Protein AF-A0A2P4Q6G1-F1 (afdb_monomer_lite)

Structure (mmCIF, N/CA/C/O backbone):
data_AF-A0A2P4Q6G1-F1
#
_entry.id   AF-A0A2P4Q6G1-F1
#
loop_
_atom_site.group_PDB
_atom_site.id
_atom_site.type_symbol
_atom_site.label_atom_id
_atom_site.label_alt_id
_atom_site.label_comp_id
_atom_site.label_asym_id
_atom_site.label_entity_id
_atom_site.label_seq_id
_atom_site.pdbx_PDB_ins_code
_atom_site.Cartn_x
_atom_site.Cartn_y
_atom_site.Cartn_z
_atom_site.occupancy
_atom_site.B_iso_or_equiv
_atom_site.auth_seq_id
_atom_site.auth_comp_id
_atom_site.auth_asym_id
_atom_site.auth_atom_id
_atom_site.pdbx_PDB_model_num
ATOM 1 N N . MET A 1 1 ? 33.683 4.827 -50.838 1.00 28.36 1 MET A N 1
ATOM 2 C CA . MET A 1 1 ? 33.338 3.528 -51.464 1.00 28.36 1 MET A CA 1
ATOM 3 C C . MET A 1 1 ? 31.866 3.549 -51.848 1.00 28.36 1 MET A C 1
ATOM 5 O O . MET A 1 1 ? 31.093 4.210 -51.172 1.00 28.36 1 MET A O 1
ATOM 9 N N . LYS A 1 2 ? 31.535 2.942 -52.991 1.00 22.59 2 LYS A N 1
ATOM 10 C CA . LYS A 1 2 ? 30.281 3.085 -53.747 1.00 22.59 2 LYS A CA 1
ATOM 11 C C . LYS A 1 2 ? 29.022 2.729 -52.941 1.00 22.59 2 LYS A C 1
ATOM 13 O O . LYS A 1 2 ? 28.954 1.655 -52.357 1.00 22.59 2 LYS A O 1
ATOM 18 N N . TYR A 1 3 ? 28.023 3.609 -53.020 1.00 22.86 3 TYR A N 1
ATOM 19 C CA . TYR A 1 3 ? 26.613 3.309 -52.772 1.00 22.86 3 TYR A CA 1
ATOM 20 C C . TYR A 1 3 ? 26.142 2.265 -53.793 1.00 22.86 3 TYR A C 1
ATOM 22 O O . TYR A 1 3 ? 26.091 2.563 -54.984 1.00 22.86 3 TYR A O 1
ATOM 30 N N . ASN A 1 4 ? 25.787 1.068 -53.328 1.00 24.06 4 ASN A N 1
ATOM 31 C CA . ASN A 1 4 ? 24.913 0.161 -54.063 1.00 24.06 4 ASN A CA 1
ATOM 32 C C . ASN A 1 4 ? 23.580 0.106 -53.319 1.00 24.06 4 ASN A C 1
ATOM 34 O O . ASN A 1 4 ? 23.467 -0.488 -52.251 1.00 24.06 4 ASN A O 1
ATOM 38 N N . GLN A 1 5 ? 22.588 0.772 -53.902 1.00 31.39 5 GLN A N 1
ATOM 39 C CA . GLN A 1 5 ? 21.180 0.558 -53.617 1.00 31.39 5 GLN A CA 1
ATOM 40 C C . GLN A 1 5 ? 20.781 -0.815 -54.163 1.00 31.39 5 GLN A C 1
ATOM 42 O O . GLN A 1 5 ? 20.812 -1.028 -55.374 1.00 31.39 5 GLN A O 1
ATOM 47 N N . SER A 1 6 ? 20.363 -1.724 -53.290 1.00 24.56 6 SER A N 1
ATOM 48 C CA . SER A 1 6 ? 19.479 -2.822 -53.673 1.00 24.56 6 SER A CA 1
ATOM 49 C C . SER A 1 6 ? 18.726 -3.327 -52.445 1.00 24.56 6 SER A C 1
ATOM 51 O O . SER A 1 6 ? 19.345 -3.805 -51.499 1.00 24.56 6 SER A O 1
ATOM 53 N N . ASN A 1 7 ? 17.398 -3.240 -52.541 1.00 23.97 7 ASN A N 1
ATOM 54 C CA . ASN A 1 7 ? 16.348 -3.745 -51.649 1.00 23.97 7 ASN A CA 1
ATOM 55 C C . ASN A 1 7 ? 15.988 -2.842 -50.466 1.00 23.97 7 ASN A C 1
ATOM 57 O O . ASN A 1 7 ? 16.431 -3.013 -49.336 1.00 23.97 7 ASN A O 1
ATOM 61 N N . GLY A 1 8 ? 15.106 -1.887 -50.771 1.00 28.42 8 GLY A N 1
ATOM 62 C CA . GLY A 1 8 ? 14.384 -1.102 -49.788 1.00 28.42 8 GLY A CA 1
ATOM 63 C C . GLY A 1 8 ? 13.507 -1.976 -48.896 1.00 28.42 8 GLY A C 1
ATOM 64 O O . GLY A 1 8 ? 12.493 -2.513 -49.330 1.00 28.42 8 GLY A O 1
ATOM 65 N N . VAL A 1 9 ? 13.874 -2.020 -47.624 1.00 26.27 9 VAL A N 1
ATOM 66 C CA . VAL A 1 9 ? 12.919 -1.878 -46.534 1.00 26.27 9 VAL A CA 1
ATOM 67 C C . VAL A 1 9 ? 13.238 -0.508 -45.960 1.00 26.27 9 VAL A C 1
ATOM 69 O O . VAL A 1 9 ? 14.344 -0.260 -45.489 1.00 26.27 9 VAL A O 1
ATOM 72 N N . ILE A 1 10 ? 12.312 0.431 -46.128 1.00 28.53 10 ILE A N 1
ATOM 73 C CA . ILE A 1 10 ? 12.328 1.697 -45.396 1.00 28.53 10 ILE A CA 1
ATOM 74 C C . ILE A 1 10 ? 12.531 1.321 -43.930 1.00 28.53 10 ILE A C 1
ATOM 76 O O . ILE A 1 10 ? 11.772 0.483 -43.450 1.00 28.53 10 ILE A O 1
ATOM 80 N N . ASN A 1 11 ? 13.546 1.893 -43.269 1.00 33.84 11 ASN A N 1
ATOM 81 C CA . ASN A 1 11 ? 13.733 1.839 -41.820 1.00 33.84 11 ASN A CA 1
ATOM 82 C C . ASN A 1 11 ? 12.375 2.100 -41.168 1.00 33.84 11 ASN A C 1
ATOM 84 O O . ASN A 1 11 ? 11.949 3.252 -41.059 1.00 33.84 11 ASN A O 1
ATOM 88 N N . SER A 1 12 ? 11.655 1.032 -40.830 1.00 35.81 12 SER A N 1
ATOM 89 C CA . SER A 1 12 ? 10.400 1.171 -40.124 1.00 35.81 12 SER A CA 1
ATOM 90 C C . SER A 1 12 ? 10.810 1.719 -38.768 1.00 35.81 12 SER A C 1
ATOM 92 O O . SER A 1 12 ? 11.676 1.109 -38.133 1.00 35.81 12 SER A O 1
ATOM 94 N N . PRO A 1 13 ? 10.277 2.867 -38.315 1.00 43.56 13 PRO A N 1
ATOM 95 C CA . PRO A 1 13 ? 10.431 3.217 -36.914 1.00 43.56 13 PRO A CA 1
ATOM 96 C C . PRO A 1 13 ? 9.969 1.988 -36.133 1.00 43.56 13 PRO A C 1
ATOM 98 O O . PRO A 1 13 ? 8.915 1.430 -36.455 1.00 43.56 13 PRO A O 1
ATOM 101 N N . ALA A 1 14 ? 10.807 1.500 -35.217 1.00 49.44 14 ALA A N 1
ATOM 102 C CA . ALA A 1 14 ? 10.479 0.375 -34.355 1.00 49.44 14 ALA A CA 1
ATOM 103 C C . ALA A 1 14 ? 9.308 0.813 -33.466 1.00 49.44 14 ALA A C 1
ATOM 105 O O . ALA A 1 14 ? 9.489 1.354 -32.377 1.00 49.44 14 ALA A O 1
ATOM 106 N N . ILE A 1 15 ? 8.095 0.711 -34.008 1.00 57.38 15 ILE A N 1
ATOM 107 C CA . ILE A 1 15 ? 6.859 0.884 -33.266 1.00 57.38 15 ILE A CA 1
ATOM 108 C C . ILE A 1 15 ? 6.836 -0.299 -32.311 1.00 57.38 15 ILE A C 1
ATOM 110 O O . ILE A 1 15 ? 6.917 -1.432 -32.792 1.00 57.38 15 ILE A O 1
ATOM 114 N N . PRO A 1 16 ? 6.742 -0.067 -30.995 1.00 59.75 16 PRO A N 1
ATOM 115 C CA . PRO A 1 16 ? 6.811 -1.169 -30.067 1.00 59.75 16 PRO A CA 1
ATOM 116 C C . PRO A 1 16 ? 5.698 -2.169 -30.346 1.00 59.75 16 PRO A C 1
ATOM 118 O O . PRO A 1 16 ? 4.531 -1.800 -30.520 1.00 59.75 16 PRO A O 1
ATOM 121 N N . SER A 1 17 ? 6.061 -3.444 -30.408 1.00 67.56 17 SER A N 1
ATOM 122 C CA . SER A 1 17 ? 5.087 -4.509 -30.569 1.00 67.56 17 SER A CA 1
ATOM 123 C C . SER A 1 17 ? 4.076 -4.496 -29.416 1.00 67.56 17 SER A C 1
ATOM 125 O O . SER A 1 17 ? 4.405 -4.217 -28.260 1.00 67.56 17 SER A O 1
ATOM 127 N N . ILE A 1 18 ? 2.822 -4.854 -29.720 1.00 64.44 18 ILE A N 1
ATOM 128 C CA . ILE A 1 18 ? 1.728 -4.902 -28.732 1.00 64.44 18 ILE A CA 1
ATOM 129 C C . ILE A 1 18 ? 2.121 -5.762 -27.523 1.00 64.44 18 ILE A C 1
ATOM 131 O O . ILE A 1 18 ? 1.773 -5.433 -26.396 1.00 64.44 18 ILE A O 1
ATOM 135 N N . SER A 1 19 ? 2.878 -6.841 -27.739 1.00 66.44 19 SER A N 1
ATOM 136 C CA . SER A 1 19 ? 3.346 -7.732 -26.675 1.00 66.44 19 SER A CA 1
ATOM 137 C C . SER A 1 19 ? 4.337 -7.067 -25.714 1.00 66.44 19 SER A C 1
ATOM 139 O O . SER A 1 19 ? 4.258 -7.321 -24.513 1.00 66.44 19 SER A O 1
ATOM 141 N N . ILE A 1 20 ? 5.244 -6.217 -26.212 1.00 73.44 20 ILE A N 1
ATOM 142 C CA . ILE A 1 20 ? 6.224 -5.501 -25.380 1.00 73.44 20 ILE A CA 1
ATOM 143 C C . ILE A 1 20 ? 5.563 -4.315 -24.668 1.00 73.44 20 ILE A C 1
ATOM 145 O O . ILE A 1 20 ? 5.799 -4.126 -23.474 1.00 73.44 20 ILE A O 1
ATOM 149 N N . MET A 1 21 ? 4.657 -3.590 -25.339 1.00 68.88 21 MET A N 1
ATOM 150 C CA . MET A 1 21 ? 3.824 -2.587 -24.664 1.00 68.88 21 MET A CA 1
ATOM 151 C C . MET A 1 21 ? 3.004 -3.228 -23.548 1.00 68.88 21 MET A C 1
ATOM 153 O O . MET A 1 21 ? 3.044 -2.775 -22.410 1.00 68.88 21 MET A O 1
ATOM 157 N N . PHE A 1 22 ? 2.311 -4.330 -23.842 1.00 67.81 22 PHE A N 1
ATOM 158 C CA . PHE A 1 22 ? 1.530 -5.059 -22.850 1.00 67.81 22 PHE A CA 1
ATOM 159 C C . PHE A 1 22 ? 2.402 -5.493 -21.670 1.00 67.81 22 PHE A C 1
ATOM 161 O O . PHE A 1 22 ? 2.003 -5.315 -20.525 1.00 67.81 22 PHE A O 1
ATOM 168 N N . PHE A 1 23 ? 3.610 -6.003 -21.914 1.00 77.88 23 PHE A N 1
ATOM 169 C CA . PHE A 1 23 ? 4.544 -6.348 -20.843 1.00 77.88 23 PHE A CA 1
ATOM 170 C C . PHE A 1 23 ? 4.887 -5.148 -19.945 1.00 77.88 23 PHE A C 1
ATOM 172 O O . PHE A 1 23 ? 4.726 -5.238 -18.727 1.00 77.88 23 PHE A O 1
ATOM 179 N N . ALA A 1 24 ? 5.315 -4.026 -20.534 1.00 75.88 24 ALA A N 1
ATOM 180 C CA . ALA A 1 24 ? 5.705 -2.831 -19.784 1.00 75.88 24 ALA A CA 1
ATOM 181 C C . ALA A 1 24 ? 4.529 -2.252 -18.978 1.00 75.88 24 ALA A C 1
ATOM 183 O O . ALA A 1 24 ? 4.662 -1.998 -17.782 1.00 75.88 24 ALA A O 1
ATOM 184 N N . TYR A 1 25 ? 3.355 -2.118 -19.602 1.00 77.00 25 TYR A N 1
ATOM 185 C CA . TYR A 1 25 ? 2.161 -1.590 -18.941 1.00 77.00 25 TYR A CA 1
ATOM 186 C C . TYR A 1 25 ? 1.666 -2.514 -17.830 1.00 77.00 25 TYR A C 1
ATOM 188 O O . TYR A 1 25 ? 1.327 -2.024 -16.758 1.00 77.00 25 TYR A O 1
ATOM 196 N N . ASN A 1 26 ? 1.675 -3.839 -18.016 1.00 73.06 26 ASN A N 1
ATOM 197 C CA . ASN A 1 26 ? 1.274 -4.744 -16.938 1.00 73.06 26 ASN A CA 1
ATOM 198 C C . ASN A 1 26 ? 2.242 -4.690 -15.759 1.00 73.06 26 ASN A C 1
ATOM 200 O O . ASN A 1 26 ? 1.783 -4.645 -14.619 1.00 73.06 26 ASN A O 1
ATOM 204 N N . LEU A 1 27 ? 3.554 -4.641 -16.005 1.00 75.00 27 LEU A N 1
ATOM 205 C CA . LEU A 1 27 ? 4.535 -4.524 -14.926 1.00 75.00 27 LEU A CA 1
ATOM 206 C C . LEU A 1 27 ? 4.336 -3.266 -14.081 1.00 75.00 27 LEU A C 1
ATOM 208 O O . LEU A 1 27 ? 4.486 -3.336 -12.867 1.00 75.00 27 LEU A O 1
ATOM 212 N N . VAL A 1 28 ? 3.971 -2.142 -14.699 1.00 78.69 28 VAL A N 1
ATOM 213 C CA . VAL A 1 28 ? 3.791 -0.876 -13.979 1.00 78.69 28 VAL A CA 1
ATOM 214 C C . VAL A 1 28 ? 2.391 -0.736 -13.392 1.00 78.69 28 VAL A C 1
ATOM 216 O O . VAL A 1 28 ? 2.253 -0.391 -12.222 1.00 78.69 28 VAL A O 1
ATOM 219 N N . GLN A 1 29 ? 1.344 -1.002 -14.172 1.00 72.38 29 GLN A N 1
ATOM 220 C CA . GLN A 1 29 ? -0.044 -0.733 -13.785 1.00 72.38 29 GLN A CA 1
ATOM 221 C C . GLN A 1 29 ? -0.656 -1.870 -12.971 1.00 72.38 29 GLN A C 1
ATOM 223 O O . GLN A 1 29 ? -1.285 -1.615 -11.948 1.00 72.38 29 GLN A O 1
ATOM 228 N N . THR A 1 30 ? -0.467 -3.116 -13.414 1.00 64.69 30 THR A N 1
ATOM 229 C CA . THR A 1 30 ? -1.086 -4.289 -12.775 1.00 64.69 30 THR A CA 1
ATOM 230 C C . THR A 1 30 ? -0.193 -4.942 -11.731 1.00 64.69 30 THR A C 1
ATOM 232 O O . THR A 1 30 ? -0.723 -5.604 -10.848 1.00 64.69 30 THR A O 1
ATOM 235 N N . ARG A 1 31 ? 1.134 -4.742 -11.825 1.00 74.25 31 ARG A N 1
ATOM 236 C CA . ARG A 1 31 ? 2.158 -5.301 -10.925 1.00 74.25 31 ARG A CA 1
ATOM 237 C C . ARG A 1 31 ? 1.871 -6.780 -10.611 1.00 74.25 31 ARG A C 1
ATOM 239 O O . ARG A 1 31 ? 1.564 -7.116 -9.471 1.00 74.25 31 ARG A O 1
ATOM 246 N N . PRO A 1 32 ? 1.889 -7.666 -11.629 1.00 64.50 32 PRO A N 1
ATOM 247 C CA . PRO A 1 32 ? 1.585 -9.072 -11.413 1.00 64.50 32 PRO A CA 1
ATOM 248 C C . PRO A 1 32 ? 2.614 -9.693 -10.470 1.00 64.50 32 PRO A C 1
ATOM 250 O O . PRO A 1 32 ? 3.761 -9.243 -10.415 1.00 64.50 32 PRO A O 1
ATOM 253 N N . VAL A 1 33 ? 2.226 -10.775 -9.792 1.00 66.81 33 VAL A N 1
ATOM 254 C CA . VAL A 1 33 ? 3.134 -11.583 -8.965 1.00 66.81 33 VAL A CA 1
ATOM 255 C C . VAL A 1 33 ? 4.166 -12.260 -9.870 1.00 66.81 33 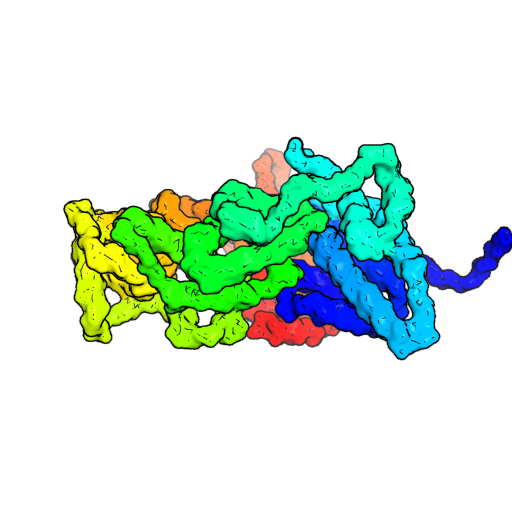VAL A C 1
ATOM 257 O O . VAL A 1 33 ? 3.984 -13.384 -10.330 1.00 66.81 33 VAL A O 1
ATOM 260 N N . MET A 1 34 ? 5.230 -11.533 -10.201 1.00 71.69 34 MET A N 1
ATOM 261 C CA . MET A 1 34 ? 6.251 -11.953 -11.149 1.00 71.69 34 MET A CA 1
ATOM 262 C C . MET A 1 34 ? 7.620 -11.538 -10.625 1.00 71.69 34 MET A C 1
ATOM 264 O O . MET A 1 34 ? 7.922 -10.351 -10.505 1.00 71.69 34 MET A O 1
ATOM 268 N N . THR A 1 35 ? 8.464 -12.527 -10.332 1.00 81.19 35 THR A N 1
ATOM 269 C CA . THR A 1 35 ? 9.857 -12.267 -9.963 1.00 81.19 35 THR A CA 1
ATOM 270 C C . THR A 1 35 ? 10.649 -11.782 -11.174 1.00 81.19 35 THR A C 1
ATOM 272 O O . THR A 1 35 ? 10.275 -12.019 -12.326 1.00 81.19 35 THR A O 1
ATOM 275 N N . ASP A 1 36 ? 11.792 -11.146 -10.933 1.00 87.44 36 ASP A N 1
ATOM 276 C CA . ASP A 1 36 ? 12.663 -10.677 -12.016 1.00 87.44 36 ASP A CA 1
ATOM 277 C C . ASP A 1 36 ? 13.124 -11.814 -12.923 1.00 87.44 36 ASP A C 1
ATOM 279 O O . ASP A 1 36 ? 13.227 -11.626 -14.131 1.00 87.44 36 ASP A O 1
ATOM 283 N N . ASP A 1 37 ? 13.347 -13.003 -12.365 1.00 87.00 37 ASP A N 1
ATOM 284 C CA . ASP A 1 37 ? 13.744 -14.175 -13.142 1.00 87.00 37 ASP A CA 1
ATOM 285 C C . ASP A 1 37 ? 12.627 -14.625 -14.090 1.00 87.00 37 ASP A C 1
ATOM 287 O O . ASP A 1 37 ? 12.892 -14.922 -15.259 1.00 87.00 37 ASP A O 1
ATOM 291 N N . MET A 1 38 ? 11.372 -14.604 -13.623 1.00 85.31 38 MET A N 1
ATOM 292 C CA . MET A 1 38 ? 10.197 -14.879 -14.457 1.00 85.31 38 MET A CA 1
ATOM 293 C C . MET A 1 38 ? 10.019 -13.807 -15.539 1.00 85.31 38 MET A C 1
ATOM 295 O O . MET A 1 38 ? 9.773 -14.138 -16.700 1.00 85.31 38 MET A O 1
ATOM 299 N N . ALA A 1 39 ? 10.202 -12.530 -15.187 1.00 86.81 39 ALA A N 1
ATOM 300 C CA . ALA A 1 39 ? 10.128 -11.413 -16.126 1.00 86.81 39 ALA A CA 1
ATOM 301 C C . ALA A 1 39 ? 11.195 -11.529 -17.228 1.00 86.81 39 ALA A C 1
ATOM 303 O O . ALA A 1 39 ? 10.896 -11.375 -18.412 1.00 86.81 39 ALA A O 1
ATOM 304 N N . VAL A 1 40 ? 12.432 -11.862 -16.851 1.00 91.44 40 VAL A N 1
ATOM 305 C CA . VAL A 1 40 ? 13.553 -12.081 -17.775 1.00 91.44 40 VAL A CA 1
ATOM 306 C C . VAL A 1 40 ? 13.312 -13.305 -18.659 1.00 91.44 40 VAL A C 1
ATOM 308 O O . VAL A 1 40 ? 13.602 -13.265 -19.853 1.00 91.44 40 VAL A O 1
ATOM 311 N N . GLU A 1 41 ? 12.765 -14.398 -18.119 1.00 87.62 41 GLU A N 1
ATOM 312 C CA . GLU A 1 41 ? 12.388 -15.568 -18.920 1.00 87.62 41 GLU A CA 1
ATOM 313 C C . GLU A 1 41 ? 11.282 -15.248 -19.933 1.00 87.62 41 GLU A C 1
ATOM 315 O O . GLU A 1 41 ? 11.339 -15.704 -21.077 1.00 87.62 41 GLU A O 1
ATOM 320 N N . TYR A 1 42 ? 10.299 -14.441 -19.541 1.00 84.62 42 TYR A N 1
ATOM 321 C CA . TYR A 1 42 ? 9.243 -13.991 -20.438 1.00 84.62 42 TYR A CA 1
ATOM 322 C C . TYR A 1 42 ? 9.788 -13.092 -21.558 1.00 84.62 42 TYR A C 1
ATOM 324 O O . TYR A 1 42 ? 9.482 -13.331 -22.727 1.00 84.62 42 TYR A O 1
ATOM 332 N N . LEU A 1 43 ? 10.653 -12.124 -21.231 1.00 88.31 43 LEU A N 1
ATOM 333 C CA . LEU A 1 43 ? 11.326 -11.271 -22.219 1.00 88.31 43 LEU A CA 1
ATOM 334 C C . LEU A 1 43 ? 12.161 -12.089 -23.210 1.00 88.31 43 LEU A C 1
ATOM 336 O O . LEU A 1 43 ? 12.099 -11.854 -24.413 1.00 88.31 43 LEU A O 1
ATOM 340 N N . GLU A 1 44 ? 12.891 -13.093 -22.725 1.00 87.75 44 GLU A N 1
ATOM 341 C CA . GLU A 1 44 ? 13.670 -13.998 -23.572 1.00 87.75 44 GLU A CA 1
ATOM 342 C C . GLU A 1 44 ? 12.782 -14.792 -24.548 1.00 87.75 44 GLU A C 1
ATOM 344 O O . GLU A 1 44 ? 13.105 -14.916 -25.732 1.00 87.75 44 GLU A O 1
ATOM 349 N N . LYS A 1 45 ? 11.636 -15.302 -24.078 1.00 83.00 45 LYS A N 1
ATOM 350 C CA . LYS A 1 45 ? 10.657 -15.989 -24.937 1.00 83.00 45 LYS A CA 1
ATOM 351 C C . LYS A 1 45 ? 10.060 -15.041 -25.974 1.00 83.00 45 LYS A C 1
ATOM 353 O O . LYS A 1 45 ? 9.952 -15.427 -27.136 1.00 83.00 45 LYS A O 1
ATOM 358 N N . LEU A 1 46 ? 9.698 -13.819 -25.577 1.00 78.62 46 LEU A N 1
ATOM 359 C CA . LEU A 1 46 ? 9.173 -12.807 -26.496 1.00 78.62 46 LEU A CA 1
ATOM 360 C C . LEU A 1 46 ? 10.172 -12.486 -27.603 1.00 78.62 46 LEU A C 1
ATOM 362 O O . LEU A 1 46 ? 9.799 -12.520 -28.774 1.00 78.62 46 LEU A O 1
ATOM 366 N N . GLN A 1 47 ? 11.436 -12.263 -27.241 1.00 83.50 47 GLN A N 1
ATOM 367 C CA . GLN A 1 47 ? 12.493 -11.990 -28.207 1.00 83.50 47 GLN A CA 1
ATOM 368 C C . GLN A 1 47 ? 12.640 -13.133 -29.226 1.00 83.50 47 GLN A C 1
ATOM 370 O O . GLN A 1 47 ? 12.734 -12.898 -30.430 1.00 83.50 47 GLN A O 1
ATOM 375 N N . HIS A 1 48 ? 12.608 -14.386 -28.758 1.00 78.56 48 HIS A N 1
ATOM 376 C CA . HIS A 1 48 ? 12.694 -15.555 -29.634 1.00 78.56 48 HIS A CA 1
ATOM 377 C C . HIS A 1 48 ? 11.471 -15.694 -30.557 1.00 78.56 48 HIS A C 1
ATOM 379 O O . HIS A 1 48 ? 11.618 -16.044 -31.725 1.00 78.56 48 HIS A O 1
ATOM 385 N N . ILE A 1 49 ? 10.259 -15.437 -30.052 1.00 73.25 49 ILE A N 1
ATOM 386 C CA . ILE A 1 49 ? 9.015 -15.521 -30.838 1.00 73.25 49 ILE A CA 1
ATOM 387 C C . ILE A 1 49 ? 8.978 -14.445 -31.928 1.00 73.25 49 ILE A C 1
ATOM 389 O O . ILE A 1 49 ? 8.524 -14.714 -33.038 1.00 73.25 49 ILE A O 1
ATOM 393 N N . GLN A 1 50 ? 9.455 -13.241 -31.617 1.00 73.00 50 GLN A N 1
ATOM 394 C CA . GLN A 1 50 ? 9.489 -12.121 -32.556 1.00 73.00 50 GLN A CA 1
ATOM 395 C C . GLN A 1 50 ? 10.611 -12.243 -33.592 1.00 73.00 50 GLN A C 1
ATOM 397 O O . GLN A 1 50 ? 10.575 -11.544 -34.601 1.00 73.00 50 GLN A O 1
ATOM 402 N N . VAL A 1 51 ? 11.583 -13.139 -33.373 1.00 73.75 51 VAL A N 1
ATOM 403 C CA . VAL A 1 51 ? 12.788 -13.282 -34.211 1.00 73.75 51 VAL A CA 1
ATOM 404 C C . VAL A 1 51 ? 13.511 -11.929 -34.360 1.00 73.75 51 VAL A C 1
ATOM 406 O O . VAL A 1 51 ? 14.080 -11.610 -35.400 1.00 73.75 51 VAL A O 1
ATOM 409 N N . SER A 1 52 ? 13.465 -11.110 -33.306 1.00 74.38 52 SER A N 1
ATOM 410 C CA . SER A 1 52 ? 14.037 -9.763 -33.267 1.00 74.38 52 SER A CA 1
ATOM 411 C C . SER A 1 52 ? 15.508 -9.815 -32.866 1.00 74.38 52 SER A C 1
ATOM 413 O O . SER A 1 52 ? 15.867 -10.503 -31.901 1.00 74.38 52 SER A O 1
ATOM 415 N N . CYS A 1 53 ? 16.359 -9.045 -33.548 1.00 82.81 53 CYS A N 1
ATOM 416 C CA . CYS A 1 53 ? 17.736 -8.866 -33.093 1.00 82.81 53 CYS A CA 1
ATOM 417 C C . CYS A 1 53 ? 17.778 -8.124 -31.742 1.00 82.81 53 CYS A C 1
ATOM 419 O O . CYS A 1 53 ? 16.828 -7.429 -31.379 1.00 82.81 53 CYS A O 1
ATOM 421 N N . ASP A 1 54 ? 18.873 -8.278 -30.988 1.00 84.44 54 ASP A N 1
ATOM 422 C CA . ASP A 1 54 ? 19.028 -7.665 -29.656 1.00 84.44 54 ASP A CA 1
ATOM 423 C C . ASP A 1 54 ? 18.758 -6.157 -29.683 1.00 84.44 54 ASP A C 1
ATOM 425 O O . ASP A 1 54 ? 17.976 -5.645 -28.886 1.00 84.44 54 ASP A O 1
ATOM 429 N N . HIS A 1 55 ? 19.337 -5.463 -30.661 1.00 86.00 55 HIS A N 1
ATOM 430 C CA . HIS A 1 55 ? 19.177 -4.025 -30.830 1.00 86.00 55 HIS A CA 1
ATOM 431 C C . HIS A 1 55 ? 17.707 -3.600 -31.007 1.00 86.00 55 HIS A C 1
ATOM 433 O O . HIS A 1 55 ? 17.222 -2.756 -30.257 1.00 86.00 55 HIS A O 1
ATOM 439 N N . GLU A 1 56 ? 16.977 -4.192 -31.960 1.00 84.25 56 GLU A N 1
ATOM 440 C CA . GLU A 1 56 ? 15.563 -3.858 -32.210 1.00 84.25 56 GLU A CA 1
ATOM 441 C C . GLU A 1 56 ? 14.694 -4.144 -30.984 1.00 84.25 56 GLU A C 1
ATOM 443 O O . GLU A 1 56 ? 13.883 -3.307 -30.590 1.00 84.25 56 GLU A O 1
ATOM 448 N N . PHE A 1 57 ? 14.921 -5.287 -30.334 1.00 87.88 57 PHE A N 1
ATOM 449 C CA . PHE A 1 57 ? 14.182 -5.686 -29.141 1.00 87.88 57 PHE A CA 1
ATOM 450 C C . PHE A 1 57 ? 14.370 -4.695 -27.983 1.00 87.88 57 PHE A C 1
ATOM 452 O O . PHE A 1 57 ? 13.398 -4.280 -27.348 1.00 87.88 57 PHE A O 1
ATOM 459 N N . TYR A 1 58 ? 15.611 -4.274 -27.717 1.00 91.69 58 TYR A N 1
ATOM 460 C CA . TYR A 1 58 ? 15.894 -3.297 -26.666 1.00 91.69 58 TYR A CA 1
ATOM 461 C C . TYR A 1 58 ? 15.340 -1.907 -26.999 1.00 91.69 58 TYR A C 1
ATOM 463 O O . TYR A 1 58 ? 14.819 -1.248 -26.097 1.00 91.69 58 TYR A O 1
ATOM 471 N N . VAL A 1 59 ? 15.380 -1.472 -28.267 1.00 88.38 59 VAL A N 1
ATOM 472 C CA . VAL A 1 59 ? 14.720 -0.224 -28.692 1.00 88.38 59 VAL A CA 1
ATOM 473 C C . VAL A 1 59 ? 13.214 -0.297 -28.433 1.00 88.38 59 VAL A C 1
ATOM 475 O O . VAL A 1 59 ? 12.673 0.624 -27.824 1.00 88.38 59 VAL A O 1
ATOM 478 N N . GLU A 1 60 ? 12.530 -1.377 -28.827 1.00 84.44 60 GLU A N 1
ATOM 479 C CA . GLU A 1 60 ? 11.086 -1.530 -28.582 1.00 84.44 60 GLU A CA 1
ATOM 480 C C . GLU A 1 60 ? 10.737 -1.512 -27.087 1.00 84.44 60 GLU A C 1
ATOM 482 O O . GLU A 1 60 ? 9.730 -0.916 -26.685 1.00 84.44 60 GLU A O 1
ATOM 487 N N . LEU A 1 61 ? 11.570 -2.137 -26.253 1.00 89.69 61 LEU A N 1
ATOM 488 C CA . LEU A 1 61 ? 11.366 -2.197 -24.809 1.00 89.69 61 LEU A CA 1
ATOM 489 C C . LEU A 1 61 ? 11.498 -0.815 -24.153 1.00 89.69 61 LEU A C 1
ATOM 491 O O . LEU A 1 61 ? 10.613 -0.405 -23.398 1.00 89.69 61 LEU A O 1
ATOM 495 N N . TRP A 1 62 ? 12.552 -0.067 -24.489 1.00 92.19 62 TRP A N 1
ATOM 496 C CA . TRP A 1 62 ? 12.730 1.310 -24.023 1.00 92.19 62 TRP A CA 1
ATOM 497 C C . TRP A 1 62 ? 11.639 2.245 -24.545 1.00 92.19 62 TRP A C 1
ATOM 499 O O . TRP A 1 62 ? 11.084 3.024 -23.773 1.00 92.19 62 TRP A O 1
ATOM 509 N N . MET A 1 63 ? 11.282 2.141 -25.827 1.00 84.44 63 MET A N 1
ATOM 510 C CA . MET A 1 63 ? 10.218 2.949 -26.426 1.00 84.44 63 MET A CA 1
ATOM 511 C C . MET A 1 63 ? 8.863 2.679 -25.766 1.00 84.44 63 MET A C 1
ATOM 513 O O . MET A 1 63 ? 8.126 3.626 -25.507 1.00 84.44 63 MET A O 1
ATOM 517 N N . SER A 1 64 ? 8.543 1.424 -25.429 1.00 82.75 64 SER A N 1
ATOM 518 C CA . SER A 1 64 ? 7.318 1.083 -24.685 1.00 82.75 64 SER A CA 1
ATOM 519 C C . SER A 1 64 ? 7.279 1.752 -23.313 1.00 82.75 64 SER A C 1
ATOM 521 O O . SER A 1 64 ? 6.264 2.330 -22.932 1.00 82.75 64 SER A O 1
ATOM 523 N N . ALA A 1 65 ? 8.394 1.696 -22.581 1.00 88.56 65 ALA A N 1
ATOM 524 C CA . ALA A 1 65 ? 8.489 2.255 -21.238 1.00 88.56 65 ALA A CA 1
ATOM 525 C C . ALA A 1 65 ? 8.439 3.793 -21.236 1.00 88.56 65 ALA A C 1
ATOM 527 O O . ALA A 1 65 ? 7.731 4.388 -20.426 1.00 88.56 65 ALA A O 1
ATOM 528 N N . LEU A 1 66 ? 9.145 4.433 -22.173 1.00 87.50 66 LEU A N 1
ATOM 529 C CA . LEU A 1 66 ? 9.135 5.886 -22.352 1.00 87.50 66 LEU A CA 1
ATOM 530 C C . LEU A 1 66 ? 7.786 6.398 -22.861 1.00 87.50 66 LEU A C 1
ATOM 532 O O . LEU A 1 66 ? 7.370 7.480 -22.467 1.00 87.50 66 LEU A O 1
ATOM 536 N N . THR A 1 67 ? 7.079 5.624 -23.689 1.00 83.00 67 THR A N 1
ATOM 537 C CA . THR A 1 67 ? 5.707 5.964 -24.106 1.00 83.00 67 THR A CA 1
ATOM 538 C C . THR A 1 67 ? 4.779 6.008 -22.895 1.00 83.00 67 THR A C 1
ATOM 540 O O . THR A 1 67 ? 4.103 7.012 -22.700 1.00 83.00 67 THR A O 1
ATOM 543 N N . GLY A 1 68 ? 4.820 4.990 -22.028 1.00 80.00 68 GLY A N 1
ATOM 544 C CA . GLY A 1 68 ? 4.033 4.990 -20.791 1.00 80.00 68 GLY A CA 1
ATOM 545 C C . GLY A 1 68 ? 4.382 6.146 -19.849 1.00 80.00 68 GLY A C 1
ATOM 546 O O . GLY A 1 68 ? 3.488 6.777 -19.290 1.00 80.00 68 GLY A O 1
ATOM 547 N N . LEU A 1 69 ? 5.669 6.489 -19.725 1.00 85.19 69 LEU A N 1
ATOM 548 C CA . LEU A 1 69 ? 6.093 7.656 -18.948 1.00 85.19 69 LEU A CA 1
ATOM 549 C C . LEU A 1 69 ? 5.577 8.972 -19.548 1.00 85.19 69 LEU A C 1
ATOM 551 O O . LEU A 1 69 ? 5.035 9.794 -18.815 1.00 85.19 69 LEU A O 1
ATOM 555 N N . ALA A 1 70 ? 5.725 9.170 -20.859 1.00 81.62 70 ALA A N 1
ATOM 556 C CA . ALA A 1 70 ? 5.258 10.368 -21.551 1.00 81.62 70 ALA A CA 1
ATOM 557 C C . ALA A 1 70 ? 3.738 10.552 -21.423 1.00 81.62 70 ALA A C 1
ATOM 559 O O . ALA A 1 70 ? 3.279 11.666 -21.182 1.00 81.62 70 ALA A O 1
ATOM 560 N N . GLU A 1 71 ? 2.966 9.467 -21.536 1.00 77.06 71 GLU A N 1
ATOM 561 C CA . GLU A 1 71 ? 1.513 9.489 -21.342 1.00 77.06 71 GLU A CA 1
ATOM 562 C C . GLU A 1 71 ? 1.125 9.950 -19.933 1.00 77.06 71 GLU A C 1
ATOM 564 O O . GLU A 1 71 ? 0.192 10.735 -19.773 1.00 77.06 71 GLU A O 1
ATOM 569 N N . GLU A 1 72 ? 1.834 9.493 -18.898 1.00 77.62 72 GLU A N 1
ATOM 570 C CA . GLU A 1 72 ? 1.561 9.940 -17.531 1.00 77.62 72 GLU A CA 1
ATOM 571 C C . GLU A 1 72 ? 2.051 11.366 -17.268 1.00 77.62 72 GLU A C 1
ATOM 573 O O . GLU A 1 72 ? 1.367 12.115 -16.572 1.00 77.62 72 GLU A O 1
ATOM 578 N N . CYS A 1 73 ? 3.185 11.782 -17.842 1.00 75.31 73 CYS A N 1
ATOM 579 C CA . CYS A 1 73 ? 3.629 13.178 -17.787 1.00 75.31 73 CYS A CA 1
ATOM 580 C C . CYS A 1 73 ? 2.571 14.120 -18.385 1.00 75.31 73 CYS A C 1
ATOM 582 O O . CYS A 1 73 ? 2.210 15.103 -17.740 1.00 75.31 73 CYS A O 1
ATOM 584 N N . ASP A 1 74 ? 1.977 13.775 -19.531 1.00 67.50 74 ASP A N 1
ATOM 585 C CA . ASP A 1 74 ? 0.899 14.564 -20.146 1.00 67.50 74 ASP A CA 1
ATOM 586 C C . ASP A 1 74 ? -0.342 14.653 -19.234 1.00 67.50 74 ASP A C 1
ATOM 588 O O . ASP A 1 74 ? -0.913 15.728 -19.032 1.00 67.50 74 ASP A O 1
ATOM 592 N N . LYS A 1 75 ? -0.711 13.551 -18.564 1.00 63.97 75 LYS A N 1
ATOM 593 C CA . LYS A 1 75 ? -1.828 13.518 -17.599 1.00 63.97 75 LYS A CA 1
ATOM 594 C C . LYS A 1 75 ? -1.569 14.341 -16.336 1.00 63.97 75 LYS A C 1
ATOM 596 O O . LYS A 1 75 ? -2.533 14.828 -15.738 1.00 63.97 75 LYS A O 1
ATOM 601 N N . THR A 1 76 ? -0.320 14.535 -15.905 1.00 54.09 76 THR A N 1
ATOM 602 C CA . THR A 1 76 ? -0.022 15.303 -14.676 1.00 54.09 76 THR A CA 1
ATOM 603 C C . THR A 1 76 ? -0.420 16.771 -14.752 1.00 54.09 76 THR A C 1
ATOM 605 O O . THR A 1 76 ? -0.762 17.349 -13.720 1.00 54.09 76 THR A O 1
ATOM 608 N N . SER A 1 77 ? -0.518 17.333 -15.961 1.00 48.72 77 SER A N 1
ATOM 609 C CA . SER A 1 77 ? -1.101 18.660 -16.207 1.00 48.72 77 SER A CA 1
ATOM 610 C C . SER A 1 77 ? -2.552 18.789 -15.699 1.00 48.72 77 SER A C 1
ATOM 612 O O . SER A 1 77 ? -3.052 19.895 -15.506 1.00 48.72 77 SER A O 1
ATOM 614 N N . THR A 1 78 ? -3.215 17.657 -15.415 1.00 42.94 78 THR A N 1
ATOM 615 C CA . THR A 1 78 ? -4.585 17.563 -14.880 1.00 42.94 78 THR A CA 1
ATOM 616 C C . THR A 1 78 ? -4.671 17.160 -13.394 1.00 42.94 78 THR A C 1
ATOM 618 O O . THR A 1 78 ? -5.775 16.984 -12.878 1.00 42.94 78 THR A O 1
ATOM 621 N N . GLY A 1 79 ? -3.538 17.038 -12.681 1.00 43.09 79 GLY A N 1
ATOM 622 C CA . GLY A 1 79 ? -3.490 16.875 -11.216 1.00 43.09 79 GLY A CA 1
ATOM 623 C C . GLY A 1 79 ? -3.237 15.461 -10.662 1.00 43.09 79 GLY A C 1
ATOM 624 O O . GLY A 1 79 ? -3.310 15.274 -9.449 1.00 43.09 79 GLY A O 1
ATOM 625 N N . ARG A 1 80 ? -2.921 14.454 -11.494 1.00 48.38 80 ARG A N 1
ATOM 626 C CA . ARG A 1 80 ? -2.560 13.088 -11.042 1.00 48.38 80 ARG A CA 1
ATOM 627 C C . ARG A 1 80 ? -1.041 12.860 -11.070 1.00 48.38 80 ARG A C 1
ATOM 629 O O . ARG A 1 80 ? -0.515 12.340 -12.040 1.00 48.38 80 ARG A O 1
ATOM 636 N N . VAL A 1 81 ? -0.330 13.226 -10.001 1.00 55.34 81 VAL A N 1
ATOM 637 C CA . VAL A 1 81 ? 1.154 13.144 -9.932 1.00 55.34 81 VAL A CA 1
ATOM 638 C C . VAL A 1 81 ? 1.677 11.733 -9.579 1.00 55.34 81 VAL A C 1
ATOM 640 O O . VAL A 1 81 ? 2.832 11.402 -9.844 1.00 55.34 81 VAL A O 1
ATOM 643 N N . GLN A 1 82 ? 0.839 10.865 -8.999 1.00 60.97 82 GLN A N 1
ATOM 644 C CA . GLN A 1 82 ? 1.290 9.610 -8.371 1.00 60.97 82 GLN A CA 1
ATOM 645 C C . GLN A 1 82 ? 1.829 8.561 -9.363 1.00 60.97 82 GLN A C 1
ATOM 647 O O . GLN A 1 82 ? 2.782 7.854 -9.040 1.00 60.97 82 GLN A O 1
ATOM 652 N N . HIS A 1 83 ? 1.268 8.467 -10.571 1.00 70.94 83 HIS A N 1
ATOM 653 C CA . HIS A 1 83 ? 1.659 7.438 -11.543 1.00 70.94 83 HIS A CA 1
ATOM 654 C C . HIS A 1 83 ? 2.959 7.779 -12.273 1.00 70.94 83 HIS A C 1
ATOM 656 O O . HIS A 1 83 ? 3.724 6.881 -12.621 1.00 70.94 83 HIS A O 1
ATOM 662 N N . THR A 1 84 ? 3.277 9.061 -12.441 1.00 80.19 84 THR A N 1
ATOM 663 C CA . THR A 1 84 ? 4.504 9.482 -13.124 1.00 80.19 84 THR A CA 1
ATOM 664 C C . THR A 1 84 ? 5.754 9.071 -12.369 1.00 80.19 84 THR A C 1
ATOM 666 O O . THR A 1 84 ? 6.703 8.579 -12.974 1.00 80.19 84 THR A O 1
ATOM 669 N N . LEU A 1 85 ? 5.756 9.204 -11.039 1.00 83.38 85 LEU A N 1
ATOM 670 C CA . LEU A 1 85 ? 6.876 8.740 -10.222 1.00 83.38 85 LEU A CA 1
ATOM 671 C C . LEU A 1 85 ? 7.068 7.216 -10.329 1.00 83.38 85 LEU A C 1
ATOM 673 O O . LEU A 1 85 ? 8.202 6.730 -10.358 1.00 83.38 85 LEU A O 1
ATOM 677 N N . LEU A 1 86 ? 5.971 6.460 -10.423 1.00 84.62 86 LEU A N 1
ATOM 678 C CA . LEU A 1 86 ? 6.019 5.013 -10.611 1.00 84.62 86 LEU A CA 1
ATOM 679 C C . LEU A 1 86 ? 6.633 4.645 -11.972 1.00 84.62 86 LEU A C 1
ATOM 681 O O . LEU A 1 86 ? 7.519 3.793 -12.037 1.00 84.62 86 LEU A O 1
ATOM 685 N N . TRP A 1 87 ? 6.236 5.333 -13.047 1.00 86.94 87 TRP A N 1
ATOM 686 C CA . TRP A 1 87 ? 6.841 5.150 -14.370 1.00 86.94 87 TRP A CA 1
ATOM 687 C C . TRP A 1 87 ? 8.304 5.590 -14.421 1.00 86.94 87 TRP A C 1
ATOM 689 O O . TRP A 1 87 ? 9.111 4.890 -15.027 1.00 86.94 87 TRP A O 1
ATOM 699 N N . LYS A 1 88 ? 8.686 6.684 -13.746 1.00 89.44 88 LYS A N 1
ATOM 700 C CA . LYS A 1 88 ? 10.100 7.081 -13.623 1.00 89.44 88 LYS A CA 1
ATOM 701 C C . LYS A 1 88 ? 10.916 5.996 -12.922 1.00 89.44 88 LYS A C 1
ATOM 703 O O . LYS A 1 88 ? 11.953 5.598 -13.437 1.00 89.44 88 LYS A O 1
ATOM 708 N N . SER A 1 89 ? 10.411 5.457 -11.813 1.00 90.44 89 SER A N 1
ATOM 709 C CA . SER A 1 89 ? 11.018 4.318 -11.106 1.00 90.44 89 SER A CA 1
ATOM 710 C C . SER A 1 89 ? 11.164 3.090 -12.016 1.00 90.44 89 SER A C 1
ATOM 712 O O . SER A 1 89 ? 12.205 2.432 -12.035 1.00 90.44 89 SER A O 1
ATOM 714 N N . PHE A 1 90 ? 10.156 2.800 -12.844 1.00 91.38 90 PHE A N 1
ATOM 715 C CA . PHE A 1 90 ? 10.242 1.711 -13.813 1.00 91.38 90 PHE A CA 1
ATOM 716 C C . PHE A 1 90 ? 11.317 1.959 -14.883 1.00 91.38 90 PHE A C 1
ATOM 718 O O . PHE A 1 90 ? 12.202 1.124 -15.055 1.00 91.38 90 PHE A O 1
ATOM 725 N N . VAL A 1 91 ? 11.274 3.107 -15.564 1.00 92.88 91 VAL A N 1
ATOM 726 C CA . VAL A 1 91 ? 12.179 3.472 -16.670 1.00 92.88 91 VAL A CA 1
ATOM 727 C C . VAL A 1 91 ? 13.628 3.604 -16.202 1.00 92.88 91 VAL A C 1
ATOM 729 O O . VAL A 1 91 ? 14.535 3.117 -16.871 1.00 92.88 91 VAL A O 1
ATOM 732 N N . LEU A 1 92 ? 13.856 4.248 -15.057 1.00 91.19 92 LEU A N 1
ATOM 733 C CA . LEU A 1 92 ? 15.193 4.584 -14.571 1.00 91.19 92 LEU A CA 1
ATOM 734 C C . LEU A 1 92 ? 15.797 3.524 -13.659 1.00 91.19 92 LEU A C 1
ATOM 736 O O . LEU A 1 92 ? 16.957 3.645 -13.295 1.00 91.19 92 LEU A O 1
ATOM 740 N N . VAL A 1 93 ? 15.060 2.496 -13.246 1.00 91.19 93 VAL A N 1
ATOM 741 C CA . VAL A 1 93 ? 15.604 1.535 -12.278 1.00 91.19 93 VAL A CA 1
ATOM 742 C C . VAL A 1 93 ? 15.227 0.110 -12.639 1.00 91.19 93 VAL A C 1
ATOM 744 O O . VAL A 1 93 ? 16.119 -0.699 -12.915 1.00 91.19 93 VAL A O 1
ATOM 747 N N . LYS A 1 94 ? 13.925 -0.202 -12.683 1.00 92.19 94 LYS A N 1
ATOM 748 C CA . LYS A 1 94 ? 13.446 -1.573 -12.900 1.00 92.19 94 LYS A CA 1
ATOM 749 C C . LYS A 1 94 ? 13.806 -2.103 -14.285 1.00 92.19 94 LYS A C 1
ATOM 751 O O . LYS A 1 94 ? 14.350 -3.198 -14.396 1.00 92.19 94 LYS A O 1
ATOM 756 N N . LEU A 1 95 ? 13.524 -1.339 -15.336 1.00 94.31 95 LEU A N 1
ATOM 757 C CA . LEU A 1 95 ? 13.786 -1.735 -16.715 1.00 94.31 95 LEU A CA 1
ATOM 758 C C . LEU A 1 95 ? 15.292 -1.970 -16.961 1.00 94.31 95 LEU A C 1
ATOM 760 O O . LEU A 1 95 ? 15.644 -3.062 -17.412 1.00 94.31 95 LEU A O 1
ATOM 764 N N . PRO A 1 96 ? 16.199 -1.040 -16.604 1.00 94.06 96 PRO A N 1
ATOM 765 C CA . PRO A 1 96 ? 17.638 -1.275 -16.685 1.00 94.06 96 PRO A CA 1
ATOM 766 C C . PRO A 1 96 ? 18.105 -2.513 -15.903 1.00 94.06 96 PRO A C 1
ATOM 768 O O . PRO A 1 96 ? 18.969 -3.235 -16.395 1.00 94.06 96 PRO A O 1
ATOM 771 N N . SER A 1 97 ? 17.511 -2.802 -14.735 1.00 92.88 97 SER A N 1
ATOM 772 C CA . SER A 1 97 ? 17.789 -4.027 -13.958 1.00 92.88 97 SER A CA 1
ATOM 773 C C . SER A 1 97 ? 17.400 -5.296 -14.725 1.00 92.88 97 SER A C 1
ATOM 775 O O . SER A 1 97 ? 18.175 -6.250 -14.811 1.00 92.88 97 SER A O 1
ATOM 777 N N . LEU A 1 98 ? 16.221 -5.305 -15.356 1.00 93.50 98 LEU A N 1
ATOM 778 C CA . LEU A 1 98 ? 15.763 -6.433 -16.172 1.00 93.50 98 LEU A CA 1
ATOM 779 C C . LEU A 1 98 ? 16.645 -6.642 -17.411 1.00 93.50 98 LEU A C 1
ATOM 781 O O . LEU A 1 98 ? 16.956 -7.784 -17.750 1.00 93.50 98 LEU A O 1
ATOM 785 N N . ILE A 1 99 ? 17.085 -5.560 -18.064 1.00 94.50 99 ILE A N 1
ATOM 786 C CA . ILE A 1 99 ? 18.012 -5.624 -19.205 1.00 94.50 99 ILE A CA 1
ATOM 787 C C . ILE A 1 99 ? 19.359 -6.211 -18.768 1.00 94.50 99 ILE A C 1
ATOM 789 O O . ILE A 1 99 ? 19.867 -7.125 -19.416 1.00 94.50 99 ILE A O 1
ATOM 793 N N . GLU A 1 100 ? 19.911 -5.739 -17.648 1.00 93.25 100 GLU A N 1
ATOM 794 C CA . GLU A 1 100 ? 21.153 -6.260 -17.069 1.00 93.25 100 GLU A CA 1
ATOM 795 C C . GLU A 1 100 ? 21.055 -7.768 -16.789 1.00 93.25 100 GLU A C 1
ATOM 797 O O . GLU A 1 100 ? 21.921 -8.539 -17.213 1.00 93.25 100 GLU A O 1
ATOM 802 N N . LYS A 1 101 ? 19.969 -8.218 -16.148 1.00 92.31 101 LYS A N 1
ATOM 803 C CA . LYS A 1 101 ? 19.729 -9.643 -15.869 1.00 92.31 101 LYS A CA 1
ATOM 804 C C . LYS A 1 101 ? 19.551 -10.473 -17.142 1.00 92.31 101 LYS A C 1
ATOM 806 O O . LYS A 1 101 ? 20.071 -11.589 -17.217 1.00 92.31 101 LYS A O 1
ATOM 811 N N . LEU A 1 102 ? 18.867 -9.941 -18.156 1.00 91.38 102 LEU A N 1
ATOM 812 C CA . LEU A 1 102 ? 18.708 -10.606 -19.451 1.00 91.38 102 LEU A CA 1
ATOM 813 C C . LEU A 1 102 ? 20.063 -10.798 -20.155 1.00 91.38 102 LEU A C 1
ATOM 815 O O . LEU A 1 102 ? 20.341 -11.890 -20.650 1.00 91.38 102 LEU A O 1
ATOM 819 N N . GLU A 1 103 ? 20.938 -9.789 -20.133 1.00 89.25 103 GLU A N 1
ATOM 820 C CA . GLU A 1 103 ? 22.303 -9.869 -20.680 1.00 89.25 103 GLU A CA 1
ATOM 821 C C . GLU A 1 103 ? 23.185 -10.878 -19.935 1.00 89.25 103 GLU A C 1
ATOM 823 O O . GLU A 1 103 ? 23.913 -11.664 -20.552 1.00 89.25 103 GLU A O 1
ATOM 828 N N . LEU A 1 104 ? 23.101 -10.906 -18.601 1.00 87.88 104 LEU A N 1
ATOM 829 C CA . LEU A 1 104 ? 23.806 -11.895 -17.782 1.00 87.88 104 LEU A CA 1
ATOM 830 C C . LEU A 1 104 ? 23.348 -13.321 -18.120 1.00 87.88 104 LEU A C 1
ATOM 832 O O . LEU A 1 104 ? 24.177 -14.222 -18.282 1.00 87.88 104 LEU A O 1
ATOM 836 N N . LYS A 1 105 ? 22.038 -13.529 -18.292 1.00 86.62 105 LYS A N 1
ATOM 837 C CA . LYS A 1 105 ? 21.467 -14.830 -18.663 1.00 86.62 105 LYS A CA 1
ATOM 838 C C . LYS A 1 105 ? 21.917 -15.277 -20.056 1.00 86.62 105 LYS A C 1
ATOM 840 O O . LYS A 1 105 ? 22.323 -16.431 -20.213 1.00 86.62 105 LYS A O 1
ATOM 845 N N . LYS A 1 106 ? 21.911 -14.373 -21.043 1.00 83.75 106 LYS A N 1
ATOM 846 C CA . LYS A 1 106 ? 22.433 -14.632 -22.397 1.00 83.75 106 LYS A CA 1
ATOM 847 C C . LYS A 1 106 ? 23.909 -15.024 -22.345 1.00 83.75 106 LYS A C 1
ATOM 849 O O . LYS A 1 106 ? 24.278 -16.090 -22.834 1.00 83.75 106 LYS A O 1
ATOM 854 N N . SER A 1 107 ? 24.728 -14.236 -21.650 1.00 79.06 107 SER A N 1
ATOM 855 C CA . SER A 1 107 ? 26.164 -14.491 -21.479 1.00 79.06 107 SER A CA 1
ATOM 856 C C . SER A 1 107 ? 26.448 -15.872 -20.870 1.00 79.06 107 SER A C 1
ATOM 858 O O . SER A 1 107 ? 27.344 -16.585 -21.326 1.00 79.06 107 SER A O 1
ATOM 860 N N . ASN A 1 108 ? 25.660 -16.296 -19.875 1.00 79.00 108 ASN A N 1
ATOM 861 C CA . ASN A 1 108 ? 25.801 -17.614 -19.248 1.00 79.00 108 ASN A CA 1
ATOM 862 C C . ASN A 1 108 ? 25.432 -18.775 -20.191 1.00 79.00 108 ASN A C 1
ATOM 864 O O . ASN A 1 108 ? 26.079 -19.822 -20.138 1.00 79.00 108 ASN A O 1
ATOM 868 N N . LYS A 1 109 ? 24.450 -18.605 -21.089 1.00 73.62 109 LYS A N 1
ATOM 869 C CA . LYS A 1 109 ? 24.119 -19.617 -22.111 1.00 73.62 109 LYS A CA 1
ATOM 870 C C . LYS A 1 109 ? 25.240 -19.789 -23.140 1.00 73.62 109 LYS A C 1
ATOM 872 O O . LYS A 1 109 ? 25.574 -20.923 -23.476 1.00 73.62 109 LYS A O 1
ATOM 877 N N . PHE A 1 110 ? 25.858 -18.696 -23.593 1.00 67.06 110 PHE A N 1
ATOM 878 C CA . PHE A 1 110 ? 26.950 -18.745 -24.577 1.00 67.06 110 PHE A CA 1
ATOM 879 C C . PHE A 1 110 ? 28.252 -19.329 -24.012 1.00 67.06 110 PHE A C 1
ATOM 881 O O . PHE A 1 110 ? 28.932 -20.081 -24.710 1.00 67.06 110 PHE A O 1
ATOM 888 N N . LYS A 1 111 ? 28.558 -19.091 -22.727 1.00 60.69 111 LYS A N 1
ATOM 889 C CA . LYS A 1 111 ? 29.701 -19.725 -22.040 1.00 60.69 111 LYS A CA 1
ATOM 890 C C . LYS A 1 111 ? 29.619 -21.256 -22.018 1.00 60.69 111 LYS A C 1
ATOM 892 O O . LYS A 1 111 ? 30.651 -21.915 -22.079 1.00 60.69 111 LYS A O 1
ATOM 897 N N . ASN A 1 112 ? 28.410 -21.818 -21.989 1.00 59.34 112 ASN A N 1
ATOM 898 C CA . ASN A 1 112 ? 28.192 -23.268 -22.047 1.00 59.34 112 ASN A CA 1
ATOM 899 C C . ASN A 1 112 ? 28.243 -23.840 -23.476 1.00 59.34 112 ASN A C 1
ATOM 901 O O . ASN A 1 112 ? 28.265 -25.057 -23.644 1.00 59.34 112 ASN A O 1
ATOM 905 N N . GLY A 1 113 ? 28.266 -22.986 -24.503 1.00 54.66 113 GLY A N 1
ATOM 906 C CA . GLY A 1 113 ? 28.181 -23.371 -25.908 1.00 54.66 113 GLY A CA 1
ATOM 907 C C . GLY A 1 113 ? 29.301 -22.795 -26.768 1.00 54.66 113 GLY A C 1
ATOM 908 O O . GLY A 1 113 ? 28.987 -22.199 -27.781 1.00 54.66 113 GLY A O 1
ATOM 909 N N . ASN A 1 114 ? 30.578 -22.936 -26.384 1.00 46.25 114 ASN A N 1
ATOM 910 C CA . ASN A 1 114 ? 31.781 -22.713 -27.220 1.00 46.25 114 ASN A CA 1
ATOM 911 C C . ASN A 1 114 ? 31.764 -21.527 -28.229 1.00 46.25 114 ASN A C 1
ATOM 913 O O . ASN A 1 114 ? 32.425 -21.595 -29.266 1.00 46.25 114 ASN A O 1
ATOM 917 N N . LEU A 1 115 ? 31.069 -20.423 -27.937 1.00 52.81 115 LEU A N 1
ATOM 918 C CA . LEU A 1 115 ? 31.062 -19.203 -28.749 1.00 52.81 115 LEU A CA 1
ATOM 919 C C . LEU A 1 115 ? 31.392 -18.001 -27.855 1.00 52.81 115 LEU A C 1
ATOM 921 O O . LEU A 1 115 ? 30.760 -17.790 -26.820 1.00 52.81 115 LEU A O 1
ATOM 925 N N . LEU A 1 116 ? 32.390 -17.211 -28.257 1.00 53.38 116 LEU A N 1
ATOM 926 C CA . LEU A 1 116 ? 32.785 -15.971 -27.585 1.00 53.38 116 LEU A CA 1
ATOM 927 C C . LEU A 1 116 ? 31.695 -14.904 -27.774 1.00 53.38 116 LEU A C 1
ATOM 929 O O . LEU A 1 116 ? 31.653 -14.231 -28.800 1.00 53.38 116 LEU A O 1
ATOM 933 N N . TYR A 1 117 ? 30.829 -14.727 -26.777 1.00 56.59 117 TYR A N 1
ATOM 934 C CA . TYR A 1 117 ? 30.094 -13.474 -26.606 1.00 56.59 117 TYR A CA 1
ATOM 935 C C . TYR A 1 117 ? 31.100 -12.439 -26.080 1.00 56.59 117 TYR A C 1
ATOM 937 O O . TYR A 1 117 ? 31.535 -12.542 -24.931 1.00 56.59 117 TYR A O 1
ATOM 945 N N . SER A 1 118 ? 31.570 -11.519 -26.928 1.00 63.38 118 SER A N 1
ATOM 946 C CA . SER A 1 118 ? 32.500 -10.473 -26.490 1.00 63.38 118 SER A CA 1
ATOM 947 C C . SER A 1 118 ? 31.743 -9.417 -25.684 1.00 63.38 118 SER A C 1
ATOM 949 O O . SER A 1 118 ? 30.671 -8.967 -26.085 1.00 63.38 118 SER A O 1
ATOM 951 N N . GLU A 1 119 ? 32.303 -8.990 -24.548 1.00 64.62 119 GLU A N 1
ATOM 952 C CA . GLU A 1 119 ? 31.756 -7.859 -23.782 1.00 64.62 119 GLU A CA 1
ATOM 953 C C . GLU A 1 119 ? 31.661 -6.585 -24.642 1.00 64.62 119 GLU A C 1
ATOM 955 O O . GLU A 1 119 ? 30.769 -5.769 -24.434 1.00 64.62 119 GLU A O 1
ATOM 960 N N . GLU A 1 120 ? 32.522 -6.447 -25.655 1.00 67.12 120 GLU A N 1
ATOM 961 C CA . GLU A 1 120 ? 32.482 -5.356 -26.635 1.00 67.12 120 GLU A CA 1
ATOM 962 C C . GLU A 1 120 ? 31.166 -5.322 -27.427 1.00 67.12 120 GLU A C 1
ATOM 964 O O . GLU A 1 120 ? 30.542 -4.265 -27.507 1.00 67.12 120 GLU A O 1
ATOM 969 N N . ASN A 1 121 ? 30.673 -6.474 -27.907 1.00 72.00 121 ASN A N 1
ATOM 970 C CA . ASN A 1 121 ? 29.408 -6.543 -28.649 1.00 72.00 121 ASN A CA 1
ATOM 971 C C . ASN A 1 121 ? 28.204 -6.136 -27.782 1.00 72.00 121 ASN A C 1
ATOM 973 O O . ASN A 1 121 ? 27.253 -5.541 -28.292 1.00 72.00 121 ASN A O 1
ATOM 977 N N . LYS A 1 122 ? 28.247 -6.428 -26.472 1.00 78.06 122 LYS A N 1
ATOM 978 C CA . LYS A 1 122 ? 27.214 -5.996 -25.517 1.00 78.06 122 LYS A CA 1
ATOM 979 C C . LYS A 1 122 ? 27.157 -4.470 -25.451 1.00 78.06 122 LYS A C 1
ATOM 981 O O . LYS A 1 122 ? 26.088 -3.894 -25.639 1.00 78.06 122 LYS A O 1
ATOM 986 N N . TYR A 1 123 ? 28.290 -3.817 -25.184 1.00 83.31 123 TYR A N 1
ATOM 987 C CA . TYR A 1 123 ? 28.333 -2.356 -25.070 1.00 83.31 123 TYR A CA 1
ATOM 988 C C . TYR A 1 123 ? 27.922 -1.677 -26.377 1.00 83.31 123 TYR A C 1
ATOM 990 O O . TYR A 1 123 ? 27.105 -0.761 -26.348 1.00 83.31 123 TYR A O 1
ATOM 998 N N . ASP A 1 124 ? 28.418 -2.158 -27.519 1.00 84.56 124 ASP A N 1
ATOM 999 C CA . ASP A 1 124 ? 28.090 -1.583 -28.825 1.00 84.56 124 ASP A CA 1
ATOM 1000 C C . ASP A 1 124 ? 26.582 -1.648 -29.125 1.00 84.56 124 ASP A C 1
ATOM 1002 O O . ASP A 1 124 ? 26.016 -0.686 -29.652 1.00 84.56 124 ASP A O 1
ATOM 1006 N N . CYS A 1 125 ? 25.905 -2.735 -28.733 1.00 88.06 125 CYS A N 1
ATOM 1007 C CA . CYS A 1 125 ? 24.455 -2.863 -28.873 1.00 88.06 125 CYS A CA 1
ATOM 1008 C C . CYS A 1 125 ? 23.704 -1.799 -28.059 1.00 88.06 125 CYS A C 1
ATOM 1010 O O . CYS A 1 125 ? 22.906 -1.047 -28.619 1.00 88.06 125 CYS A O 1
ATOM 1012 N N . HIS A 1 126 ? 23.966 -1.699 -26.753 1.00 91.62 126 HIS A N 1
ATOM 1013 C CA . HIS A 1 126 ? 23.258 -0.760 -25.867 1.00 91.62 126 HIS A CA 1
ATOM 1014 C C . HIS A 1 126 ? 23.578 0.705 -26.184 1.00 91.62 126 HIS A C 1
ATOM 1016 O O . HIS A 1 126 ? 22.693 1.555 -26.137 1.00 91.62 126 HIS A O 1
ATOM 1022 N N . GLU A 1 127 ? 24.808 1.014 -26.590 1.00 91.25 127 GLU A N 1
ATOM 1023 C CA . GLU A 1 127 ? 25.178 2.352 -27.065 1.00 91.25 127 GLU A CA 1
ATOM 1024 C C . GLU A 1 127 ? 24.443 2.731 -28.361 1.00 91.25 127 GLU A C 1
ATOM 1026 O O . GLU A 1 127 ? 24.022 3.879 -28.528 1.00 91.25 127 GLU A O 1
ATOM 1031 N N . CYS A 1 128 ? 24.243 1.772 -29.272 1.00 89.00 128 CYS A N 1
ATOM 1032 C CA . CYS A 1 128 ? 23.446 1.971 -30.482 1.00 89.00 128 CYS A CA 1
ATOM 1033 C C . CYS A 1 128 ? 21.962 2.208 -30.151 1.00 89.00 128 CYS A C 1
ATOM 1035 O O . CYS A 1 128 ? 21.377 3.175 -30.643 1.00 89.00 128 CYS A O 1
ATOM 1037 N N . VAL A 1 129 ? 21.401 1.406 -29.236 1.00 90.94 129 VAL A N 1
ATOM 1038 C CA . VAL A 1 129 ? 20.032 1.567 -28.718 1.00 90.94 129 VAL A CA 1
ATOM 1039 C C . VAL A 1 129 ? 19.840 2.973 -28.146 1.00 90.94 129 VAL A C 1
ATOM 1041 O O . VAL A 1 129 ? 18.910 3.668 -28.546 1.00 90.94 129 VAL A O 1
ATOM 1044 N N . ILE A 1 130 ? 20.735 3.438 -27.266 1.00 90.25 130 ILE A N 1
ATOM 1045 C CA . ILE A 1 130 ? 20.631 4.772 -26.652 1.00 90.25 130 ILE A CA 1
ATOM 1046 C C . ILE A 1 130 ? 20.737 5.890 -27.698 1.00 90.25 130 ILE A C 1
ATOM 1048 O O . ILE A 1 130 ? 19.927 6.818 -27.680 1.00 90.25 130 ILE A O 1
ATOM 1052 N N . ASN A 1 131 ? 21.672 5.790 -28.649 1.00 88.06 131 ASN A N 1
ATOM 1053 C CA . ASN A 1 131 ? 21.776 6.752 -29.752 1.00 88.06 131 ASN A CA 1
ATOM 1054 C C . ASN A 1 131 ? 20.468 6.853 -30.550 1.00 88.06 131 ASN A C 1
ATOM 1056 O O . ASN A 1 131 ? 20.028 7.953 -30.889 1.00 88.06 131 ASN A O 1
ATOM 1060 N N . GLN A 1 132 ? 19.843 5.711 -30.850 1.00 88.00 132 GLN A N 1
ATOM 1061 C CA . GLN A 1 132 ? 18.571 5.681 -31.562 1.00 88.00 132 GLN A CA 1
ATOM 1062 C C . GLN A 1 132 ? 17.431 6.259 -30.713 1.00 88.00 132 GLN A C 1
ATOM 1064 O O . GLN A 1 132 ? 16.640 7.049 -31.230 1.00 88.00 132 GLN A O 1
ATOM 1069 N N . LEU A 1 133 ? 17.362 5.918 -29.423 1.00 86.75 133 LEU A N 1
ATOM 1070 C CA . LEU A 1 133 ? 16.351 6.432 -28.494 1.00 86.75 133 LEU A CA 1
ATOM 1071 C C . LEU A 1 133 ? 16.390 7.959 -28.402 1.00 86.75 133 LEU A C 1
ATOM 1073 O O . LEU A 1 133 ? 15.357 8.612 -28.541 1.00 86.75 133 LEU A O 1
ATOM 1077 N N . PHE A 1 134 ? 17.580 8.546 -28.260 1.00 84.94 134 PHE A N 1
ATOM 1078 C CA . PHE A 1 134 ? 17.748 10.002 -28.198 1.00 84.94 134 PHE A CA 1
ATOM 1079 C C . PHE A 1 134 ? 17.472 10.706 -29.537 1.00 84.94 134 PHE A C 1
ATOM 1081 O O . PHE A 1 134 ? 17.252 11.918 -29.579 1.00 84.94 134 PHE A O 1
ATOM 1088 N N . GLY A 1 135 ? 17.393 9.952 -30.638 1.00 79.94 135 GLY A N 1
ATOM 1089 C CA . GLY A 1 135 ? 16.857 10.432 -31.910 1.00 79.94 135 GLY A CA 1
ATOM 1090 C C . GLY A 1 135 ? 15.365 10.794 -31.846 1.00 79.94 135 GLY A C 1
ATOM 1091 O O . GLY A 1 135 ? 14.925 11.696 -32.564 1.00 79.94 135 GLY A O 1
ATOM 1092 N N . PHE A 1 136 ? 14.583 10.173 -30.954 1.00 81.62 136 PHE A N 1
ATOM 1093 C CA . PHE A 1 136 ? 13.151 10.439 -30.765 1.00 81.62 136 PHE A CA 1
ATOM 1094 C C . PHE A 1 136 ? 12.898 11.638 -29.836 1.00 81.62 136 PHE A C 1
ATOM 1096 O O . PHE A 1 136 ? 12.210 11.533 -28.821 1.00 81.62 136 PHE A O 1
ATOM 1103 N N . LYS A 1 137 ? 13.413 12.815 -30.213 1.00 79.88 137 LYS A N 1
ATOM 1104 C CA . LYS A 1 137 ? 13.338 14.051 -29.406 1.00 79.88 137 LYS A CA 1
ATOM 1105 C C . LYS A 1 137 ? 11.927 14.402 -28.926 1.00 79.88 137 LYS A C 1
ATOM 1107 O O . LYS A 1 137 ? 11.774 14.885 -27.815 1.00 79.88 137 LYS A O 1
ATOM 1112 N N . GLY A 1 138 ? 10.898 14.148 -29.740 1.00 78.12 138 GLY A N 1
ATOM 1113 C CA . GLY A 1 138 ? 9.505 14.405 -29.354 1.00 78.12 138 GLY A CA 1
ATOM 1114 C C . GLY A 1 138 ? 9.063 13.597 -28.128 1.00 78.12 138 GLY A C 1
ATOM 1115 O O . GLY A 1 138 ? 8.433 14.152 -27.235 1.00 78.12 138 GLY A O 1
ATOM 1116 N N . LEU A 1 139 ? 9.451 12.320 -28.056 1.00 80.44 139 LEU A N 1
ATOM 1117 C CA . LEU A 1 139 ? 9.118 11.437 -26.937 1.00 80.44 139 LEU A CA 1
ATOM 1118 C C . LEU A 1 139 ? 9.918 11.792 -25.678 1.00 80.44 139 LEU A C 1
ATOM 1120 O O . LEU A 1 139 ? 9.350 11.878 -24.592 1.00 80.44 139 LEU A O 1
ATOM 1124 N N . ILE A 1 140 ? 11.220 12.047 -25.829 1.00 84.12 140 ILE A N 1
ATOM 1125 C CA . ILE A 1 140 ? 12.093 12.471 -24.723 1.00 84.12 140 ILE A CA 1
ATOM 1126 C C . ILE A 1 140 ? 11.603 13.794 -24.124 1.00 84.12 140 ILE A C 1
ATOM 1128 O O . ILE A 1 140 ? 11.458 13.909 -22.910 1.00 84.12 140 ILE A O 1
ATOM 1132 N N . ASN A 1 141 ? 11.249 14.763 -24.973 1.00 80.88 141 ASN A N 1
ATOM 1133 C CA . ASN A 1 141 ? 10.690 16.033 -24.520 1.00 80.88 141 ASN A CA 1
ATOM 1134 C C . ASN A 1 141 ? 9.367 15.839 -23.771 1.00 80.88 141 ASN A C 1
ATOM 1136 O O . ASN A 1 141 ? 9.166 16.499 -22.759 1.00 80.88 141 ASN A O 1
ATOM 1140 N N . ALA A 1 142 ? 8.494 14.932 -24.223 1.00 79.50 142 ALA A N 1
ATOM 1141 C CA . ALA A 1 142 ? 7.248 14.616 -23.521 1.00 79.50 142 ALA A CA 1
ATOM 1142 C C . ALA A 1 142 ? 7.495 13.977 -22.140 1.00 79.50 142 ALA A C 1
ATOM 1144 O O . ALA A 1 142 ? 6.792 14.288 -21.185 1.00 79.50 142 ALA A O 1
ATOM 1145 N N . CYS A 1 143 ? 8.536 13.151 -21.991 1.00 80.88 143 CYS A N 1
ATOM 1146 C CA . CYS A 1 143 ? 8.926 12.593 -20.688 1.00 80.88 143 CYS A CA 1
ATOM 1147 C C . CYS A 1 143 ? 9.459 13.663 -19.717 1.00 80.88 143 CYS A C 1
ATOM 1149 O O . CYS A 1 143 ? 9.284 13.531 -18.505 1.00 80.88 143 CYS A O 1
ATOM 1151 N N . ASN A 1 144 ? 10.086 14.719 -20.244 1.00 76.19 144 ASN A N 1
ATOM 1152 C CA . ASN A 1 144 ? 10.626 15.841 -19.472 1.00 76.19 144 ASN A CA 1
ATOM 1153 C C . ASN A 1 144 ? 9.564 16.901 -19.111 1.00 76.19 144 ASN A C 1
ATOM 1155 O O . ASN A 1 144 ? 9.878 17.848 -18.391 1.00 76.19 144 ASN A O 1
ATOM 1159 N N . GLN A 1 145 ? 8.313 16.771 -19.577 1.00 63.75 145 GLN A N 1
ATOM 1160 C CA . GLN A 1 145 ? 7.223 17.686 -19.221 1.00 63.75 145 GLN A CA 1
ATOM 1161 C C . GLN A 1 145 ? 6.745 17.437 -17.786 1.00 63.75 145 GLN A C 1
ATOM 1163 O O . GLN A 1 145 ? 5.734 16.785 -17.571 1.00 63.75 145 GLN A O 1
ATOM 1168 N N . LEU A 1 146 ? 7.491 17.956 -16.809 1.00 51.69 146 LEU A N 1
ATOM 1169 C CA . LEU A 1 146 ? 7.044 18.281 -15.454 1.00 51.69 146 LEU A CA 1
ATOM 1170 C C . LEU A 1 146 ? 8.004 19.332 -14.857 1.00 51.69 146 LEU A C 1
ATOM 1172 O O . LEU A 1 146 ? 9.135 19.012 -14.502 1.00 51.69 146 LEU A O 1
ATOM 1176 N N . VAL A 1 147 ? 7.449 20.544 -14.701 1.00 44.41 147 VAL A N 1
ATOM 1177 C CA . VAL A 1 147 ? 7.560 21.431 -13.526 1.00 44.41 147 VAL A CA 1
ATOM 1178 C C . VAL A 1 147 ? 8.735 22.428 -13.454 1.00 44.41 147 VAL A C 1
ATOM 1180 O O . VAL A 1 147 ? 9.844 22.119 -13.031 1.00 44.41 147 VAL A O 1
ATOM 1183 N N . GLU A 1 148 ? 8.403 23.688 -13.770 1.00 35.38 148 GLU A N 1
ATOM 1184 C CA . GLU A 1 148 ? 8.888 24.884 -13.065 1.00 35.38 148 GLU A CA 1
ATOM 1185 C C . GLU A 1 148 ? 8.383 24.840 -11.601 1.00 35.38 148 GLU A C 1
ATOM 1187 O O . GLU A 1 148 ? 7.403 25.488 -11.260 1.00 35.38 148 GLU A O 1
ATOM 1192 N N . ASP A 1 149 ? 8.998 24.034 -10.737 1.00 33.97 149 ASP A N 1
ATOM 1193 C CA . ASP A 1 149 ? 8.962 24.229 -9.281 1.00 33.97 149 ASP A CA 1
ATOM 1194 C C . ASP A 1 149 ? 10.425 24.291 -8.863 1.00 33.97 149 ASP A C 1
ATOM 1196 O O . ASP A 1 149 ? 11.201 23.381 -9.169 1.00 33.97 149 ASP A O 1
ATOM 1200 N N . ASP A 1 150 ? 10.787 25.346 -8.135 1.00 34.62 150 ASP A N 1
ATOM 1201 C CA . ASP A 1 150 ? 12.145 25.724 -7.708 1.00 34.62 150 ASP A CA 1
ATOM 1202 C C . ASP A 1 150 ? 12.921 24.648 -6.900 1.00 34.62 150 ASP A C 1
ATOM 1204 O O . ASP A 1 150 ? 14.020 24.903 -6.408 1.00 34.62 150 ASP A O 1
ATOM 1208 N N . ILE A 1 151 ? 12.371 23.441 -6.733 1.00 42.03 151 ILE A N 1
ATOM 1209 C CA . ILE A 1 151 ? 12.890 22.360 -5.883 1.00 42.03 151 ILE A CA 1
ATOM 1210 C C . ILE A 1 151 ? 13.449 21.185 -6.706 1.00 42.03 151 ILE A C 1
ATOM 1212 O O . ILE A 1 151 ? 14.326 20.466 -6.226 1.00 42.03 151 ILE A O 1
ATOM 1216 N N . PHE A 1 152 ? 13.012 20.998 -7.954 1.00 41.16 152 PHE A N 1
ATOM 1217 C CA . PHE A 1 152 ? 13.532 19.944 -8.825 1.00 41.16 152 PHE A CA 1
ATOM 1218 C C . PHE A 1 152 ? 14.475 20.571 -9.852 1.00 41.16 152 PHE A C 1
ATOM 1220 O O . PHE A 1 152 ? 14.041 21.320 -10.721 1.00 41.16 152 PHE A O 1
ATOM 1227 N N . GLN A 1 153 ? 15.780 20.272 -9.775 1.00 40.47 153 GLN A N 1
ATOM 1228 C CA . GLN A 1 153 ? 16.675 20.503 -10.916 1.00 40.47 153 GLN A CA 1
ATOM 1229 C C . GLN A 1 153 ? 15.987 19.932 -12.157 1.00 40.47 153 GLN A C 1
ATOM 1231 O O . GLN A 1 153 ? 15.501 18.805 -12.078 1.00 40.47 153 GLN A O 1
ATOM 1236 N N . ALA A 1 154 ? 15.914 20.700 -13.250 1.00 42.72 154 ALA A N 1
ATOM 1237 C CA . ALA A 1 154 ? 15.302 20.275 -14.507 1.00 42.72 154 ALA A CA 1
ATOM 1238 C C . ALA A 1 154 ? 15.857 18.897 -14.904 1.00 42.72 154 ALA A C 1
ATOM 1240 O O . ALA A 1 154 ? 16.970 18.785 -15.419 1.00 42.72 154 ALA A O 1
ATOM 1241 N N . ALA A 1 155 ? 15.124 17.841 -14.550 1.00 55.28 155 ALA A N 1
ATOM 1242 C CA . ALA A 1 155 ? 15.624 16.481 -14.616 1.00 55.28 155 ALA A CA 1
ATOM 1243 C C . ALA A 1 155 ? 15.524 16.043 -16.069 1.00 55.28 155 ALA A C 1
ATOM 1245 O O . ALA A 1 155 ? 14.446 15.696 -16.550 1.00 55.28 155 ALA A O 1
ATOM 1246 N N . ASP A 1 156 ? 16.643 16.122 -16.783 1.00 75.38 156 ASP A N 1
ATOM 1247 C CA . ASP A 1 156 ? 16.729 15.588 -18.128 1.00 75.38 156 ASP A CA 1
ATOM 1248 C C . ASP A 1 156 ? 16.784 14.060 -18.045 1.00 75.38 156 ASP A C 1
ATOM 1250 O O . ASP A 1 156 ? 17.808 13.477 -17.675 1.00 75.38 156 ASP A O 1
ATOM 1254 N N . ILE A 1 157 ? 15.683 13.406 -18.428 1.00 83.88 157 ILE A N 1
ATOM 1255 C CA . ILE A 1 157 ? 15.567 11.944 -18.484 1.00 83.88 157 ILE A CA 1
ATOM 1256 C C . ILE A 1 157 ? 16.727 11.310 -19.268 1.00 83.88 157 ILE A C 1
ATOM 1258 O O . ILE A 1 157 ? 17.146 10.195 -18.968 1.00 83.88 157 ILE A O 1
ATOM 1262 N N . THR A 1 158 ? 17.295 12.033 -20.237 1.00 84.75 158 THR A N 1
ATOM 1263 C CA . THR A 1 158 ? 18.468 11.632 -21.024 1.00 84.75 158 THR A CA 1
ATOM 1264 C C . THR A 1 158 ? 19.688 11.415 -20.127 1.00 84.75 158 THR A C 1
ATOM 1266 O O . THR A 1 158 ? 20.361 10.386 -20.219 1.00 84.75 158 THR A O 1
ATOM 1269 N N . VAL A 1 159 ? 19.956 12.366 -19.228 1.00 84.06 159 VAL A N 1
ATOM 1270 C CA . VAL A 1 159 ? 21.076 12.321 -18.280 1.00 84.06 159 VAL A CA 1
ATOM 1271 C C . VAL A 1 159 ? 20.872 11.185 -17.282 1.00 84.06 159 VAL A C 1
ATOM 1273 O O . VAL A 1 159 ? 21.807 10.427 -17.010 1.00 84.06 159 VAL A O 1
ATOM 1276 N N . ASP A 1 160 ? 19.650 11.017 -16.781 1.00 85.69 160 ASP A N 1
ATOM 1277 C CA . ASP A 1 160 ? 19.328 9.964 -15.816 1.00 85.69 160 ASP A CA 1
ATOM 1278 C C . ASP A 1 160 ? 19.448 8.560 -16.427 1.00 85.69 160 ASP A C 1
ATOM 1280 O O . ASP A 1 160 ? 20.049 7.673 -15.813 1.00 85.69 160 ASP A O 1
ATOM 1284 N N . ILE A 1 161 ? 18.976 8.361 -17.665 1.00 89.94 161 ILE A N 1
ATOM 1285 C CA . ILE A 1 161 ? 19.153 7.102 -18.407 1.00 89.94 161 ILE A CA 1
ATOM 1286 C C . ILE A 1 161 ? 20.643 6.781 -18.561 1.00 89.94 161 ILE A C 1
ATOM 1288 O O . ILE A 1 161 ? 21.065 5.664 -18.254 1.00 89.94 161 ILE A O 1
ATOM 1292 N N . LEU A 1 162 ? 21.463 7.753 -18.980 1.00 88.69 162 LEU A N 1
ATOM 1293 C CA . LEU A 1 162 ? 22.907 7.554 -19.141 1.00 88.69 162 LEU A CA 1
ATOM 1294 C C . LEU A 1 162 ? 23.584 7.156 -17.823 1.00 88.69 162 LEU A C 1
ATOM 1296 O O . LEU A 1 162 ? 24.390 6.222 -17.807 1.00 88.69 162 LEU A O 1
ATOM 1300 N N . ARG A 1 163 ? 23.241 7.822 -16.712 1.00 85.44 163 ARG A N 1
ATOM 1301 C CA . ARG A 1 163 ? 23.787 7.523 -15.376 1.00 85.44 163 ARG A CA 1
ATOM 1302 C C . ARG A 1 163 ? 23.438 6.109 -14.920 1.00 85.44 163 ARG A C 1
ATOM 1304 O O . ARG A 1 163 ? 24.316 5.376 -14.465 1.00 85.44 163 ARG A O 1
ATOM 1311 N N . VAL A 1 164 ? 22.181 5.701 -15.071 1.00 87.38 164 VAL A N 1
ATOM 1312 C CA . VAL A 1 164 ? 21.732 4.365 -14.657 1.00 87.38 164 VAL A CA 1
ATOM 1313 C C . VAL A 1 164 ? 22.366 3.283 -15.527 1.00 87.38 164 VAL A C 1
ATOM 1315 O O . VAL A 1 164 ? 22.874 2.289 -15.003 1.00 87.38 164 VAL A O 1
ATOM 1318 N N . CYS A 1 165 ? 22.373 3.469 -16.849 1.00 90.25 165 CYS A N 1
ATOM 1319 C CA . CYS A 1 165 ? 22.993 2.522 -17.770 1.00 90.25 165 CYS A CA 1
ATOM 1320 C C . CYS A 1 165 ? 24.497 2.370 -17.502 1.00 90.25 165 CYS A C 1
ATOM 1322 O O . CYS A 1 165 ? 25.021 1.260 -17.612 1.00 90.25 165 CYS A O 1
ATOM 1324 N N . LEU A 1 166 ? 25.190 3.445 -17.108 1.00 89.31 166 LEU A N 1
ATOM 1325 C CA . LEU A 1 166 ? 26.588 3.378 -16.684 1.00 89.31 166 LEU A CA 1
ATOM 1326 C C . LEU A 1 166 ? 26.751 2.567 -15.394 1.00 89.31 166 LEU A C 1
ATOM 1328 O O . LEU A 1 166 ? 27.582 1.661 -15.343 1.00 89.31 166 LEU A O 1
ATOM 1332 N N . ASN A 1 167 ? 25.936 2.854 -14.374 1.00 86.00 167 ASN A N 1
ATOM 1333 C CA . ASN A 1 167 ? 25.993 2.169 -13.079 1.00 86.00 167 ASN A CA 1
ATOM 1334 C C . ASN A 1 167 ? 25.758 0.652 -13.211 1.00 86.00 167 ASN A C 1
ATOM 1336 O O . ASN A 1 167 ? 26.424 -0.148 -12.558 1.00 86.00 167 ASN A O 1
ATOM 1340 N N . ARG A 1 168 ? 24.870 0.248 -14.128 1.00 88.06 168 ARG A N 1
ATOM 1341 C CA . ARG A 1 168 ? 24.567 -1.162 -14.440 1.00 88.06 168 ARG A CA 1
ATOM 1342 C C . ARG A 1 168 ? 25.485 -1.803 -15.482 1.00 88.06 168 ARG A C 1
ATOM 1344 O O . ARG A 1 168 ? 25.218 -2.911 -15.946 1.00 88.06 168 ARG A O 1
ATOM 1351 N N . LYS A 1 169 ? 26.563 -1.123 -15.892 1.00 89.19 169 LYS A N 1
ATOM 1352 C CA . LYS A 1 169 ? 27.521 -1.627 -16.896 1.00 89.19 169 LYS A CA 1
ATOM 1353 C C . LYS A 1 169 ? 26.833 -2.051 -18.206 1.00 89.19 169 LYS A C 1
ATOM 1355 O O . LYS A 1 169 ? 27.162 -3.090 -18.793 1.00 89.19 169 LYS A O 1
ATOM 1360 N N . LEU A 1 170 ? 25.839 -1.274 -18.635 1.00 89.50 170 LEU A N 1
ATOM 1361 C CA . LEU A 1 170 ? 25.181 -1.413 -19.938 1.00 89.50 170 LEU A CA 1
ATOM 1362 C C . LEU A 1 170 ? 25.883 -0.569 -21.006 1.00 89.50 170 LEU A C 1
ATOM 1364 O O . LEU A 1 170 ? 25.923 -0.975 -22.159 1.00 89.50 170 LEU A O 1
ATOM 1368 N N . VAL A 1 171 ? 26.492 0.557 -20.620 1.00 91.00 171 VAL A N 1
ATOM 1369 C CA . VAL A 1 171 ? 27.280 1.427 -21.510 1.00 91.00 171 VAL A CA 1
ATOM 1370 C C . VAL A 1 171 ? 28.659 1.732 -20.945 1.00 91.00 171 VAL A C 1
ATOM 1372 O O . VAL A 1 171 ? 28.887 1.633 -19.737 1.00 91.00 171 VAL A O 1
ATOM 1375 N N . ARG A 1 172 ? 29.578 2.131 -21.827 1.00 89.19 172 ARG A N 1
ATOM 1376 C CA . ARG A 1 172 ? 30.926 2.552 -21.447 1.00 89.19 172 ARG A CA 1
ATOM 1377 C C . ARG A 1 172 ? 30.944 3.970 -20.878 1.00 89.19 172 ARG A C 1
ATOM 1379 O O . ARG A 1 172 ? 30.162 4.837 -21.274 1.00 89.19 172 ARG A O 1
ATOM 1386 N N . LYS A 1 173 ? 31.908 4.237 -19.994 1.00 86.81 173 LYS A N 1
ATOM 1387 C CA . LYS A 1 173 ? 32.120 5.577 -19.424 1.00 86.81 173 LYS A CA 1
ATOM 1388 C C . LYS A 1 173 ? 32.472 6.590 -20.513 1.00 86.81 173 LYS A C 1
ATOM 1390 O O . LYS A 1 173 ? 31.990 7.717 -20.487 1.00 86.81 173 LYS A O 1
ATOM 1395 N N . GLU A 1 174 ? 33.258 6.178 -21.505 1.00 86.94 174 GLU A N 1
ATOM 1396 C CA . GLU A 1 174 ? 33.649 7.008 -22.645 1.00 86.94 174 GLU A CA 1
ATOM 1397 C C . GLU A 1 174 ? 32.437 7.416 -23.488 1.00 86.94 174 GLU A C 1
ATOM 1399 O O . GLU A 1 174 ? 32.378 8.543 -23.976 1.00 86.94 174 GLU A O 1
ATOM 1404 N N . PHE A 1 175 ? 31.450 6.526 -23.642 1.00 86.88 175 PHE A N 1
ATOM 1405 C CA . PHE A 1 175 ? 30.202 6.840 -24.331 1.00 86.88 175 PHE A CA 1
ATOM 1406 C C . PHE A 1 175 ? 29.421 7.922 -23.586 1.00 86.88 175 PHE A C 1
ATOM 1408 O O . PHE A 1 175 ? 29.078 8.935 -24.186 1.00 86.88 175 PHE A O 1
ATOM 1415 N N . VAL A 1 176 ? 29.218 7.752 -22.280 1.00 85.31 176 VAL A N 1
ATOM 1416 C CA . VAL A 1 176 ? 28.474 8.710 -21.448 1.00 85.31 176 VAL A CA 1
ATOM 1417 C C . VAL A 1 176 ? 29.160 10.077 -21.401 1.00 85.31 176 VAL A C 1
ATOM 1419 O O . VAL A 1 176 ? 28.502 11.101 -21.565 1.00 85.31 176 VAL A O 1
ATOM 1422 N N . ASN A 1 177 ? 30.488 10.106 -21.279 1.00 83.62 177 ASN A N 1
ATOM 1423 C CA . ASN A 1 177 ? 31.260 11.349 -21.267 1.00 83.62 177 ASN A CA 1
ATOM 1424 C C . ASN A 1 177 ? 31.123 12.162 -22.566 1.00 83.62 177 ASN A C 1
ATOM 1426 O O . ASN A 1 177 ? 31.249 13.382 -22.523 1.00 83.62 177 ASN A O 1
ATOM 1430 N N . ARG A 1 178 ? 30.856 11.515 -23.714 1.00 82.75 178 ARG A N 1
ATOM 1431 C CA . ARG A 1 178 ? 30.579 12.223 -24.980 1.00 82.75 178 ARG A CA 1
ATOM 1432 C C . ARG A 1 178 ? 29.240 12.957 -24.968 1.00 82.75 178 ARG A C 1
ATOM 1434 O O . ARG A 1 178 ? 29.103 13.934 -25.691 1.00 82.75 178 ARG A O 1
ATOM 1441 N N . PHE A 1 179 ? 28.273 12.481 -24.187 1.00 76.31 179 PHE A N 1
ATOM 1442 C CA . PHE A 1 179 ? 26.943 13.083 -24.078 1.00 76.31 179 PHE A CA 1
ATOM 1443 C C . PHE A 1 179 ? 26.853 14.156 -22.991 1.00 76.31 179 PHE A C 1
ATOM 1445 O O . PHE A 1 179 ? 26.046 15.068 -23.120 1.00 76.31 179 PHE A O 1
ATOM 1452 N N . LEU A 1 180 ? 27.662 14.054 -21.933 1.00 72.69 180 LEU A N 1
ATOM 1453 C CA . LEU A 1 180 ? 27.568 14.919 -20.751 1.00 72.69 180 LEU A CA 1
ATOM 1454 C C . LEU A 1 180 ? 28.560 16.097 -20.731 1.00 72.69 180 LEU A C 1
ATOM 1456 O O . LEU A 1 180 ? 28.741 16.663 -19.662 1.00 72.69 180 LEU A O 1
ATOM 1460 N N . GLU A 1 181 ? 29.216 16.425 -21.858 1.00 59.00 181 GLU A N 1
ATOM 1461 C CA . GLU A 1 181 ? 30.175 17.543 -22.028 1.00 59.00 181 GLU A CA 1
ATOM 1462 C C . GLU A 1 181 ? 30.878 17.980 -20.719 1.00 59.00 181 GLU A C 1
ATOM 1464 O O . GLU A 1 181 ? 30.568 19.016 -20.151 1.00 59.00 181 GLU A O 1
ATOM 1469 N N . LEU A 1 182 ? 31.800 17.139 -20.224 1.00 52.16 182 LEU A N 1
ATOM 1470 C CA . LEU A 1 182 ? 32.867 17.445 -19.249 1.00 52.16 182 LEU A CA 1
ATOM 1471 C C . LEU A 1 182 ? 32.618 18.615 -18.264 1.00 52.16 182 LEU A C 1
ATOM 1473 O O . LEU A 1 182 ? 33.283 19.635 -18.381 1.00 52.16 182 LEU A O 1
ATOM 1477 N N . GLU A 1 183 ? 31.771 18.435 -17.240 1.00 43.97 183 GLU A N 1
ATOM 1478 C CA . GLU A 1 183 ? 31.924 19.136 -15.939 1.00 43.97 183 GLU A CA 1
ATOM 1479 C C . GLU A 1 183 ? 31.054 18.590 -14.786 1.00 43.97 183 GLU A C 1
ATOM 1481 O O . GLU A 1 183 ? 30.734 19.303 -13.842 1.00 43.97 183 GLU A O 1
ATOM 1486 N N . TYR A 1 184 ? 30.684 17.308 -14.804 1.00 44.75 184 TYR A N 1
ATOM 1487 C CA . TYR A 1 184 ? 30.101 16.673 -13.619 1.00 44.75 184 TYR A CA 1
ATOM 1488 C C . TYR A 1 184 ? 31.009 15.548 -13.147 1.00 44.75 184 TYR A C 1
ATOM 1490 O O . TYR A 1 184 ? 31.151 14.520 -13.817 1.00 44.75 184 TYR A O 1
ATOM 1498 N N . GLU A 1 185 ? 31.617 15.732 -11.971 1.00 44.09 185 GLU A N 1
ATOM 1499 C CA . GLU A 1 185 ? 32.005 14.582 -11.167 1.00 44.09 185 GLU A CA 1
ATOM 1500 C C . GLU A 1 185 ? 30.754 13.710 -11.053 1.00 44.09 185 GLU A C 1
ATOM 1502 O O . GLU A 1 185 ? 29.679 14.179 -10.669 1.00 44.09 185 GLU A O 1
ATOM 1507 N N . ILE A 1 186 ? 30.866 12.451 -11.478 1.00 46.72 186 ILE A N 1
ATOM 1508 C CA . ILE A 1 186 ? 29.891 11.432 -11.109 1.00 46.72 186 ILE A CA 1
ATOM 1509 C C . ILE A 1 186 ? 30.087 11.298 -9.606 1.00 46.72 186 ILE A C 1
ATOM 1511 O O . ILE A 1 186 ? 30.909 10.495 -9.164 1.00 46.72 186 ILE A O 1
ATOM 1515 N N . ASP A 1 187 ? 29.438 12.174 -8.843 1.00 42.91 187 ASP A N 1
ATOM 1516 C CA . ASP A 1 187 ? 29.447 12.096 -7.403 1.00 42.91 187 ASP A CA 1
ATOM 1517 C C . ASP A 1 187 ? 28.753 10.779 -7.066 1.00 42.91 187 ASP A C 1
ATOM 1519 O O . ASP A 1 187 ? 27.536 10.629 -7.154 1.00 42.91 187 ASP A O 1
ATOM 1523 N N . GLY A 1 188 ? 29.575 9.771 -6.780 1.00 44.19 188 GLY A N 1
ATOM 1524 C CA . GLY A 1 188 ? 29.156 8.535 -6.137 1.00 44.19 188 GLY A CA 1
ATOM 1525 C C . GLY A 1 188 ? 28.831 8.754 -4.658 1.00 44.19 188 GLY A C 1
ATOM 1526 O O . GLY A 1 188 ? 28.708 7.782 -3.918 1.00 44.19 188 GLY A O 1
ATOM 1527 N N . GLY A 1 189 ? 28.749 10.005 -4.206 1.00 39.25 189 GLY A N 1
ATOM 1528 C CA . GLY A 1 189 ? 28.440 10.405 -2.853 1.00 39.25 189 GLY A CA 1
ATOM 1529 C C . GLY A 1 189 ? 26.945 10.489 -2.586 1.00 39.25 189 GLY A C 1
ATOM 1530 O O . GLY A 1 189 ? 26.408 11.568 -2.358 1.00 39.25 189 GLY A O 1
ATOM 1531 N N . ASP A 1 190 ? 26.311 9.336 -2.377 1.00 43.03 190 ASP A N 1
ATOM 1532 C CA . ASP A 1 190 ? 25.504 9.245 -1.160 1.00 43.03 190 ASP A CA 1
ATOM 1533 C C . ASP A 1 190 ? 26.535 9.291 -0.017 1.00 43.03 190 ASP A C 1
ATOM 1535 O O . ASP A 1 190 ? 27.091 8.271 0.391 1.00 43.03 190 ASP A O 1
ATOM 1539 N N . THR A 1 191 ? 26.927 10.497 0.413 1.00 44.59 191 THR A N 1
ATOM 1540 C CA . THR A 1 191 ? 28.006 10.694 1.407 1.00 44.59 191 THR A CA 1
ATOM 1541 C C . THR A 1 191 ? 27.688 10.039 2.754 1.00 44.59 191 THR A C 1
ATOM 1543 O O . THR A 1 191 ? 28.576 9.875 3.590 1.00 44.59 191 THR A O 1
ATOM 1546 N N . VAL A 1 192 ? 26.454 9.560 2.931 1.00 50.75 192 VAL A N 1
ATOM 1547 C CA . VAL A 1 192 ? 26.063 8.625 3.978 1.00 50.75 192 VAL A CA 1
ATOM 1548 C C . VAL A 1 192 ? 25.240 7.506 3.343 1.00 50.75 192 VAL A C 1
ATOM 1550 O O . VAL A 1 192 ? 24.025 7.614 3.216 1.00 50.75 192 VAL A O 1
ATOM 1553 N N . GLY A 1 193 ? 25.887 6.407 2.950 1.00 57.03 193 GLY A N 1
ATOM 1554 C CA . GLY A 1 193 ? 25.166 5.197 2.560 1.00 57.03 193 GLY A CA 1
ATOM 1555 C C . GLY A 1 193 ? 24.255 4.749 3.707 1.00 57.03 193 GLY A C 1
ATOM 1556 O O . GLY A 1 193 ? 24.732 4.249 4.730 1.00 57.03 193 GLY A O 1
ATOM 1557 N N . LEU A 1 194 ? 22.944 4.945 3.554 1.00 66.19 194 LEU A N 1
ATOM 1558 C CA . LEU A 1 194 ? 21.936 4.459 4.494 1.00 66.19 194 LEU A CA 1
ATOM 1559 C C . LEU A 1 194 ? 21.845 2.938 4.373 1.00 66.19 194 LEU A C 1
ATOM 1561 O O . LEU A 1 194 ? 21.059 2.384 3.601 1.00 66.19 194 LEU A O 1
ATOM 1565 N N . THR A 1 195 ? 22.697 2.251 5.125 1.00 76.94 195 THR A N 1
ATOM 1566 C CA . THR A 1 195 ? 22.629 0.799 5.249 1.00 76.94 195 THR A CA 1
ATOM 1567 C C . THR A 1 195 ? 21.632 0.419 6.333 1.00 76.94 195 THR A C 1
ATOM 1569 O O . THR A 1 195 ? 21.466 1.141 7.316 1.00 76.94 195 THR A O 1
ATOM 1572 N N . ALA A 1 196 ? 21.007 -0.752 6.190 1.00 75.25 196 ALA A N 1
ATOM 1573 C CA . ALA A 1 196 ? 20.145 -1.298 7.235 1.00 75.25 196 ALA A CA 1
ATOM 1574 C C . ALA A 1 196 ? 20.851 -1.329 8.604 1.00 75.25 196 ALA A C 1
ATOM 1576 O O . ALA A 1 196 ? 20.229 -0.988 9.595 1.00 75.25 196 ALA A O 1
ATOM 1577 N N . GLY A 1 197 ? 22.154 -1.649 8.651 1.00 76.75 197 GLY A N 1
ATOM 1578 C CA . GLY A 1 197 ? 22.940 -1.671 9.892 1.00 76.75 197 GLY A CA 1
ATOM 1579 C C . GLY A 1 197 ? 22.910 -0.340 10.645 1.00 76.75 197 GLY A C 1
ATOM 1580 O O . GLY A 1 197 ? 22.524 -0.310 11.805 1.00 76.75 197 GLY A O 1
ATOM 1581 N N . ASN A 1 198 ? 23.198 0.766 9.953 1.00 82.19 198 ASN A N 1
ATOM 1582 C CA . ASN A 1 198 ? 23.214 2.099 10.566 1.00 82.19 198 ASN A CA 1
ATOM 1583 C C . ASN A 1 198 ? 21.852 2.480 11.173 1.00 82.19 198 ASN A C 1
ATOM 1585 O O . ASN A 1 198 ? 21.792 3.120 12.215 1.00 82.19 198 ASN A O 1
ATOM 1589 N N . ILE A 1 199 ? 20.759 2.087 10.512 1.00 86.00 199 ILE A N 1
ATOM 1590 C CA . ILE A 1 199 ? 19.390 2.413 10.941 1.00 86.00 199 ILE A CA 1
ATOM 1591 C C . ILE A 1 199 ? 18.925 1.484 12.068 1.00 86.00 199 ILE A C 1
ATOM 1593 O O . ILE A 1 199 ? 18.141 1.889 12.919 1.00 86.00 199 ILE A O 1
ATOM 1597 N N . LEU A 1 200 ? 19.404 0.239 12.092 1.00 83.62 200 LEU A N 1
ATOM 1598 C CA . LEU A 1 200 ? 19.151 -0.687 13.197 1.00 83.62 200 LEU A CA 1
ATOM 1599 C C . LEU A 1 200 ? 19.829 -0.220 14.489 1.00 83.62 200 LEU A C 1
ATOM 1601 O O . LEU A 1 200 ? 19.267 -0.429 15.561 1.00 83.62 200 LEU A O 1
ATOM 1605 N N . ASP A 1 201 ? 21.003 0.407 14.380 1.00 83.88 201 ASP A N 1
ATOM 1606 C CA . ASP A 1 201 ? 21.745 0.941 15.525 1.00 83.88 201 ASP A CA 1
ATOM 1607 C C . ASP A 1 201 ? 21.110 2.233 16.084 1.00 83.88 201 ASP A C 1
ATOM 1609 O O . ASP A 1 201 ? 21.125 2.442 17.298 1.00 83.88 201 ASP A O 1
ATOM 1613 N N . ASP A 1 202 ? 20.519 3.076 15.225 1.00 86.94 202 ASP A N 1
ATOM 1614 C CA . ASP A 1 202 ? 19.784 4.292 15.615 1.00 86.94 202 ASP A CA 1
ATOM 1615 C C . ASP A 1 202 ? 18.508 4.499 14.766 1.00 86.94 202 ASP A C 1
ATOM 1617 O O . ASP A 1 202 ? 18.534 5.182 13.732 1.00 86.94 202 ASP A O 1
ATOM 1621 N N . PRO A 1 203 ? 17.356 3.933 15.179 1.00 87.31 203 PRO A N 1
ATOM 1622 C CA . PRO A 1 203 ? 16.115 4.001 14.415 1.00 87.31 203 PRO A CA 1
ATOM 1623 C C . PRO A 1 203 ? 15.341 5.303 14.678 1.00 87.31 203 PRO A C 1
ATOM 1625 O O . PRO A 1 203 ? 14.168 5.295 15.064 1.00 87.31 203 PRO A O 1
ATOM 1628 N N . SER A 1 204 ? 15.991 6.451 14.490 1.00 88.88 204 SER A N 1
ATOM 1629 C CA . SER A 1 204 ? 15.335 7.744 14.670 1.00 88.88 204 SER A CA 1
ATOM 1630 C C . SER A 1 204 ? 14.345 8.044 13.537 1.00 88.88 204 SER A C 1
ATOM 1632 O O . SER A 1 204 ? 14.558 7.707 12.368 1.00 88.88 204 SER A O 1
ATOM 1634 N N . ARG A 1 205 ? 13.256 8.751 13.867 1.00 87.38 205 ARG A N 1
ATOM 1635 C CA . ARG A 1 205 ? 12.243 9.162 12.880 1.00 87.38 205 ARG A CA 1
ATOM 1636 C C . ARG A 1 205 ? 12.844 9.954 11.716 1.00 87.38 205 ARG A C 1
ATOM 1638 O O . ARG A 1 205 ? 12.449 9.743 10.580 1.00 87.38 205 ARG A O 1
ATOM 1645 N N . GLN A 1 206 ? 13.821 10.819 11.986 1.00 88.38 206 GLN A N 1
ATOM 1646 C CA . GLN A 1 206 ? 14.475 11.625 10.950 1.00 88.38 206 GLN A CA 1
ATOM 1647 C C . GLN A 1 206 ? 15.231 10.759 9.939 1.00 88.38 206 GLN A C 1
ATOM 1649 O O . GLN A 1 206 ? 15.154 11.017 8.741 1.00 88.38 206 GLN A O 1
ATOM 1654 N N . ILE A 1 207 ? 15.923 9.715 10.404 1.00 88.88 207 ILE A N 1
ATOM 1655 C CA . ILE A 1 207 ? 16.659 8.787 9.538 1.00 88.88 207 ILE A CA 1
ATOM 1656 C C . ILE A 1 207 ? 15.685 7.962 8.685 1.00 88.88 207 ILE A C 1
ATOM 1658 O O . ILE A 1 207 ? 15.907 7.799 7.485 1.00 88.88 207 ILE A O 1
ATOM 1662 N N . ILE A 1 208 ? 14.583 7.487 9.275 1.00 91.00 208 ILE A N 1
ATOM 1663 C CA . ILE A 1 208 ? 13.541 6.731 8.562 1.00 91.00 208 ILE A CA 1
ATOM 1664 C C . ILE A 1 208 ? 12.835 7.607 7.516 1.00 91.00 208 ILE A C 1
ATOM 1666 O O . ILE A 1 208 ? 12.695 7.193 6.364 1.00 91.00 208 ILE A O 1
ATOM 1670 N N . ASP A 1 209 ? 12.444 8.831 7.879 1.00 89.44 209 ASP A N 1
ATOM 1671 C CA . ASP A 1 209 ? 11.812 9.784 6.960 1.00 89.44 209 ASP A CA 1
ATOM 1672 C C . ASP A 1 209 ? 12.775 10.171 5.824 1.00 89.44 209 ASP A C 1
ATOM 1674 O O . ASP A 1 209 ? 12.366 10.276 4.665 1.00 89.44 209 ASP A O 1
ATOM 1678 N N . HIS A 1 210 ? 14.074 10.306 6.120 1.00 88.94 210 HIS A N 1
ATOM 1679 C CA . HIS A 1 210 ? 15.101 10.520 5.105 1.00 88.94 210 HIS A CA 1
ATOM 1680 C C . HIS A 1 210 ? 15.246 9.305 4.177 1.00 88.94 210 HIS A C 1
ATOM 1682 O O . HIS A 1 210 ? 15.265 9.480 2.962 1.00 88.94 210 HIS A O 1
ATOM 1688 N N . LEU A 1 211 ? 15.260 8.069 4.687 1.00 90.56 211 LEU A N 1
ATOM 1689 C CA . LEU A 1 211 ? 15.272 6.858 3.853 1.00 90.56 211 LEU A CA 1
ATOM 1690 C C . LEU A 1 211 ? 14.061 6.808 2.905 1.00 90.56 211 LEU A C 1
ATOM 1692 O O . LEU A 1 211 ? 14.224 6.565 1.710 1.00 90.56 211 LEU A O 1
ATOM 1696 N N . VAL A 1 212 ? 12.858 7.075 3.421 1.00 89.56 212 VAL A N 1
ATOM 1697 C CA . VAL A 1 212 ? 11.604 7.078 2.649 1.00 89.56 212 VAL A CA 1
ATOM 1698 C C . VAL A 1 212 ? 11.607 8.169 1.575 1.00 89.56 212 VAL A C 1
ATOM 1700 O O . VAL A 1 212 ? 11.324 7.889 0.411 1.00 89.56 212 VAL A O 1
ATOM 1703 N N . SER A 1 213 ? 11.984 9.397 1.933 1.00 87.38 213 SER A N 1
ATOM 1704 C CA . SER A 1 213 ? 12.065 10.533 1.001 1.00 87.38 213 SER A CA 1
ATOM 1705 C C . SER A 1 213 ? 13.126 10.322 -0.081 1.00 87.38 213 SER A C 1
ATOM 1707 O O . SER A 1 213 ? 12.943 10.618 -1.262 1.00 87.38 213 SER A O 1
ATOM 1709 N N . THR A 1 214 ? 14.264 9.756 0.297 1.00 86.06 214 THR A N 1
ATOM 1710 C CA . THR A 1 214 ? 15.366 9.547 -0.633 1.00 86.06 214 THR A CA 1
ATOM 1711 C C . THR A 1 214 ? 15.113 8.339 -1.553 1.00 86.06 214 THR A C 1
ATOM 1713 O O . THR A 1 214 ? 15.611 8.313 -2.682 1.00 86.06 214 THR A O 1
ATOM 1716 N N . ALA A 1 215 ? 14.275 7.374 -1.152 1.00 86.75 215 ALA A N 1
ATOM 1717 C CA . ALA A 1 215 ? 13.792 6.296 -2.023 1.00 86.75 215 ALA A CA 1
ATOM 1718 C C . ALA A 1 215 ? 12.865 6.793 -3.152 1.00 86.75 215 ALA A C 1
ATOM 1720 O O . ALA A 1 215 ? 12.810 6.176 -4.216 1.00 86.75 215 ALA A O 1
ATOM 1721 N N . THR A 1 216 ? 12.162 7.914 -2.967 1.00 83.69 216 THR A N 1
ATOM 1722 C CA . THR A 1 216 ? 11.304 8.505 -4.011 1.00 83.69 216 THR A CA 1
ATOM 1723 C C . THR A 1 216 ? 12.016 9.532 -4.888 1.00 83.69 216 THR A C 1
ATOM 1725 O O . THR A 1 216 ? 11.525 9.837 -5.970 1.00 83.69 216 THR A O 1
ATOM 1728 N N . THR A 1 217 ? 13.171 10.051 -4.465 1.00 81.31 217 THR A N 1
ATOM 1729 C CA . THR A 1 217 ? 13.871 11.143 -5.168 1.00 81.31 217 THR A CA 1
ATOM 1730 C C . THR A 1 217 ? 15.167 10.717 -5.855 1.00 81.31 217 THR A C 1
ATOM 1732 O O . THR A 1 217 ? 15.515 11.280 -6.889 1.00 81.31 217 THR A O 1
ATOM 1735 N N . SER A 1 218 ? 15.879 9.706 -5.346 1.00 84.06 218 SER A N 1
ATOM 1736 C CA . SER A 1 218 ? 17.120 9.220 -5.964 1.00 84.06 218 SER A CA 1
ATOM 1737 C C . SER A 1 218 ? 16.903 7.897 -6.688 1.00 84.06 218 SER A C 1
ATOM 1739 O O . SER A 1 218 ? 16.964 6.821 -6.091 1.00 84.06 218 SER A O 1
ATOM 1741 N N . PHE A 1 219 ? 16.705 7.966 -8.002 1.00 84.69 219 PHE A N 1
ATOM 1742 C CA . PHE A 1 219 ? 16.527 6.772 -8.832 1.00 84.69 219 PHE A CA 1
ATOM 1743 C C . PHE A 1 219 ? 17.773 5.874 -8.846 1.00 84.69 219 PHE A C 1
ATOM 1745 O O . PHE A 1 219 ? 17.647 4.653 -8.835 1.00 84.69 219 PHE A O 1
ATOM 1752 N N . LEU A 1 220 ? 18.978 6.453 -8.769 1.00 82.12 220 LEU A N 1
ATOM 1753 C CA . LEU A 1 220 ? 20.234 5.694 -8.774 1.00 82.12 220 LEU A CA 1
ATOM 1754 C C . LEU A 1 220 ? 20.340 4.703 -7.601 1.00 82.12 220 LEU A C 1
ATOM 1756 O O . LEU A 1 220 ? 20.828 3.588 -7.780 1.00 82.12 220 LEU A O 1
ATOM 1760 N N . HIS A 1 221 ? 19.868 5.101 -6.415 1.00 82.75 221 HIS A N 1
ATOM 1761 C CA . HIS A 1 221 ? 19.945 4.304 -5.185 1.00 82.75 221 HIS A CA 1
ATOM 1762 C C . HIS A 1 221 ? 18.606 3.676 -4.775 1.00 82.75 221 HIS A C 1
ATOM 1764 O O . HIS A 1 221 ? 18.545 2.976 -3.763 1.00 82.75 221 HIS A O 1
ATOM 1770 N N . GLN A 1 222 ? 17.535 3.899 -5.543 1.00 87.81 222 GLN A N 1
ATOM 1771 C CA . GLN A 1 222 ? 16.176 3.496 -5.178 1.00 87.81 222 GLN A CA 1
ATOM 1772 C C . GLN A 1 222 ? 16.060 1.994 -4.888 1.00 87.81 222 GLN A C 1
ATOM 1774 O O . GLN A 1 222 ? 15.507 1.632 -3.856 1.00 87.81 222 GLN A O 1
ATOM 1779 N N . GLU A 1 223 ? 16.613 1.126 -5.743 1.00 87.31 223 GLU A N 1
ATOM 1780 C CA . GLU A 1 223 ? 16.562 -0.334 -5.543 1.00 87.31 223 GLU A CA 1
ATOM 1781 C C . GLU A 1 223 ? 17.211 -0.744 -4.209 1.00 87.31 223 GLU A C 1
ATOM 1783 O O . GLU A 1 223 ? 16.613 -1.478 -3.425 1.00 87.31 223 GLU A O 1
ATOM 1788 N N . SER A 1 224 ? 18.395 -0.202 -3.896 1.00 87.75 224 SER A N 1
ATOM 1789 C CA . SER A 1 224 ? 19.078 -0.483 -2.626 1.00 87.75 224 SER A CA 1
ATOM 1790 C C . SER A 1 224 ? 18.299 0.037 -1.418 1.00 87.75 224 SER A C 1
ATOM 1792 O O . SER A 1 224 ? 18.323 -0.592 -0.364 1.00 87.75 224 SER A O 1
ATOM 1794 N N . ARG A 1 225 ? 17.629 1.187 -1.541 1.00 89.38 225 ARG A N 1
ATOM 1795 C CA . ARG A 1 225 ? 16.851 1.791 -0.449 1.00 89.38 225 ARG A CA 1
ATOM 1796 C C . ARG A 1 225 ? 15.554 1.040 -0.194 1.00 89.38 225 ARG A C 1
ATOM 1798 O O . ARG A 1 225 ? 15.228 0.795 0.963 1.00 89.38 225 ARG A O 1
ATOM 1805 N N . VAL A 1 226 ? 14.863 0.624 -1.254 1.00 90.38 226 VAL A N 1
ATOM 1806 C CA . VAL A 1 226 ? 13.710 -0.281 -1.165 1.00 90.38 226 VAL A CA 1
ATOM 1807 C C . VAL A 1 226 ? 14.110 -1.571 -0.451 1.00 90.38 226 VAL A C 1
ATOM 1809 O O . VAL A 1 226 ? 13.404 -2.007 0.456 1.00 90.38 226 VAL A O 1
ATOM 1812 N N . GLU A 1 227 ? 15.275 -2.131 -0.776 1.00 89.31 227 GLU A N 1
ATOM 1813 C CA . GLU A 1 227 ? 15.730 -3.356 -0.122 1.00 89.31 227 GLU A CA 1
ATOM 1814 C C . GLU A 1 227 ? 16.141 -3.143 1.341 1.00 89.31 227 GLU A C 1
ATOM 1816 O O . GLU A 1 227 ? 15.865 -3.987 2.195 1.00 89.31 227 GLU A O 1
ATOM 1821 N N . THR A 1 228 ? 16.717 -1.983 1.674 1.00 91.50 228 THR A N 1
ATOM 1822 C CA . THR A 1 228 ? 16.931 -1.578 3.070 1.00 91.50 228 THR A CA 1
ATOM 1823 C C . THR A 1 228 ? 15.603 -1.479 3.827 1.00 91.50 228 THR A C 1
ATOM 1825 O O . THR A 1 228 ? 15.503 -2.035 4.918 1.00 91.50 228 THR A O 1
ATOM 1828 N N . ILE A 1 229 ? 14.570 -0.841 3.259 1.00 92.31 229 ILE A N 1
ATOM 1829 C CA . ILE A 1 229 ? 13.226 -0.752 3.866 1.00 92.31 229 ILE A CA 1
ATOM 1830 C C . ILE A 1 229 ? 12.669 -2.153 4.139 1.00 92.31 229 ILE A C 1
ATOM 1832 O O . ILE A 1 229 ? 12.201 -2.429 5.244 1.00 92.31 229 ILE A O 1
ATOM 1836 N N . PHE A 1 230 ? 12.756 -3.046 3.152 1.00 88.69 230 PHE A N 1
ATOM 1837 C CA . PHE A 1 230 ? 12.270 -4.417 3.273 1.00 88.69 230 PHE A CA 1
ATOM 1838 C C . PHE A 1 230 ? 13.005 -5.187 4.382 1.00 88.69 230 PHE A C 1
ATOM 1840 O O . PHE A 1 230 ? 12.379 -5.825 5.233 1.00 88.69 230 PHE A O 1
ATOM 1847 N N . LYS A 1 231 ? 14.338 -5.074 4.428 1.00 90.12 231 LYS A N 1
ATOM 1848 C CA . LYS A 1 231 ? 15.168 -5.708 5.457 1.00 90.12 231 LYS A CA 1
ATOM 1849 C C . LYS A 1 231 ? 14.843 -5.191 6.860 1.00 90.12 231 LYS A C 1
ATOM 1851 O O . LYS A 1 231 ? 14.657 -6.001 7.762 1.00 90.12 231 LYS A O 1
ATOM 1856 N N . LEU A 1 232 ? 14.719 -3.874 7.039 1.00 92.88 232 LEU A N 1
ATOM 1857 C CA . LEU A 1 232 ? 14.342 -3.268 8.322 1.00 92.88 232 LEU A CA 1
ATOM 1858 C C . LEU A 1 232 ? 12.969 -3.754 8.795 1.00 92.88 232 LEU A C 1
ATOM 1860 O O . LEU A 1 232 ? 12.818 -4.155 9.947 1.00 92.88 232 LEU A O 1
ATOM 1864 N N . MET A 1 233 ? 11.988 -3.786 7.889 1.00 92.19 233 MET A N 1
ATOM 1865 C CA . MET A 1 233 ? 10.643 -4.272 8.189 1.00 92.19 233 MET A CA 1
ATOM 1866 C C . MET A 1 233 ? 10.663 -5.729 8.662 1.00 92.19 233 MET A C 1
ATOM 1868 O O . MET A 1 233 ? 10.057 -6.049 9.684 1.00 92.19 233 MET A O 1
ATOM 1872 N N . SER A 1 234 ? 11.395 -6.602 7.966 1.00 90.50 234 SER A N 1
ATOM 1873 C CA . SER A 1 234 ? 11.543 -8.015 8.336 1.00 90.50 234 SER A CA 1
ATOM 1874 C C . SER A 1 234 ? 12.272 -8.199 9.675 1.00 90.50 234 SER A C 1
ATOM 1876 O O . SER A 1 234 ? 11.834 -8.978 10.529 1.00 90.50 234 SER A O 1
ATOM 1878 N N . GLU A 1 235 ? 13.349 -7.446 9.910 1.00 92.25 235 GLU A N 1
ATOM 1879 C CA . GLU A 1 235 ? 14.134 -7.532 11.142 1.00 92.25 235 GLU A CA 1
ATOM 1880 C C . GLU A 1 235 ? 13.357 -7.054 12.372 1.00 92.25 235 GLU A C 1
ATOM 1882 O O . GLU A 1 235 ? 13.264 -7.802 13.348 1.00 92.25 235 GLU A O 1
ATOM 1887 N N . TRP A 1 236 ? 12.745 -5.866 12.329 1.00 94.94 236 TRP A N 1
ATOM 1888 C CA . TRP A 1 236 ? 11.945 -5.355 13.448 1.00 94.94 236 TRP A CA 1
ATOM 1889 C C . TRP A 1 236 ? 10.707 -6.212 13.708 1.00 94.94 236 TRP A C 1
ATOM 1891 O O . TRP A 1 236 ? 10.375 -6.477 14.864 1.00 94.94 236 TRP A O 1
ATOM 1901 N N . SER A 1 237 ? 10.086 -6.750 12.654 1.00 93.19 237 SER A N 1
ATOM 1902 C CA . SER A 1 237 ? 8.986 -7.710 12.799 1.00 93.19 237 SER A CA 1
ATOM 1903 C C . SER A 1 237 ? 9.433 -9.010 13.475 1.00 93.19 237 SER A C 1
ATOM 1905 O O . SER A 1 237 ? 8.700 -9.582 14.277 1.00 93.19 237 SER A O 1
ATOM 1907 N N . THR A 1 238 ? 10.647 -9.488 13.180 1.00 91.00 238 THR A N 1
ATOM 1908 C CA . THR A 1 238 ? 11.213 -10.702 13.793 1.00 91.00 238 THR A CA 1
ATOM 1909 C C . THR A 1 238 ? 11.629 -10.487 15.242 1.00 91.00 238 THR A C 1
ATOM 1911 O O . THR A 1 238 ? 11.410 -11.365 16.074 1.00 91.00 238 THR A O 1
ATOM 1914 N N . LYS A 1 239 ? 12.190 -9.318 15.558 1.00 92.69 239 LYS A N 1
ATOM 1915 C CA . LYS A 1 239 ? 12.573 -8.934 16.924 1.00 92.69 239 LYS A CA 1
ATOM 1916 C C . LYS A 1 239 ? 11.386 -8.481 17.782 1.00 92.69 239 LYS A C 1
ATOM 1918 O O . LYS A 1 239 ? 11.557 -8.306 18.986 1.00 92.69 239 LYS A O 1
ATOM 1923 N N . LEU A 1 240 ? 10.193 -8.347 17.190 1.00 93.69 240 LEU A N 1
ATOM 1924 C CA . LEU A 1 240 ? 8.977 -7.847 17.840 1.00 93.69 240 LEU A CA 1
ATOM 1925 C C . LEU A 1 240 ? 9.127 -6.398 18.355 1.00 93.69 240 LEU A C 1
ATOM 1927 O O . LEU A 1 240 ? 8.552 -6.023 19.378 1.00 93.69 240 LEU A O 1
ATOM 1931 N N . GLU A 1 241 ? 9.897 -5.578 17.634 1.00 93.38 241 GLU A N 1
ATOM 1932 C CA . GLU A 1 241 ? 10.180 -4.175 17.962 1.00 93.38 241 GLU A CA 1
ATOM 1933 C C . GLU A 1 241 ? 9.130 -3.244 17.335 1.00 93.38 241 GLU A C 1
ATOM 1935 O O . GLU A 1 241 ? 9.227 -2.854 16.172 1.00 93.38 241 GLU A O 1
ATOM 1940 N N . VAL A 1 242 ? 8.106 -2.875 18.113 1.00 95.62 242 VAL A N 1
ATOM 1941 C CA . VAL A 1 242 ? 6.955 -2.106 17.598 1.00 95.62 242 VAL A CA 1
ATOM 1942 C C . VAL A 1 242 ? 7.245 -0.628 17.347 1.00 95.62 242 VAL A C 1
ATOM 1944 O O . VAL A 1 242 ? 6.727 -0.076 16.385 1.00 95.62 242 VAL A O 1
ATOM 1947 N N . ALA A 1 243 ? 8.070 0.031 18.162 1.00 94.56 243 ALA A N 1
ATOM 1948 C CA . ALA A 1 243 ? 8.324 1.471 18.035 1.00 94.56 243 ALA A CA 1
ATOM 1949 C C . ALA A 1 243 ? 9.014 1.885 16.711 1.00 94.56 243 ALA A C 1
ATOM 1951 O O . ALA A 1 243 ? 8.482 2.754 16.006 1.00 94.56 243 ALA A O 1
ATOM 1952 N N . PRO A 1 244 ? 10.156 1.282 16.313 1.00 95.38 244 PRO A N 1
ATOM 1953 C CA . PRO A 1 244 ? 10.807 1.649 15.055 1.00 95.38 244 PRO A CA 1
ATOM 1954 C C . PRO A 1 244 ? 9.987 1.198 13.836 1.00 95.38 244 PRO A C 1
ATOM 1956 O O . PRO A 1 244 ? 9.852 1.943 12.863 1.00 95.38 244 PRO A O 1
ATOM 1959 N N . LEU A 1 245 ? 9.338 0.032 13.925 1.00 96.69 245 LEU A N 1
ATOM 1960 C CA . LEU A 1 245 ? 8.473 -0.483 12.869 1.00 96.69 245 LEU A CA 1
ATOM 1961 C C . LEU A 1 245 ? 7.241 0.399 12.641 1.00 96.69 245 LEU A C 1
ATOM 1963 O O . LEU A 1 245 ? 6.928 0.717 11.499 1.00 96.69 245 LEU A O 1
ATOM 1967 N N . ALA A 1 246 ? 6.575 0.855 13.704 1.00 96.38 246 ALA A N 1
ATOM 1968 C CA . ALA A 1 246 ? 5.444 1.774 13.600 1.00 96.38 246 ALA A CA 1
ATOM 1969 C C . ALA A 1 246 ? 5.846 3.107 12.962 1.00 96.38 246 ALA A C 1
ATOM 1971 O O . ALA A 1 246 ? 5.082 3.668 12.176 1.00 96.38 246 ALA A O 1
ATOM 1972 N N . THR A 1 247 ? 7.052 3.596 13.261 1.00 95.31 247 THR A N 1
ATOM 1973 C CA . THR A 1 247 ? 7.596 4.803 12.630 1.00 95.31 247 THR A CA 1
ATOM 1974 C C . THR A 1 247 ? 7.754 4.601 11.125 1.00 95.31 247 THR A C 1
ATOM 1976 O O . THR A 1 247 ? 7.223 5.400 10.361 1.00 95.31 247 THR A O 1
ATOM 1979 N N . LEU A 1 248 ? 8.362 3.490 10.693 1.00 95.44 248 LEU A N 1
ATOM 1980 C CA . LEU A 1 248 ? 8.469 3.141 9.273 1.00 95.44 248 LEU A CA 1
ATOM 1981 C C . LEU A 1 248 ? 7.099 2.971 8.602 1.00 95.44 248 LEU A C 1
ATOM 1983 O O . LEU A 1 248 ? 6.867 3.544 7.540 1.00 95.44 248 LEU A O 1
ATOM 1987 N N . CYS A 1 249 ? 6.173 2.233 9.218 1.00 95.06 249 CYS A N 1
ATOM 1988 C CA . CYS A 1 249 ? 4.813 2.055 8.706 1.00 95.06 249 CYS A CA 1
ATOM 1989 C C . CYS A 1 249 ? 4.095 3.398 8.518 1.00 95.06 249 CYS A C 1
ATOM 1991 O O . CYS A 1 249 ? 3.418 3.592 7.510 1.00 95.06 249 CYS A O 1
ATOM 1993 N N . ARG A 1 250 ? 4.261 4.342 9.452 1.00 92.81 250 ARG A N 1
ATOM 1994 C CA . ARG A 1 250 ? 3.686 5.689 9.355 1.00 92.81 250 ARG A CA 1
ATOM 1995 C C . ARG A 1 250 ? 4.265 6.460 8.169 1.00 92.81 250 ARG A C 1
ATOM 1997 O O . ARG A 1 250 ? 3.494 6.914 7.329 1.00 92.81 250 ARG A O 1
ATOM 2004 N N . SER A 1 251 ? 5.591 6.507 8.043 1.00 91.62 251 SER A N 1
ATOM 2005 C CA . SER A 1 251 ? 6.265 7.175 6.922 1.00 91.62 251 SER A CA 1
ATOM 2006 C C . SER A 1 251 ? 5.869 6.573 5.564 1.00 91.62 251 SER A C 1
ATOM 2008 O O . SER A 1 251 ? 5.698 7.297 4.587 1.00 91.62 251 SER A O 1
ATOM 2010 N N . LEU A 1 252 ? 5.651 5.254 5.495 1.00 91.19 252 LEU A N 1
ATOM 2011 C CA . LEU A 1 252 ? 5.156 4.583 4.287 1.00 91.19 252 LEU A CA 1
ATOM 2012 C C . LEU A 1 252 ? 3.681 4.901 3.981 1.00 91.19 252 LEU A C 1
ATOM 2014 O O . LEU A 1 252 ? 3.325 5.064 2.815 1.00 91.19 252 LEU A O 1
ATOM 2018 N N . MET A 1 253 ? 2.815 5.014 4.994 1.00 87.19 253 MET A N 1
ATOM 2019 C CA . MET A 1 253 ? 1.408 5.414 4.801 1.00 87.19 253 MET A CA 1
ATOM 2020 C C . MET A 1 253 ? 1.257 6.862 4.321 1.00 87.19 253 MET A C 1
ATOM 2022 O O . MET A 1 253 ? 0.282 7.173 3.623 1.00 87.19 253 MET A O 1
ATOM 2026 N N . ASP A 1 254 ? 2.208 7.724 4.684 1.00 85.19 254 ASP A N 1
ATOM 2027 C CA . ASP A 1 254 ? 2.269 9.122 4.251 1.00 85.19 254 ASP A CA 1
ATOM 2028 C C . ASP A 1 254 ? 2.714 9.257 2.785 1.00 85.19 254 ASP A C 1
ATOM 2030 O O . ASP A 1 254 ? 2.361 10.235 2.122 1.00 85.19 254 ASP A O 1
ATOM 2034 N N . VAL A 1 255 ? 3.402 8.245 2.235 1.00 84.69 255 VAL A N 1
ATOM 2035 C CA . VAL A 1 255 ? 3.864 8.206 0.837 1.00 84.69 255 VAL A CA 1
ATOM 2036 C C . VAL A 1 255 ? 3.336 6.952 0.114 1.00 84.69 255 VAL A C 1
ATOM 2038 O O . VAL A 1 255 ? 4.098 6.023 -0.162 1.00 84.69 255 VAL A O 1
ATOM 2041 N N . PRO A 1 256 ? 2.039 6.903 -0.265 1.00 78.88 256 PRO A N 1
ATOM 2042 C CA . PRO A 1 256 ? 1.430 5.708 -0.859 1.00 78.88 256 PRO A CA 1
ATOM 2043 C C . PRO A 1 256 ? 2.119 5.221 -2.140 1.00 78.88 256 PRO A C 1
ATOM 2045 O O . PRO A 1 256 ? 2.222 4.018 -2.361 1.00 78.88 256 PRO A O 1
ATOM 2048 N N . THR A 1 257 ? 2.643 6.138 -2.959 1.00 81.50 257 THR A N 1
ATOM 2049 C CA . THR A 1 257 ? 3.378 5.797 -4.186 1.00 81.50 257 THR A CA 1
ATOM 2050 C C . THR A 1 257 ? 4.640 4.982 -3.900 1.00 81.50 257 THR A C 1
ATOM 2052 O O . THR A 1 257 ? 5.020 4.150 -4.718 1.00 81.50 257 THR A O 1
ATOM 2055 N N . LEU A 1 258 ? 5.286 5.166 -2.741 1.00 87.12 258 LEU A N 1
ATOM 2056 C CA . LEU A 1 258 ? 6.461 4.371 -2.384 1.00 87.12 258 LEU A CA 1
ATOM 2057 C C . LEU A 1 258 ? 6.094 2.902 -2.155 1.00 87.12 258 LEU A C 1
ATOM 2059 O O . LEU A 1 258 ? 6.887 2.033 -2.496 1.00 87.12 258 LEU A O 1
ATOM 2063 N N . LEU A 1 259 ? 4.890 2.601 -1.659 1.00 87.00 259 LEU A N 1
ATOM 2064 C CA . LEU A 1 259 ? 4.422 1.217 -1.579 1.00 87.00 259 LEU A CA 1
ATOM 2065 C C . LEU A 1 259 ? 4.304 0.596 -2.973 1.00 87.00 259 LEU A C 1
ATOM 2067 O O . LEU A 1 259 ? 4.714 -0.550 -3.151 1.00 87.00 259 LEU A O 1
ATOM 2071 N N . ASP A 1 260 ? 3.795 1.341 -3.958 1.00 84.62 260 ASP A N 1
ATOM 2072 C CA . ASP A 1 260 ? 3.700 0.847 -5.337 1.00 84.62 260 ASP A CA 1
ATOM 2073 C C . ASP A 1 260 ? 5.089 0.657 -5.960 1.00 84.62 260 ASP A C 1
ATOM 2075 O O . ASP A 1 260 ? 5.314 -0.314 -6.680 1.00 84.62 260 ASP A O 1
ATOM 2079 N N . ILE A 1 261 ? 6.038 1.543 -5.638 1.00 87.44 261 ILE A N 1
ATOM 2080 C CA . ILE A 1 261 ? 7.448 1.401 -6.020 1.00 87.44 261 ILE A CA 1
ATOM 2081 C C . ILE A 1 261 ? 8.044 0.149 -5.377 1.00 87.44 261 ILE A C 1
ATOM 2083 O O . ILE A 1 261 ? 8.665 -0.631 -6.084 1.00 87.44 261 ILE A O 1
ATOM 2087 N N . ILE A 1 262 ? 7.831 -0.096 -4.079 1.00 88.00 262 ILE A N 1
ATOM 2088 C CA . ILE A 1 262 ? 8.277 -1.328 -3.405 1.00 88.00 262 ILE A CA 1
ATOM 2089 C C . ILE A 1 262 ? 7.712 -2.556 -4.132 1.00 88.00 262 ILE A C 1
ATOM 2091 O O . ILE A 1 262 ? 8.469 -3.482 -4.426 1.00 88.00 262 ILE A O 1
ATOM 2095 N N . HIS A 1 263 ? 6.429 -2.525 -4.509 1.00 85.12 263 HIS A N 1
ATOM 2096 C CA . HIS A 1 263 ? 5.778 -3.595 -5.269 1.00 85.12 263 HIS A CA 1
ATOM 2097 C C . HIS A 1 263 ? 6.424 -3.815 -6.656 1.00 85.12 263 HIS A C 1
ATOM 2099 O O . HIS A 1 263 ? 6.465 -4.941 -7.143 1.00 85.12 263 HIS A O 1
ATOM 2105 N N . LEU A 1 264 ? 7.033 -2.802 -7.288 1.00 84.75 264 LEU A N 1
ATOM 2106 C CA . LEU A 1 264 ? 7.813 -3.034 -8.516 1.00 84.75 264 LEU A CA 1
ATOM 2107 C C . LEU A 1 264 ? 9.022 -3.960 -8.294 1.00 84.75 264 LEU A C 1
ATOM 2109 O O . LEU A 1 264 ? 9.479 -4.577 -9.257 1.00 84.75 264 LEU A O 1
ATOM 2113 N N . TYR A 1 265 ? 9.570 -4.061 -7.078 1.00 83.88 265 TYR A N 1
ATOM 2114 C CA . TYR A 1 265 ? 10.797 -4.822 -6.783 1.00 83.88 265 TYR A CA 1
ATOM 2115 C C . TYR A 1 265 ? 10.565 -6.111 -5.994 1.00 83.88 265 TYR A C 1
ATOM 2117 O O . TYR A 1 265 ? 11.270 -7.100 -6.216 1.00 83.88 265 TYR A O 1
ATOM 2125 N N . ARG A 1 266 ? 9.617 -6.089 -5.058 1.00 81.88 266 ARG A N 1
ATOM 2126 C CA . ARG A 1 266 ? 9.291 -7.192 -4.148 1.00 81.88 266 ARG A CA 1
ATOM 2127 C C . ARG A 1 266 ? 7.789 -7.329 -4.069 1.00 81.88 266 ARG A C 1
ATOM 2129 O O . ARG A 1 266 ? 7.086 -6.327 -3.959 1.00 81.88 266 ARG A O 1
ATOM 2136 N N . HIS A 1 267 ? 7.288 -8.557 -4.096 1.00 79.31 267 HIS A N 1
ATOM 2137 C CA . HIS A 1 267 ? 5.856 -8.742 -3.951 1.00 79.31 267 HIS A CA 1
ATOM 2138 C C . HIS A 1 267 ? 5.458 -8.444 -2.491 1.00 79.31 267 HIS A C 1
ATOM 2140 O O . HIS A 1 267 ? 6.094 -8.966 -1.574 1.00 79.31 267 HIS A O 1
ATOM 2146 N N . PRO A 1 268 ? 4.421 -7.628 -2.221 1.00 78.06 268 PRO A N 1
ATOM 2147 C CA . PRO A 1 268 ? 4.084 -7.233 -0.856 1.00 78.06 268 PRO A CA 1
ATOM 2148 C C . PRO A 1 268 ? 3.763 -8.401 0.087 1.00 78.06 268 PRO A C 1
ATOM 2150 O O . PRO A 1 268 ? 3.942 -8.268 1.296 1.00 78.06 268 PRO A O 1
ATOM 2153 N N . SER A 1 269 ? 3.362 -9.569 -0.437 1.00 77.94 269 SER A N 1
ATOM 2154 C CA . SER A 1 269 ? 3.175 -10.774 0.390 1.00 77.94 269 SER A CA 1
ATOM 2155 C C . SER A 1 269 ? 4.437 -11.192 1.149 1.00 77.94 269 SER A C 1
ATOM 2157 O O . SER A 1 269 ? 4.331 -11.795 2.213 1.00 77.94 269 SER A O 1
ATOM 2159 N N . GLU A 1 270 ? 5.628 -10.851 0.646 1.00 82.62 270 GLU A N 1
ATOM 2160 C CA . GLU A 1 270 ? 6.898 -11.255 1.249 1.00 82.62 270 GLU A CA 1
ATOM 2161 C C . GLU A 1 270 ? 7.122 -10.627 2.636 1.00 82.62 270 GLU A C 1
ATOM 2163 O O . GLU A 1 270 ? 7.743 -11.255 3.493 1.00 82.62 270 GLU A O 1
ATOM 2168 N N . PHE A 1 271 ? 6.595 -9.422 2.897 1.00 84.38 271 PHE A N 1
ATOM 2169 C CA . PHE A 1 271 ? 6.666 -8.802 4.227 1.00 84.38 271 PHE A CA 1
ATOM 2170 C C . PHE A 1 271 ? 5.377 -8.961 5.044 1.00 84.38 271 PHE A C 1
ATOM 2172 O O . PHE A 1 271 ? 5.430 -8.857 6.272 1.00 84.38 271 PHE A O 1
ATOM 2179 N N . ILE A 1 272 ? 4.232 -9.245 4.407 1.00 88.88 272 ILE A N 1
ATOM 2180 C CA . ILE A 1 272 ? 2.954 -9.423 5.114 1.00 88.88 272 ILE A CA 1
ATOM 2181 C C . ILE A 1 272 ? 3.039 -10.561 6.135 1.00 88.88 272 ILE A C 1
ATOM 2183 O O . ILE A 1 272 ? 2.622 -10.365 7.271 1.00 88.88 272 ILE A O 1
ATOM 2187 N N . SER A 1 273 ? 3.661 -11.690 5.793 1.00 87.06 273 SER A N 1
ATOM 2188 C CA . SER A 1 273 ? 3.845 -12.816 6.726 1.00 87.06 273 SER A CA 1
ATOM 2189 C C . SER A 1 273 ? 4.624 -12.433 7.997 1.00 87.06 273 SER A C 1
ATOM 2191 O O . SER A 1 273 ? 4.333 -12.897 9.102 1.00 87.06 273 SER A O 1
ATOM 2193 N N . SER A 1 274 ? 5.610 -11.539 7.872 1.00 89.50 274 SER A N 1
ATOM 2194 C CA . SER A 1 274 ? 6.398 -11.060 9.013 1.00 89.50 274 SER A CA 1
ATOM 2195 C C . SER A 1 274 ? 5.576 -10.143 9.919 1.00 89.50 274 SER A C 1
ATOM 2197 O O . SER A 1 274 ? 5.660 -10.263 11.145 1.00 89.50 274 SER A O 1
ATOM 2199 N N . LEU A 1 275 ? 4.758 -9.271 9.323 1.00 93.88 275 LEU A N 1
ATOM 2200 C CA . LEU A 1 275 ? 3.830 -8.399 10.044 1.00 93.88 275 LEU A CA 1
ATOM 2201 C C . LEU A 1 275 ? 2.700 -9.196 10.706 1.00 93.88 275 LEU A C 1
ATOM 2203 O O . LEU A 1 275 ? 2.391 -8.949 11.868 1.00 93.88 275 LEU A O 1
ATOM 2207 N N . GLU A 1 276 ? 2.140 -10.187 10.008 1.00 93.69 276 GLU A N 1
ATOM 2208 C CA . GLU A 1 276 ? 1.146 -11.129 10.531 1.00 93.69 276 GLU A CA 1
ATOM 2209 C C . GLU A 1 276 ? 1.663 -11.794 11.806 1.00 93.69 276 GLU A C 1
ATOM 2211 O O . GLU A 1 276 ? 1.008 -11.739 12.847 1.00 93.69 276 GLU A O 1
ATOM 2216 N N . ARG A 1 277 ? 2.877 -12.359 11.764 1.00 92.50 277 ARG A N 1
ATOM 2217 C CA . ARG A 1 277 ? 3.487 -12.996 12.935 1.00 92.50 277 ARG A CA 1
ATOM 2218 C C . ARG A 1 277 ? 3.589 -12.029 14.112 1.00 92.50 277 ARG A C 1
ATOM 2220 O O . ARG A 1 277 ? 3.282 -12.422 15.239 1.00 92.50 277 ARG A O 1
ATOM 2227 N N . LEU A 1 278 ? 4.014 -10.785 13.879 1.00 95.38 278 LEU A N 1
ATOM 2228 C CA . LEU A 1 278 ? 4.091 -9.778 14.937 1.00 95.38 278 LEU A CA 1
ATOM 2229 C C . LEU A 1 278 ? 2.700 -9.483 15.501 1.00 95.38 278 LEU A C 1
ATOM 2231 O O . LEU A 1 278 ? 2.508 -9.574 16.711 1.00 95.38 278 LEU A O 1
ATOM 2235 N N . CYS A 1 279 ? 1.719 -9.198 14.646 1.00 95.25 279 CYS A N 1
ATOM 2236 C CA . CYS A 1 279 ? 0.356 -8.902 15.073 1.00 95.25 279 CYS A CA 1
ATOM 2237 C C . CYS A 1 279 ? -0.289 -10.071 15.838 1.00 95.25 279 CYS A C 1
ATOM 2239 O O . CYS A 1 279 ? -0.984 -9.829 16.822 1.00 95.25 279 CYS A O 1
ATOM 2241 N N . ASN A 1 280 ? -0.008 -11.322 15.457 1.00 94.38 280 ASN A N 1
ATOM 2242 C CA . ASN A 1 280 ? -0.547 -12.521 16.103 1.00 94.38 280 ASN A CA 1
ATOM 2243 C C . ASN A 1 280 ? 0.136 -12.863 17.439 1.00 94.38 280 ASN A C 1
ATOM 2245 O O . ASN A 1 280 ? -0.483 -13.504 18.288 1.00 94.38 280 ASN A O 1
ATOM 2249 N N . THR A 1 281 ? 1.395 -12.471 17.658 1.00 93.50 281 THR A N 1
ATOM 2250 C CA . THR A 1 281 ? 2.188 -12.969 18.805 1.00 93.50 281 THR A CA 1
ATOM 2251 C C . THR A 1 281 ? 2.656 -11.897 19.779 1.00 93.50 281 THR A C 1
ATOM 2253 O O . THR A 1 281 ? 2.945 -12.219 20.931 1.00 93.50 281 THR A O 1
ATOM 2256 N N . TRP A 1 282 ? 2.707 -10.630 19.364 1.00 95.62 282 TRP A N 1
ATOM 2257 C CA . TRP A 1 282 ? 3.276 -9.563 20.178 1.00 95.62 282 TRP A CA 1
ATOM 2258 C C . TRP A 1 282 ? 2.497 -9.337 21.483 1.00 95.62 282 TRP A C 1
ATOM 2260 O O . TRP A 1 282 ? 1.262 -9.387 21.529 1.00 95.62 282 TRP A O 1
ATOM 2270 N N . VAL A 1 283 ? 3.254 -9.068 22.547 1.00 91.88 283 VAL A N 1
ATOM 2271 C CA . VAL A 1 283 ? 2.776 -8.692 23.879 1.00 91.88 283 VAL A CA 1
ATOM 2272 C C . VAL A 1 283 ? 3.693 -7.584 24.391 1.00 91.88 283 VAL A C 1
ATOM 2274 O O . VAL A 1 283 ? 4.916 -7.699 24.269 1.00 91.88 283 VAL A O 1
ATOM 2277 N N . SER A 1 284 ? 3.119 -6.522 24.961 1.00 91.44 284 SER A N 1
ATOM 2278 C CA . SER A 1 284 ? 3.910 -5.430 25.537 1.00 91.44 284 SER A CA 1
ATOM 2279 C C . SER A 1 284 ? 4.730 -5.915 26.733 1.00 91.44 284 SER A C 1
ATOM 2281 O O . SER A 1 284 ? 4.257 -6.697 27.560 1.00 91.44 284 SER A O 1
ATOM 2283 N N . LYS A 1 285 ? 5.964 -5.417 26.822 1.00 90.06 285 LYS A N 1
ATOM 2284 C CA . LYS A 1 285 ? 6.872 -5.611 27.963 1.00 90.06 285 LYS A CA 1
ATOM 2285 C C . LYS A 1 285 ? 7.014 -4.331 28.796 1.00 90.06 285 LYS A C 1
ATOM 2287 O O . LYS A 1 285 ? 7.976 -4.197 29.539 1.00 90.06 285 LYS A O 1
ATOM 2292 N N . ALA A 1 286 ? 6.106 -3.374 28.612 1.00 89.75 286 ALA A N 1
ATOM 2293 C CA . ALA A 1 286 ? 6.147 -2.085 29.276 1.00 89.75 286 ALA A CA 1
ATOM 2294 C C . ALA A 1 286 ? 5.845 -2.201 30.776 1.00 89.75 286 ALA A C 1
ATOM 2296 O O . ALA A 1 286 ? 4.831 -2.776 31.184 1.00 89.75 286 ALA A O 1
ATOM 2297 N N . ASP A 1 287 ? 6.705 -1.585 31.586 1.00 86.00 287 ASP A N 1
ATOM 2298 C CA . ASP A 1 287 ? 6.554 -1.546 33.041 1.00 86.00 287 ASP A CA 1
ATOM 2299 C C . ASP A 1 287 ? 5.701 -0.354 33.510 1.00 86.00 287 ASP A C 1
ATOM 2301 O O . ASP A 1 287 ? 5.068 -0.425 34.565 1.00 86.00 287 ASP A O 1
ATOM 2305 N N . SER A 1 288 ? 5.652 0.740 32.733 1.00 90.19 288 SER A N 1
ATOM 2306 C CA . SER A 1 288 ? 4.879 1.946 33.064 1.00 90.19 288 SER A CA 1
ATOM 2307 C C . SER A 1 288 ? 3.611 2.077 32.220 1.00 90.19 288 SER A C 1
ATOM 2309 O O . SER A 1 288 ? 3.528 1.577 31.097 1.00 90.19 288 SER A O 1
ATOM 2311 N N . LYS A 1 289 ? 2.622 2.815 32.735 1.00 88.94 289 LYS A N 1
ATOM 2312 C CA . LYS A 1 289 ? 1.388 3.114 31.997 1.00 88.94 289 LYS A CA 1
ATOM 2313 C C . LYS A 1 289 ? 1.681 3.894 30.712 1.00 88.94 289 LYS A C 1
ATOM 2315 O O . LYS A 1 289 ? 1.126 3.567 29.673 1.00 88.94 289 LYS A O 1
ATOM 2320 N N . GLU A 1 290 ? 2.563 4.890 30.746 1.00 89.88 290 GLU A N 1
ATOM 2321 C CA . GLU A 1 290 ? 2.880 5.720 29.575 1.00 89.88 290 GLU A CA 1
ATOM 2322 C C . GLU A 1 290 ? 3.554 4.908 28.464 1.00 89.88 290 GLU A C 1
ATOM 2324 O O . GLU A 1 290 ? 3.185 5.037 27.297 1.00 89.88 290 GLU A O 1
ATOM 2329 N N . SER A 1 291 ? 4.504 4.040 28.830 1.00 91.56 291 SER A N 1
ATOM 2330 C CA . SER A 1 291 ? 5.185 3.162 27.872 1.00 91.56 291 SER A CA 1
ATOM 2331 C C . SER A 1 291 ? 4.230 2.128 27.274 1.00 91.56 291 SER A C 1
ATOM 2333 O O . SER A 1 291 ? 4.252 1.918 26.065 1.00 91.56 291 SER A O 1
ATOM 2335 N N . LEU A 1 292 ? 3.317 1.573 28.078 1.00 93.62 292 LEU A N 1
ATOM 2336 C CA . LEU A 1 292 ? 2.282 0.648 27.609 1.00 93.62 292 LEU A CA 1
ATOM 2337 C C . LEU A 1 292 ? 1.342 1.302 26.585 1.00 93.62 292 LEU A C 1
ATOM 2339 O O . LEU A 1 292 ? 1.056 0.723 25.539 1.00 93.62 292 LEU A O 1
ATOM 2343 N N . LEU A 1 293 ? 0.870 2.521 26.867 1.00 93.38 293 LEU A N 1
ATOM 2344 C CA . LEU A 1 293 ? -0.010 3.248 25.948 1.00 93.38 293 LEU A CA 1
ATOM 2345 C C . LEU A 1 293 ? 0.698 3.569 24.625 1.00 93.38 293 LEU A C 1
ATOM 2347 O O . LEU A 1 293 ? 0.081 3.472 23.564 1.00 93.38 293 LEU A O 1
ATOM 2351 N N . HIS A 1 294 ? 1.988 3.911 24.677 1.00 94.50 294 HIS A N 1
ATOM 2352 C CA . HIS A 1 294 ? 2.781 4.168 23.477 1.00 94.50 294 HIS A CA 1
ATOM 2353 C C . HIS A 1 294 ? 3.029 2.891 22.658 1.00 94.50 294 HIS A C 1
ATOM 2355 O O . HIS A 1 294 ? 2.892 2.894 21.436 1.00 94.50 294 HIS A O 1
ATOM 2361 N N . ASP A 1 295 ? 3.317 1.773 23.323 1.00 95.50 295 ASP A N 1
ATOM 2362 C CA . ASP A 1 295 ? 3.409 0.453 22.698 1.00 95.50 295 ASP A CA 1
ATOM 2363 C C . ASP A 1 295 ? 2.109 0.080 21.963 1.00 95.50 295 ASP A C 1
ATOM 2365 O O . ASP A 1 295 ? 2.149 -0.445 20.849 1.00 95.50 295 ASP A O 1
ATOM 2369 N N . TYR A 1 296 ? 0.950 0.387 22.553 1.00 96.19 296 TYR A N 1
ATOM 2370 C CA . TYR A 1 296 ? -0.359 0.108 21.955 1.00 96.19 296 TYR A CA 1
ATOM 2371 C C . TYR A 1 296 ? -0.654 0.992 20.743 1.00 96.19 296 TYR A C 1
ATOM 2373 O O . TYR A 1 296 ? -1.177 0.505 19.743 1.00 96.19 296 TYR A O 1
ATOM 2381 N N . GLU A 1 297 ? -0.288 2.273 20.797 1.00 95.75 297 GLU A N 1
ATOM 2382 C CA . GLU A 1 297 ? -0.346 3.172 19.639 1.00 95.75 297 GLU A CA 1
ATOM 2383 C C . GLU A 1 297 ? 0.534 2.659 18.484 1.00 95.75 297 GLU A C 1
ATOM 2385 O O . GLU A 1 297 ? 0.106 2.621 17.322 1.00 95.75 297 GLU A O 1
ATOM 2390 N N . ASN A 1 298 ? 1.755 2.218 18.800 1.00 96.62 298 ASN A N 1
ATOM 2391 C CA . ASN A 1 298 ? 2.685 1.668 17.820 1.00 96.62 298 ASN A CA 1
ATOM 2392 C C . ASN A 1 298 ? 2.143 0.371 17.203 1.00 96.62 298 ASN A C 1
ATOM 2394 O O . ASN A 1 298 ? 2.114 0.241 15.977 1.00 96.62 298 ASN A O 1
ATOM 2398 N N . PHE A 1 299 ? 1.620 -0.547 18.022 1.00 97.44 299 PHE A N 1
ATOM 2399 C CA . PHE A 1 299 ? 0.943 -1.752 17.539 1.00 97.44 299 PHE A CA 1
ATOM 2400 C C . PHE A 1 299 ? -0.223 -1.410 16.604 1.00 97.44 299 PHE A C 1
ATOM 2402 O O . PHE A 1 299 ? -0.321 -1.960 15.507 1.00 97.44 299 PHE A O 1
ATOM 2409 N N . GLY A 1 300 ? -1.084 -0.472 17.006 1.00 96.31 300 GLY A N 1
ATOM 2410 C CA . GLY A 1 300 ? -2.220 -0.025 16.205 1.00 96.31 300 GLY A CA 1
ATOM 2411 C C . GLY A 1 300 ? -1.813 0.530 14.843 1.00 96.31 300 GLY A C 1
ATOM 2412 O O . GLY A 1 300 ? -2.437 0.213 13.833 1.00 96.31 300 GLY A O 1
ATOM 2413 N N . THR A 1 301 ? -0.727 1.305 14.798 1.00 96.19 301 THR A N 1
ATOM 2414 C CA . THR A 1 301 ? -0.159 1.840 13.551 1.00 96.19 301 THR A CA 1
ATOM 2415 C C . THR A 1 301 ? 0.277 0.714 12.606 1.00 96.19 301 THR A C 1
ATOM 2417 O O . THR A 1 301 ? -0.029 0.762 11.415 1.00 96.19 301 THR A O 1
ATOM 2420 N N . ILE A 1 302 ? 0.948 -0.316 13.132 1.00 97.19 302 ILE A N 1
ATOM 2421 C CA . ILE A 1 302 ? 1.406 -1.480 12.356 1.00 97.19 302 ILE A CA 1
ATOM 2422 C C . ILE A 1 302 ? 0.216 -2.299 11.848 1.00 97.19 302 ILE A C 1
ATOM 2424 O O . ILE A 1 302 ? 0.178 -2.677 10.679 1.00 97.19 302 ILE A O 1
ATOM 2428 N N . PHE A 1 303 ? -0.780 -2.534 12.705 1.00 96.19 303 PHE A N 1
ATOM 2429 C CA . PHE A 1 303 ? -1.992 -3.253 12.330 1.00 96.19 303 PHE A CA 1
ATOM 2430 C C . PHE A 1 303 ? -2.750 -2.534 11.206 1.00 96.19 303 PHE A C 1
ATOM 2432 O O . PHE A 1 303 ? -3.052 -3.140 10.181 1.00 96.19 303 PHE A O 1
ATOM 2439 N N . LEU A 1 304 ? -3.000 -1.227 11.340 1.00 94.81 304 LEU A N 1
ATOM 2440 C CA . LEU A 1 304 ? -3.672 -0.455 10.291 1.00 94.81 304 LEU A CA 1
ATOM 2441 C C . LEU A 1 304 ? -2.862 -0.419 8.990 1.00 94.81 304 LEU A C 1
ATOM 2443 O O . LEU A 1 304 ? -3.457 -0.450 7.913 1.00 94.81 304 LEU A O 1
ATOM 2447 N N . PHE A 1 305 ? -1.528 -0.390 9.067 1.00 94.69 305 PHE A N 1
ATOM 2448 C CA . PHE A 1 305 ? -0.664 -0.511 7.893 1.00 94.69 305 PHE A CA 1
ATOM 2449 C C . PHE A 1 305 ? -0.838 -1.862 7.192 1.00 94.69 305 PHE A C 1
ATOM 2451 O O . PHE A 1 305 ? -1.059 -1.884 5.983 1.00 94.69 305 PHE A O 1
ATOM 2458 N N . LEU A 1 306 ? -0.808 -2.971 7.940 1.00 93.75 306 LEU A N 1
ATOM 2459 C CA . LEU A 1 306 ? -1.033 -4.317 7.407 1.00 93.75 306 LEU A CA 1
ATOM 2460 C C . LEU A 1 306 ? -2.369 -4.398 6.654 1.00 93.75 306 LEU A C 1
ATOM 2462 O O . LEU A 1 306 ? -2.396 -4.812 5.495 1.00 93.75 306 LEU A O 1
ATOM 2466 N N . ILE A 1 307 ? -3.461 -3.944 7.276 1.00 89.31 307 ILE A N 1
ATOM 2467 C CA . ILE A 1 307 ? -4.785 -3.954 6.638 1.00 89.31 307 ILE A CA 1
ATOM 2468 C C . ILE A 1 307 ? -4.813 -3.032 5.411 1.00 89.31 307 ILE A C 1
ATOM 2470 O O . ILE A 1 307 ? -5.365 -3.409 4.382 1.00 89.31 307 ILE A O 1
ATOM 2474 N N . SER A 1 308 ? -4.156 -1.869 5.468 1.00 88.94 308 SER A N 1
ATOM 2475 C CA . SER A 1 308 ? -4.059 -0.941 4.328 1.00 88.94 308 SER A CA 1
ATOM 2476 C C . SER A 1 308 ? -3.316 -1.538 3.135 1.00 88.94 308 SER A C 1
ATOM 2478 O O . SER A 1 308 ? -3.698 -1.285 1.997 1.00 88.94 308 SER A O 1
ATOM 2480 N N . VAL A 1 309 ? -2.270 -2.336 3.362 1.00 86.62 309 VAL A N 1
ATOM 2481 C CA . VAL A 1 309 ? -1.554 -3.038 2.285 1.00 86.62 309 VAL A CA 1
ATOM 2482 C C . VAL A 1 309 ? -2.432 -4.138 1.683 1.00 86.62 309 VAL A C 1
ATOM 2484 O O . VAL A 1 309 ? -2.487 -4.268 0.461 1.00 86.62 309 VAL A O 1
ATOM 2487 N N . ILE A 1 310 ? -3.138 -4.905 2.521 1.00 83.44 310 ILE A N 1
ATOM 2488 C CA . ILE A 1 310 ? -4.057 -5.965 2.076 1.00 83.44 310 ILE A CA 1
ATOM 2489 C C . ILE A 1 310 ? -5.196 -5.396 1.228 1.00 83.44 310 ILE A C 1
ATOM 2491 O O . ILE A 1 310 ? -5.514 -5.960 0.181 1.00 83.44 310 ILE A O 1
ATOM 2495 N N . ASP A 1 311 ? -5.777 -4.279 1.660 1.00 80.81 311 ASP A N 1
ATOM 2496 C CA . ASP A 1 311 ? -6.835 -3.580 0.937 1.00 80.81 311 ASP A CA 1
ATOM 2497 C C . ASP A 1 311 ? -6.316 -2.982 -0.381 1.00 80.81 311 ASP A C 1
ATOM 2499 O O . ASP A 1 311 ? -6.831 -3.313 -1.449 1.00 80.81 311 ASP A O 1
ATOM 2503 N N . ARG A 1 312 ? -5.213 -2.213 -0.336 1.00 80.50 312 ARG A N 1
ATOM 2504 C CA . ARG A 1 312 ? -4.619 -1.540 -1.510 1.00 80.50 312 ARG A CA 1
ATOM 2505 C C . ARG A 1 312 ? -4.282 -2.499 -2.652 1.00 80.50 312 ARG A C 1
ATOM 2507 O O . ARG A 1 312 ? -4.411 -2.119 -3.813 1.00 80.50 312 ARG A O 1
ATOM 2514 N N . TYR A 1 313 ? -3.805 -3.701 -2.333 1.00 76.88 313 TYR A N 1
ATOM 2515 C CA . TYR A 1 313 ? -3.413 -4.709 -3.324 1.00 76.88 313 TYR A CA 1
ATOM 2516 C C . TYR A 1 313 ? -4.433 -5.837 -3.486 1.00 76.88 313 TYR A C 1
ATOM 2518 O O . TYR A 1 313 ? -4.137 -6.841 -4.129 1.00 76.88 313 TYR A O 1
ATOM 2526 N N . GLU A 1 314 ? -5.636 -5.672 -2.930 1.00 73.31 314 GLU A N 1
ATOM 2527 C CA . GLU A 1 314 ? -6.758 -6.602 -3.077 1.00 73.31 314 GLU A CA 1
ATOM 2528 C C . GLU A 1 314 ? -6.438 -8.051 -2.656 1.00 73.31 314 GLU A C 1
ATOM 2530 O O . GLU A 1 314 ? -7.038 -9.012 -3.148 1.00 73.31 314 GLU A O 1
ATOM 2535 N N . PHE A 1 315 ? -5.526 -8.237 -1.695 1.00 75.50 315 PHE A N 1
ATOM 2536 C CA . PHE A 1 315 ? -5.135 -9.572 -1.226 1.00 75.50 315 PHE A CA 1
ATOM 2537 C C . PHE A 1 315 ? -6.265 -10.318 -0.511 1.00 75.50 315 PHE A C 1
ATOM 2539 O O . PHE A 1 315 ? -6.163 -11.526 -0.318 1.00 75.50 315 PHE A O 1
ATOM 2546 N N . HIS A 1 316 ? -7.378 -9.649 -0.195 1.00 74.62 316 HIS A N 1
ATOM 2547 C CA . HIS A 1 316 ? -8.598 -10.293 0.294 1.00 74.62 316 HIS A CA 1
ATOM 2548 C C . HIS A 1 316 ? -9.093 -11.420 -0.634 1.00 74.62 316 HIS A C 1
ATOM 2550 O O . HIS A 1 316 ? -9.665 -12.394 -0.149 1.00 74.62 316 HIS A O 1
ATOM 2556 N N . LYS A 1 317 ? -8.840 -11.330 -1.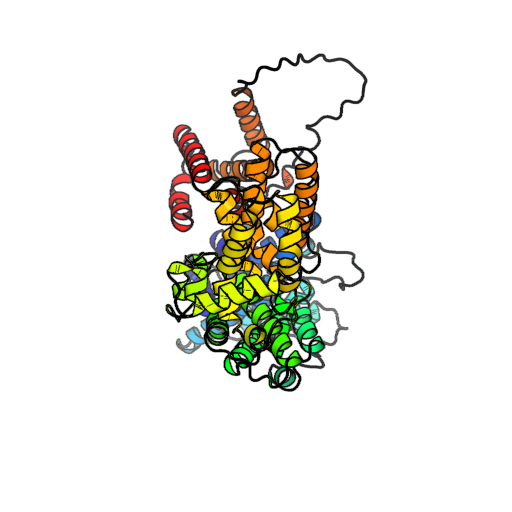951 1.00 70.19 317 LYS A N 1
ATOM 2557 C CA . LYS A 1 317 ? -9.224 -12.363 -2.933 1.00 70.19 317 LYS A CA 1
ATOM 2558 C C . LYS A 1 317 ? -8.433 -13.664 -2.767 1.00 70.19 317 LYS A C 1
ATOM 2560 O O . LYS A 1 317 ? -8.976 -14.734 -3.015 1.00 70.19 317 LYS A O 1
ATOM 2565 N N . ASN A 1 318 ? -7.185 -13.566 -2.306 1.00 73.69 318 ASN A N 1
ATOM 2566 C CA . ASN A 1 318 ? -6.235 -14.675 -2.178 1.00 73.69 318 ASN A CA 1
ATOM 2567 C C . ASN A 1 318 ? -5.602 -14.697 -0.776 1.00 73.69 318 ASN A C 1
ATOM 2569 O O . ASN A 1 318 ? -4.396 -14.870 -0.621 1.00 73.69 318 ASN A O 1
ATOM 2573 N N . ILE A 1 319 ? -6.415 -14.493 0.265 1.00 77.12 319 ILE A N 1
ATOM 2574 C CA . ILE A 1 319 ? -5.927 -14.266 1.635 1.00 77.12 319 ILE A CA 1
ATOM 2575 C C . ILE A 1 319 ? -5.034 -15.402 2.162 1.00 77.12 319 ILE A C 1
ATOM 2577 O O . ILE A 1 319 ? -4.060 -15.136 2.858 1.00 77.12 319 ILE A O 1
ATOM 2581 N N . LYS A 1 320 ? -5.318 -16.650 1.766 1.00 78.31 320 LYS A N 1
ATOM 2582 C CA . LYS A 1 320 ? -4.559 -17.855 2.151 1.00 78.31 320 LYS A CA 1
ATOM 2583 C C . LYS A 1 320 ? -3.155 -17.928 1.548 1.00 78.31 320 LYS A C 1
ATOM 2585 O O . LYS A 1 320 ? -2.301 -18.634 2.071 1.00 78.31 320 LYS A O 1
ATOM 2590 N N . ASP A 1 321 ? -2.918 -17.218 0.448 1.00 77.62 321 ASP A N 1
ATOM 2591 C CA . ASP A 1 321 ? -1.604 -17.190 -0.201 1.00 77.62 321 ASP A CA 1
ATOM 2592 C C . ASP A 1 321 ? -0.670 -16.171 0.471 1.00 77.62 321 ASP A C 1
ATOM 2594 O O . ASP A 1 321 ? 0.542 -16.186 0.254 1.00 77.62 321 ASP A O 1
ATOM 2598 N N . VAL A 1 322 ? -1.238 -15.271 1.279 1.00 80.38 322 VAL A N 1
ATOM 2599 C CA . VAL A 1 322 ? -0.554 -14.103 1.841 1.00 80.38 322 VAL A CA 1
ATOM 2600 C C . VAL A 1 322 ? -0.431 -14.188 3.362 1.00 80.38 322 VAL A C 1
ATOM 2602 O O . VAL A 1 322 ? 0.604 -13.810 3.906 1.00 80.38 322 VAL A O 1
ATOM 2605 N N . LEU A 1 323 ? -1.469 -14.685 4.034 1.00 84.62 323 LEU A N 1
ATOM 2606 C CA . LEU A 1 323 ? -1.477 -14.984 5.462 1.00 84.62 323 LEU A CA 1
ATOM 2607 C C . LEU A 1 323 ? -1.320 -16.488 5.660 1.00 84.62 323 LEU A C 1
ATOM 2609 O O . LEU A 1 323 ? -2.002 -17.275 5.006 1.00 84.62 323 LEU A O 1
ATOM 2613 N N . HIS A 1 324 ? -0.396 -16.881 6.530 1.00 85.94 324 HIS A N 1
ATOM 2614 C CA . HIS A 1 324 ? -0.003 -18.279 6.708 1.00 85.94 324 HIS A CA 1
ATOM 2615 C C . HIS A 1 324 ? -0.570 -18.916 7.983 1.00 85.94 324 HIS A C 1
ATOM 2617 O O . HIS A 1 324 ? -0.431 -20.127 8.160 1.00 85.94 324 HIS A O 1
ATOM 2623 N N . ASP A 1 325 ? -1.194 -18.132 8.866 1.00 86.50 325 ASP A N 1
ATOM 2624 C CA . ASP A 1 325 ? -1.813 -18.607 10.101 1.00 86.50 325 ASP A CA 1
ATOM 2625 C C . ASP A 1 325 ? -3.342 -18.452 10.040 1.00 86.50 325 ASP A C 1
ATOM 2627 O O . ASP A 1 325 ? -3.903 -17.449 10.484 1.00 86.50 325 ASP A O 1
ATOM 2631 N N . ASP A 1 326 ? -4.025 -19.474 9.506 1.00 85.31 326 ASP A N 1
ATOM 2632 C CA . ASP A 1 326 ? -5.495 -19.528 9.377 1.00 85.31 326 ASP A CA 1
ATOM 2633 C C . ASP A 1 326 ? -6.225 -19.402 10.736 1.00 85.31 326 ASP A C 1
ATOM 2635 O O . ASP A 1 326 ? -7.388 -19.000 10.805 1.00 85.31 326 ASP A O 1
ATOM 2639 N N . GLU A 1 327 ? -5.553 -19.734 11.842 1.00 86.38 327 GLU A N 1
ATOM 2640 C CA . GLU A 1 327 ? -6.095 -19.604 13.200 1.00 86.38 327 GLU A CA 1
ATOM 2641 C C . GLU A 1 327 ? -5.652 -18.311 13.899 1.00 86.38 327 GLU A C 1
ATOM 2643 O O . GLU A 1 327 ? -6.086 -18.026 15.025 1.00 86.38 327 GLU A O 1
ATOM 2648 N N . GLY A 1 328 ? -4.819 -17.524 13.227 1.00 88.75 328 GLY A N 1
ATOM 2649 C CA . GLY A 1 328 ? -4.239 -16.289 13.710 1.00 88.75 328 GLY A CA 1
ATOM 2650 C C . GLY A 1 328 ? -5.244 -15.147 13.805 1.00 88.75 328 GLY A C 1
ATOM 2651 O O . GLY A 1 328 ? -6.266 -15.104 13.115 1.00 88.75 328 GLY A O 1
ATOM 2652 N N . PHE A 1 329 ? -4.915 -14.173 14.654 1.00 91.38 329 PHE A N 1
ATOM 2653 C CA . PHE A 1 329 ? -5.710 -12.962 14.855 1.00 91.38 329 PHE A CA 1
ATOM 2654 C C . PHE A 1 329 ? -5.954 -12.214 13.535 1.00 91.38 329 PHE A C 1
ATOM 2656 O O . PHE A 1 329 ? -7.096 -11.889 13.224 1.00 91.38 329 PHE A O 1
ATOM 2663 N N . CYS A 1 330 ? -4.913 -11.975 12.728 1.00 90.00 330 CYS A N 1
ATOM 2664 C CA . CYS A 1 330 ? -5.047 -11.233 11.470 1.00 90.00 330 CYS A CA 1
ATOM 2665 C C . CYS A 1 330 ? -6.008 -11.906 10.483 1.00 90.00 330 CYS A C 1
ATOM 2667 O O . CYS A 1 330 ? -6.860 -11.233 9.900 1.00 90.00 330 CYS A O 1
ATOM 2669 N N . TYR A 1 331 ? -5.889 -13.225 10.320 1.00 87.00 331 TYR A N 1
ATOM 2670 C CA . TYR A 1 331 ? -6.732 -14.002 9.417 1.00 87.00 331 TYR A CA 1
ATOM 2671 C C . TYR A 1 331 ? -8.194 -13.998 9.873 1.00 87.00 331 TYR A C 1
ATOM 2673 O O . TYR A 1 331 ? -9.089 -13.627 9.110 1.00 87.00 331 TYR A O 1
ATOM 2681 N N . LYS A 1 332 ? -8.435 -14.333 11.148 1.00 83.62 332 LYS A N 1
ATOM 2682 C CA . LYS A 1 332 ? -9.776 -14.324 11.751 1.00 83.62 332 LYS A CA 1
ATOM 2683 C C . LYS A 1 332 ? -10.423 -12.951 11.661 1.00 83.62 332 LYS A C 1
ATOM 2685 O O . LYS A 1 332 ? -11.578 -12.853 11.246 1.00 83.62 332 LYS A O 1
ATOM 2690 N N . TRP A 1 333 ? -9.671 -11.898 11.980 1.00 84.94 333 TRP A N 1
ATOM 2691 C CA . TRP A 1 333 ? -10.173 -10.534 11.920 1.00 84.94 333 TRP A CA 1
ATOM 2692 C C . TRP A 1 333 ? -10.570 -10.128 10.500 1.00 84.94 333 TRP A C 1
ATOM 2694 O O . TRP A 1 333 ? -11.628 -9.537 10.337 1.00 84.94 333 TRP A O 1
ATOM 2704 N N . LEU A 1 334 ? -9.793 -10.467 9.466 1.00 81.81 334 LEU A N 1
ATOM 2705 C CA . LEU A 1 334 ? -10.136 -10.126 8.077 1.00 81.81 334 LEU A CA 1
ATOM 2706 C C . LEU A 1 334 ? -11.403 -10.830 7.577 1.00 81.81 334 LEU A C 1
ATOM 2708 O O . LEU A 1 334 ? -12.165 -10.239 6.818 1.00 81.81 334 LEU A O 1
ATOM 2712 N N . ILE A 1 335 ? -11.652 -12.069 8.010 1.00 76.75 335 ILE A N 1
ATOM 2713 C CA . ILE A 1 335 ? -12.872 -12.808 7.647 1.00 76.75 335 ILE A CA 1
ATOM 2714 C C . ILE A 1 335 ? -14.085 -12.303 8.434 1.00 76.75 335 ILE A C 1
ATOM 2716 O O . ILE A 1 335 ? -15.192 -12.244 7.902 1.00 76.75 335 ILE A O 1
ATOM 2720 N N . GLN A 1 336 ? -13.890 -11.957 9.706 1.00 73.00 336 GLN A N 1
ATOM 2721 C CA . GLN A 1 336 ? -14.960 -11.598 10.640 1.00 73.00 336 GLN A CA 1
ATOM 2722 C C . GLN A 1 336 ? -15.018 -10.091 10.914 1.00 73.00 336 GLN A C 1
ATOM 2724 O O . GLN A 1 336 ? -15.611 -9.667 11.908 1.00 73.00 336 GLN A O 1
ATOM 2729 N N . SER A 1 337 ? -14.416 -9.272 10.054 1.00 70.25 337 SER A N 1
ATOM 2730 C CA . SER A 1 337 ? -14.198 -7.847 10.299 1.00 70.25 337 SER A CA 1
ATOM 2731 C C . SER A 1 337 ? -15.529 -7.129 10.550 1.00 70.25 337 SER A C 1
ATOM 2733 O O . SER A 1 337 ? -16.426 -7.190 9.711 1.00 70.25 337 SER A O 1
ATOM 2735 N N . GLY A 1 338 ? -15.688 -6.489 11.711 1.00 67.31 338 GLY A N 1
ATOM 2736 C CA . GLY A 1 338 ? -16.940 -5.818 12.091 1.00 67.31 338 GLY A CA 1
ATOM 2737 C C . GLY A 1 338 ? -18.056 -6.737 12.607 1.00 67.31 338 GLY A C 1
ATOM 2738 O O . GLY A 1 338 ? -19.163 -6.264 12.860 1.00 67.31 338 GLY A O 1
ATOM 2739 N N . SER A 1 339 ? -17.792 -8.031 12.817 1.00 73.75 339 SER A N 1
ATOM 2740 C CA . SER A 1 339 ? -18.756 -8.933 13.457 1.00 73.75 339 SER A CA 1
ATOM 2741 C C . SER A 1 339 ? -19.042 -8.497 14.892 1.00 73.75 339 SER A C 1
ATOM 2743 O O . SER A 1 339 ? -18.146 -8.100 15.637 1.00 73.75 339 SER A O 1
ATOM 2745 N N . THR A 1 340 ? -20.308 -8.596 15.295 1.00 74.38 340 THR A N 1
ATOM 2746 C CA . THR A 1 340 ? -20.724 -8.324 16.673 1.00 74.38 340 THR A CA 1
ATOM 2747 C C . THR A 1 340 ? -21.198 -9.606 17.324 1.00 74.38 340 THR A C 1
ATOM 2749 O O . THR A 1 340 ? -22.061 -10.303 16.787 1.00 74.38 340 THR A O 1
ATOM 2752 N N . TYR A 1 341 ? -20.664 -9.895 18.502 1.00 75.56 341 TYR A N 1
ATOM 2753 C CA . TYR A 1 341 ? -21.053 -11.071 19.264 1.00 75.56 341 TYR A CA 1
ATOM 2754 C C . TYR A 1 341 ? -22.319 -10.781 20.069 1.00 75.56 341 TYR A C 1
ATOM 2756 O O . TYR A 1 341 ? -22.659 -9.624 20.344 1.00 75.56 341 TYR A O 1
ATOM 2764 N N . ASP A 1 342 ? -23.063 -11.832 20.400 1.00 75.12 342 ASP A N 1
ATOM 2765 C CA . ASP A 1 342 ? -24.123 -11.717 21.392 1.00 75.12 342 ASP A CA 1
ATOM 2766 C C . ASP A 1 342 ? -23.504 -11.818 22.784 1.00 75.12 342 ASP A C 1
ATOM 2768 O O . ASP A 1 342 ? -22.786 -12.775 23.077 1.00 75.12 342 ASP A O 1
ATOM 2772 N N . ILE A 1 343 ? -23.763 -10.835 23.643 1.00 73.88 343 ILE A N 1
ATOM 2773 C CA . ILE A 1 343 ? -23.119 -10.761 24.955 1.00 73.88 343 ILE A CA 1
ATOM 2774 C C . ILE A 1 343 ? -23.479 -11.959 25.836 1.00 73.88 343 ILE A C 1
ATOM 2776 O O . ILE A 1 343 ? -22.676 -12.365 26.666 1.00 73.88 343 ILE A O 1
ATOM 2780 N N . ASP A 1 344 ? -24.652 -12.560 25.631 1.00 74.44 344 ASP A N 1
ATOM 2781 C CA . ASP A 1 344 ? -25.099 -13.740 26.374 1.00 74.44 344 ASP A CA 1
ATOM 2782 C C . ASP A 1 344 ? -24.435 -15.042 25.918 1.00 74.44 344 ASP A C 1
ATOM 2784 O O . ASP A 1 344 ? -24.499 -16.039 26.632 1.00 74.44 344 ASP A O 1
ATOM 2788 N N . SER A 1 345 ? -23.751 -15.019 24.772 1.00 73.56 345 SER A N 1
ATOM 2789 C CA . SER A 1 345 ? -22.936 -16.134 24.280 1.00 73.56 345 SER A CA 1
ATOM 2790 C C . SER A 1 345 ? -21.472 -16.077 24.735 1.00 73.56 345 SER A C 1
ATOM 2792 O O . SER A 1 345 ? -20.719 -17.008 24.463 1.00 73.56 345 SER A O 1
ATOM 2794 N N . LEU A 1 346 ? -21.068 -14.996 25.417 1.00 77.25 346 LEU A N 1
ATOM 2795 C CA . LEU A 1 346 ? -19.704 -14.773 25.895 1.00 77.25 346 LEU A CA 1
ATOM 2796 C C . LEU A 1 346 ? -19.614 -15.046 27.401 1.00 77.25 346 LEU A C 1
ATOM 2798 O O . LEU A 1 346 ? -20.374 -14.477 28.186 1.00 77.25 346 LEU A O 1
ATOM 2802 N N . ASP A 1 347 ? -18.642 -15.857 27.817 1.00 73.69 347 ASP A N 1
ATOM 2803 C CA . ASP A 1 347 ? -18.437 -16.179 29.233 1.00 73.69 347 ASP A CA 1
ATOM 2804 C C . ASP A 1 347 ? -17.442 -15.208 29.888 1.00 73.69 347 ASP A C 1
ATOM 2806 O O . ASP A 1 347 ? -17.802 -14.408 30.756 1.00 73.69 347 ASP A O 1
ATOM 2810 N N . GLN A 1 348 ? -16.174 -15.244 29.468 1.00 72.94 348 GLN A N 1
ATOM 2811 C CA . GLN A 1 348 ? -15.100 -14.469 30.102 1.00 72.94 348 GLN A CA 1
ATOM 2812 C C . GLN A 1 348 ? -15.116 -13.001 29.648 1.00 72.94 348 GLN A C 1
ATOM 2814 O O . GLN A 1 348 ? -14.995 -12.087 30.473 1.00 72.94 348 GLN A O 1
ATOM 2819 N N . GLU A 1 349 ? -15.346 -12.758 28.355 1.00 78.69 349 GLU A N 1
ATOM 2820 C CA . GLU A 1 349 ? -15.322 -11.427 27.743 1.00 78.69 349 GLU A CA 1
ATOM 2821 C C . GLU A 1 349 ? -16.527 -10.567 28.143 1.00 78.69 349 GLU A C 1
ATOM 2823 O O . GLU A 1 349 ? -16.426 -9.340 28.168 1.00 78.69 349 GLU A O 1
ATOM 2828 N N . LYS A 1 350 ? -17.655 -11.179 28.532 1.00 82.00 350 LYS A N 1
ATOM 2829 C CA . LYS A 1 350 ? -18.873 -10.466 28.956 1.00 82.00 350 LYS A CA 1
ATOM 2830 C C . LYS A 1 350 ? -18.615 -9.508 30.115 1.00 82.00 350 LYS A C 1
ATOM 2832 O O . LYS A 1 350 ? -19.093 -8.369 30.104 1.00 82.00 350 LYS A O 1
ATOM 2837 N N . SER A 1 351 ? -17.842 -9.954 31.106 1.00 82.81 351 SER A N 1
ATOM 2838 C CA . SER A 1 351 ? -17.480 -9.134 32.268 1.00 82.81 351 SER A CA 1
ATOM 2839 C C . SER A 1 351 ? -16.635 -7.918 31.868 1.00 82.81 351 SER A C 1
ATOM 2841 O O . SER A 1 351 ? -16.864 -6.811 32.357 1.00 82.81 351 SER A O 1
ATOM 2843 N N . ILE A 1 352 ? -15.715 -8.112 30.920 1.00 84.06 352 ILE A N 1
ATOM 2844 C CA . ILE A 1 352 ? -14.816 -7.083 30.398 1.00 84.06 352 ILE A CA 1
ATOM 2845 C C . ILE A 1 352 ? -15.608 -6.062 29.579 1.00 84.06 352 ILE A C 1
ATOM 2847 O O . ILE A 1 352 ? -15.515 -4.869 29.853 1.00 84.06 352 ILE A O 1
ATOM 2851 N N . ILE A 1 353 ? -16.445 -6.514 28.638 1.00 84.44 353 ILE A N 1
ATOM 2852 C CA . ILE A 1 353 ? -17.290 -5.644 27.805 1.00 84.44 353 ILE A CA 1
ATOM 2853 C C . ILE A 1 353 ? -18.213 -4.800 28.683 1.00 84.44 353 ILE A C 1
ATOM 2855 O O . ILE A 1 353 ? -18.284 -3.587 28.512 1.00 84.44 353 ILE A O 1
ATOM 2859 N N . THR A 1 354 ? -18.887 -5.416 29.658 1.00 84.81 354 THR A N 1
ATOM 2860 C CA . THR A 1 354 ? -19.828 -4.700 30.534 1.00 84.81 354 THR A CA 1
ATOM 2861 C C . THR A 1 354 ? -19.128 -3.584 31.309 1.00 84.81 354 THR A C 1
ATOM 2863 O O . THR A 1 354 ? -19.654 -2.471 31.383 1.00 84.81 354 THR A O 1
ATOM 2866 N N . ARG A 1 355 ? -17.926 -3.864 31.837 1.00 84.94 355 ARG A N 1
ATOM 2867 C CA . ARG A 1 355 ? -17.101 -2.886 32.559 1.00 84.94 355 ARG A CA 1
ATOM 2868 C C . ARG A 1 355 ? -16.561 -1.792 31.640 1.00 84.94 355 ARG A C 1
ATOM 2870 O O . ARG A 1 355 ? -16.625 -0.624 32.007 1.00 84.94 355 ARG A O 1
ATOM 2877 N N . LEU A 1 356 ? -16.095 -2.140 30.439 1.00 84.06 356 LEU A N 1
ATOM 2878 C CA . LEU A 1 356 ? -15.654 -1.165 29.438 1.00 84.06 356 LEU A CA 1
ATOM 2879 C C . LEU A 1 356 ? -16.790 -0.223 29.054 1.00 84.06 356 LEU A C 1
ATOM 2881 O O . LEU A 1 356 ? -16.609 0.986 29.100 1.00 84.06 356 LEU A O 1
ATOM 2885 N N . VAL A 1 357 ? -17.980 -0.747 28.753 1.00 86.31 357 VAL A N 1
ATOM 2886 C CA . VAL A 1 357 ? -19.137 0.092 28.418 1.00 86.31 357 VAL A CA 1
ATOM 2887 C C . VAL A 1 357 ? -19.498 1.005 29.591 1.00 86.31 357 VAL A C 1
ATOM 2889 O O . VAL A 1 357 ? -19.759 2.181 29.366 1.00 86.31 357 VAL A O 1
ATOM 2892 N N . SER A 1 358 ? -19.517 0.510 30.837 1.00 84.94 358 SER A N 1
ATOM 2893 C CA . SER A 1 358 ? -19.850 1.360 31.991 1.00 84.94 358 SER A CA 1
ATOM 2894 C C . SER A 1 358 ? -18.808 2.440 32.264 1.00 84.94 358 SER A C 1
ATOM 2896 O O . SER A 1 358 ? -19.183 3.576 32.519 1.00 84.94 358 SER A O 1
ATOM 2898 N N . THR A 1 359 ? -17.520 2.099 32.204 1.00 82.19 359 THR A N 1
ATOM 2899 C CA . THR A 1 359 ? -16.436 3.034 32.519 1.00 82.19 359 THR A CA 1
ATOM 2900 C C . THR A 1 359 ? -16.236 4.048 31.401 1.00 82.19 359 THR A C 1
ATOM 2902 O O . THR A 1 359 ? -16.094 5.230 31.672 1.00 82.19 359 THR A O 1
ATOM 2905 N N . LEU A 1 360 ? -16.248 3.613 30.139 1.00 80.81 360 LEU A N 1
ATOM 2906 C CA . LEU A 1 360 ? -15.975 4.500 29.007 1.00 80.81 360 LEU A CA 1
ATOM 2907 C C . LEU A 1 360 ? -17.145 5.433 28.682 1.00 80.81 360 LEU A C 1
ATOM 2909 O O . LEU A 1 360 ? -16.928 6.439 28.020 1.00 80.81 360 LEU A O 1
ATOM 2913 N N . SER A 1 361 ? -18.362 5.120 29.137 1.00 80.88 361 SER A N 1
ATOM 2914 C CA . SER A 1 361 ? -19.523 6.011 28.983 1.00 80.88 361 SER A CA 1
ATOM 2915 C C . SER A 1 361 ? -19.638 7.043 30.116 1.00 80.88 361 SER A C 1
ATOM 2917 O O . SER A 1 361 ? -20.513 7.900 30.062 1.00 80.88 361 SER A O 1
ATOM 2919 N N . ASP A 1 362 ? -18.778 6.986 31.140 1.00 80.25 362 ASP A N 1
ATOM 2920 C CA . ASP A 1 362 ? -18.771 7.927 32.264 1.00 80.25 362 ASP A CA 1
ATOM 2921 C C . ASP A 1 362 ? -17.545 8.848 32.181 1.00 80.25 362 ASP A C 1
ATOM 2923 O O . ASP A 1 362 ? -16.419 8.445 32.466 1.00 80.25 362 ASP A O 1
ATOM 2927 N N . ALA A 1 363 ? -17.769 10.118 31.829 1.00 70.75 363 ALA A N 1
ATOM 2928 C CA . ALA A 1 363 ? -16.709 11.124 31.702 1.00 70.75 363 ALA A CA 1
ATOM 2929 C C . ALA A 1 363 ? -15.933 11.394 33.005 1.00 70.75 363 ALA A C 1
ATOM 2931 O O . ALA A 1 363 ? -14.864 12.003 32.963 1.00 70.75 363 ALA A O 1
ATOM 2932 N N . SER A 1 364 ? -16.476 10.996 34.160 1.00 69.56 364 SER A N 1
ATOM 2933 C CA . SER A 1 364 ? -15.877 11.242 35.473 1.00 69.56 364 SER A CA 1
ATOM 2934 C C . SER A 1 364 ? -14.944 10.124 35.950 1.00 69.56 364 SER A C 1
ATOM 2936 O O . SER A 1 364 ? -14.210 10.320 36.921 1.00 69.56 364 SER A O 1
ATOM 2938 N N . GLN A 1 365 ? -14.945 8.966 35.281 1.00 70.94 365 GLN A N 1
ATOM 2939 C CA . GLN A 1 365 ? -14.159 7.805 35.691 1.00 70.94 365 GLN A CA 1
ATOM 2940 C C . GLN A 1 365 ? -12.844 7.714 34.919 1.00 70.94 365 GLN A C 1
ATOM 2942 O O . GLN A 1 365 ? -12.811 7.655 33.690 1.00 70.94 365 GLN A O 1
ATOM 2947 N N . GLU A 1 366 ? -11.730 7.630 35.646 1.00 75.19 366 GLU A N 1
ATOM 2948 C CA . GLU A 1 366 ? -10.483 7.176 35.039 1.00 75.19 366 GLU A CA 1
ATOM 2949 C C . GLU A 1 366 ? -10.607 5.706 34.634 1.00 75.19 366 GLU A C 1
ATOM 2951 O O . GLU A 1 366 ? -11.182 4.900 35.366 1.00 75.19 366 GLU A O 1
ATOM 2956 N N . ILE A 1 367 ? -10.026 5.341 33.485 1.00 79.69 367 ILE A N 1
ATOM 2957 C CA . ILE A 1 367 ? -9.994 3.944 33.046 1.00 79.69 367 ILE A CA 1
ATOM 2958 C C . ILE A 1 367 ? -9.159 3.135 34.058 1.00 79.69 367 ILE A C 1
ATOM 2960 O O . ILE A 1 367 ? -7.967 3.427 34.214 1.00 79.69 367 ILE A O 1
ATOM 2964 N N . PRO A 1 368 ? -9.745 2.114 34.715 1.00 81.44 368 PRO A N 1
ATOM 2965 C CA . PRO A 1 368 ? -9.035 1.186 35.582 1.00 81.44 368 PRO A CA 1
ATOM 2966 C C . PRO A 1 368 ? -7.811 0.572 34.898 1.00 81.44 368 PRO A C 1
ATOM 2968 O O . PRO A 1 368 ? -7.843 0.252 33.708 1.00 81.44 368 PRO A O 1
ATOM 2971 N N . GLU A 1 369 ? -6.732 0.367 35.653 1.00 79.75 369 GLU A N 1
ATOM 2972 C CA . GLU A 1 369 ? -5.466 -0.140 35.110 1.00 79.75 369 GLU A CA 1
ATOM 2973 C C . GLU A 1 369 ? -5.607 -1.526 34.461 1.00 79.75 369 GLU A C 1
ATOM 2975 O O . GLU A 1 369 ? -4.969 -1.815 33.451 1.00 79.75 369 GLU A O 1
ATOM 2980 N N . ASP A 1 370 ? -6.494 -2.370 34.981 1.00 80.44 370 ASP A N 1
ATOM 2981 C CA . ASP A 1 370 ? -6.776 -3.686 34.414 1.00 80.44 370 ASP A CA 1
ATOM 2982 C C . ASP A 1 370 ? -7.511 -3.611 33.065 1.00 80.44 370 ASP A C 1
ATOM 2984 O O . ASP A 1 370 ? -7.251 -4.429 32.185 1.00 80.44 370 ASP A O 1
ATOM 2988 N N . LEU A 1 371 ? -8.360 -2.596 32.860 1.00 81.88 371 LEU A N 1
ATOM 2989 C CA . LEU A 1 371 ? -8.994 -2.325 31.565 1.00 81.88 371 LEU A CA 1
ATOM 2990 C C . LEU A 1 371 ? -8.022 -1.673 30.570 1.00 81.88 371 LEU A C 1
ATOM 2992 O O . LEU A 1 371 ? -8.148 -1.885 29.367 1.00 81.88 371 LEU A O 1
ATOM 2996 N N . ILE A 1 372 ? -7.019 -0.933 31.055 1.00 83.31 372 ILE A N 1
ATOM 2997 C CA . ILE A 1 372 ? -5.928 -0.413 30.215 1.00 83.31 372 ILE A CA 1
ATOM 2998 C C . ILE A 1 372 ? -5.031 -1.552 29.718 1.00 83.31 372 ILE A C 1
ATOM 3000 O O . ILE A 1 372 ? -4.548 -1.497 28.595 1.00 83.31 372 ILE A O 1
ATOM 3004 N N . ARG A 1 373 ? -4.814 -2.599 30.522 1.00 85.69 373 ARG A N 1
ATOM 3005 C CA . ARG A 1 373 ? -3.947 -3.742 30.173 1.00 85.69 373 ARG A CA 1
ATOM 3006 C C . ARG A 1 373 ? -4.586 -4.753 29.214 1.00 85.69 373 ARG A C 1
ATOM 3008 O O . ARG A 1 373 ? -3.946 -5.749 28.882 1.00 85.69 373 ARG A O 1
ATOM 3015 N N . ILE A 1 374 ? -5.804 -4.506 28.730 1.00 88.81 374 ILE A N 1
ATOM 3016 C CA . ILE A 1 374 ? -6.419 -5.320 27.674 1.00 88.81 374 ILE A CA 1
ATOM 3017 C C . ILE A 1 374 ? -5.518 -5.301 26.439 1.00 88.81 374 ILE A C 1
ATOM 3019 O O . ILE A 1 374 ? -4.995 -4.255 26.056 1.00 88.81 374 ILE A O 1
ATOM 3023 N N . SER A 1 375 ? -5.308 -6.468 25.827 1.00 90.69 375 SER A N 1
ATOM 3024 C CA . SER A 1 375 ? -4.440 -6.564 24.655 1.00 90.69 375 SER A CA 1
ATOM 3025 C C . SER A 1 375 ? -5.032 -5.782 23.469 1.00 90.69 375 SER A C 1
ATOM 3027 O O . SER A 1 375 ? -6.253 -5.811 23.281 1.00 90.69 375 SER A O 1
ATOM 3029 N N . PRO A 1 376 ? -4.208 -5.143 22.617 1.00 93.56 376 PRO A N 1
ATOM 3030 C CA . PRO A 1 376 ? -4.696 -4.457 21.419 1.00 93.56 376 PRO A CA 1
ATOM 3031 C C . PRO A 1 376 ? -5.550 -5.343 20.506 1.00 93.56 376 PRO A C 1
ATOM 3033 O O . PRO A 1 376 ? -6.544 -4.882 19.953 1.00 93.56 376 PRO A O 1
ATOM 3036 N N . ARG A 1 377 ? -5.204 -6.633 20.395 1.00 93.00 377 ARG A N 1
ATOM 3037 C CA . ARG A 1 377 ? -5.961 -7.635 19.627 1.00 93.00 377 ARG A CA 1
ATOM 3038 C C . ARG A 1 377 ? -7.381 -7.800 20.157 1.00 93.00 377 ARG A C 1
ATOM 3040 O O . ARG A 1 377 ? -8.341 -7.628 19.413 1.00 93.00 377 ARG A O 1
ATOM 3047 N N . SER A 1 378 ? -7.502 -8.045 21.462 1.00 90.38 378 SER A N 1
ATOM 3048 C CA . SER A 1 378 ? -8.798 -8.169 22.131 1.00 90.38 378 SER A CA 1
ATOM 3049 C C . SER A 1 378 ? -9.597 -6.873 22.024 1.00 90.38 378 SER A C 1
ATOM 3051 O O . SER A 1 378 ? -10.799 -6.912 21.793 1.00 90.38 378 SER A O 1
ATOM 3053 N N . LEU A 1 379 ? -8.946 -5.710 22.145 1.00 92.25 379 LEU A N 1
ATOM 3054 C CA . LEU A 1 379 ? -9.625 -4.432 21.958 1.00 92.25 379 LEU A CA 1
ATOM 3055 C C . LEU A 1 379 ? -10.199 -4.320 20.537 1.00 92.25 379 LEU A C 1
ATOM 3057 O O . LEU A 1 379 ? -11.371 -3.982 20.396 1.00 92.25 379 LEU A O 1
ATOM 3061 N N . ILE A 1 380 ? -9.426 -4.651 19.498 1.00 92.06 380 ILE A N 1
ATOM 3062 C CA . ILE A 1 380 ? -9.879 -4.628 18.097 1.00 92.06 380 ILE A CA 1
ATOM 3063 C C . ILE A 1 380 ? -11.080 -5.563 17.871 1.00 92.06 380 ILE A C 1
ATOM 3065 O O . ILE A 1 380 ? -12.064 -5.144 17.261 1.00 92.06 380 ILE A O 1
ATOM 3069 N N . GLU A 1 381 ? -11.031 -6.798 18.377 1.00 88.38 381 GLU A N 1
ATOM 3070 C CA . GLU A 1 381 ? -12.109 -7.791 18.224 1.00 88.38 381 GLU A CA 1
ATOM 3071 C C . GLU A 1 381 ? -13.386 -7.413 18.982 1.00 88.38 381 GLU A C 1
ATOM 3073 O O . GLU A 1 381 ? -14.495 -7.610 18.484 1.00 88.38 381 GLU A O 1
ATOM 3078 N N . LEU A 1 382 ? -13.247 -6.864 20.190 1.00 89.56 382 LEU A N 1
ATOM 3079 C CA . LEU A 1 382 ? -14.384 -6.589 21.067 1.00 89.56 382 LEU A CA 1
ATOM 3080 C C . LEU A 1 382 ? -15.036 -5.231 20.789 1.00 89.56 382 LEU A C 1
ATOM 3082 O O . LEU A 1 382 ? -16.210 -5.051 21.115 1.00 89.56 382 LEU A O 1
ATOM 3086 N N . SER A 1 383 ? -14.327 -4.286 20.165 1.00 92.31 383 SER A N 1
ATOM 3087 C CA . SER A 1 383 ? -14.817 -2.917 19.930 1.00 92.31 383 SER A CA 1
ATOM 3088 C C . SER A 1 383 ? -16.162 -2.822 19.200 1.00 92.31 383 SER A C 1
ATOM 3090 O O . SER A 1 383 ? -17.022 -2.083 19.685 1.00 92.31 383 SER A O 1
ATOM 3092 N N . PRO A 1 384 ? -16.431 -3.576 18.113 1.00 90.94 384 PRO A N 1
ATOM 3093 C CA . PRO A 1 384 ? -17.759 -3.589 17.491 1.00 90.94 384 PRO A CA 1
ATOM 3094 C C . PRO A 1 384 ? -18.867 -3.973 18.483 1.00 90.94 384 PRO A C 1
ATOM 3096 O O . PRO A 1 384 ? -19.931 -3.356 18.524 1.00 90.94 384 PRO A O 1
ATOM 3099 N N . THR A 1 385 ? -18.598 -4.968 19.334 1.00 89.62 385 THR A N 1
ATOM 3100 C CA . THR A 1 385 ? -19.547 -5.444 20.349 1.00 89.62 385 THR A CA 1
ATOM 3101 C C . THR A 1 385 ? -19.719 -4.418 21.473 1.00 89.62 385 THR A C 1
ATOM 3103 O O . THR A 1 385 ? -20.846 -4.154 21.879 1.00 89.62 385 THR A O 1
ATOM 3106 N N . ILE A 1 386 ? -18.640 -3.763 21.919 1.00 91.12 386 ILE A N 1
ATOM 3107 C CA . ILE A 1 386 ? -18.686 -2.662 22.899 1.00 91.12 386 ILE A CA 1
ATOM 3108 C C . ILE A 1 386 ? -19.606 -1.541 22.400 1.00 91.12 386 ILE A C 1
ATOM 3110 O O . ILE A 1 386 ? -20.489 -1.105 23.137 1.00 91.12 386 ILE A O 1
ATOM 3114 N N . PHE A 1 387 ? -19.449 -1.108 21.145 1.00 91.38 387 PHE A N 1
ATOM 3115 C CA . PHE A 1 387 ? -20.302 -0.070 20.560 1.00 91.38 387 PHE A CA 1
ATOM 3116 C C . PHE A 1 387 ? -21.754 -0.529 20.413 1.00 91.38 387 PHE A C 1
ATOM 3118 O O . PHE A 1 387 ? -22.662 0.231 20.737 1.00 91.38 387 PHE A O 1
ATOM 3125 N N . LYS A 1 388 ? -22.000 -1.774 19.993 1.00 88.81 388 LYS A N 1
ATOM 3126 C CA . LYS A 1 388 ? -23.357 -2.336 19.924 1.00 88.81 388 LYS A CA 1
ATOM 3127 C C . LYS A 1 388 ? -24.049 -2.342 21.289 1.00 88.81 388 LYS A C 1
ATOM 3129 O O . LYS A 1 388 ? -25.216 -1.966 21.379 1.00 88.81 388 LYS A O 1
ATOM 3134 N N . GLU A 1 389 ? -23.349 -2.738 22.348 1.00 88.75 389 GLU A N 1
ATOM 3135 C CA . GLU A 1 389 ? -23.896 -2.747 23.709 1.00 88.75 389 GLU A CA 1
ATOM 3136 C C . GLU A 1 389 ? -24.083 -1.335 24.276 1.00 88.75 389 GLU A C 1
ATOM 3138 O O . GLU A 1 389 ? -25.081 -1.070 24.947 1.00 88.75 389 GLU A O 1
ATOM 3143 N N . ALA A 1 390 ? -23.179 -0.402 23.967 1.00 87.94 390 ALA A N 1
ATOM 3144 C CA . ALA A 1 390 ? -23.357 1.007 24.308 1.00 87.94 390 ALA A CA 1
ATOM 3145 C C . ALA A 1 390 ? -24.593 1.596 23.610 1.00 87.94 390 ALA A C 1
ATOM 3147 O O . ALA A 1 390 ? -25.415 2.243 24.255 1.00 87.94 390 ALA A O 1
ATOM 3148 N N . LEU A 1 391 ? -24.785 1.289 22.322 1.00 86.44 391 LEU A N 1
ATOM 3149 C CA . LEU A 1 391 ? -25.954 1.726 21.562 1.00 86.44 391 LEU A CA 1
ATOM 3150 C C . LEU A 1 391 ? -27.246 1.158 22.144 1.00 86.44 391 LEU A C 1
ATOM 3152 O O . LEU A 1 391 ? -28.180 1.921 22.365 1.00 86.44 391 LEU A O 1
ATOM 3156 N N . LYS A 1 392 ? -27.292 -0.142 22.474 1.00 84.56 392 LYS A N 1
ATOM 3157 C CA . LYS A 1 392 ? -28.457 -0.784 23.115 1.00 84.56 392 LYS A CA 1
ATOM 3158 C C . LYS A 1 392 ? -28.927 -0.051 24.375 1.00 84.56 392 LYS A C 1
ATOM 3160 O O . LYS A 1 392 ? -30.133 0.033 24.592 1.00 84.56 392 LYS A O 1
ATOM 3165 N N . LYS A 1 393 ? -28.006 0.488 25.183 1.00 80.31 393 LYS A N 1
ATOM 3166 C CA . LYS A 1 393 ? -28.346 1.238 26.406 1.00 80.31 393 LYS A CA 1
ATOM 3167 C C . LYS A 1 393 ? -29.052 2.566 26.130 1.00 80.31 393 LYS A C 1
ATOM 3169 O O . LYS A 1 393 ? -29.812 3.008 26.981 1.00 80.31 393 LYS A O 1
ATOM 3174 N N . VAL A 1 394 ? -28.829 3.165 24.960 1.00 79.25 394 VAL A N 1
ATOM 3175 C CA . VAL A 1 394 ? -29.369 4.485 24.596 1.00 79.25 394 VAL A CA 1
ATOM 3176 C C . VAL A 1 394 ? -30.487 4.428 23.545 1.00 79.25 394 VAL A C 1
ATOM 3178 O O . VAL A 1 394 ? -31.081 5.453 23.236 1.00 79.25 394 VAL A O 1
ATOM 3181 N N . VAL A 1 395 ? -30.838 3.245 23.012 1.00 71.25 395 VAL A N 1
ATOM 3182 C CA . VAL A 1 395 ? -31.905 3.088 21.991 1.00 71.25 395 VAL A CA 1
ATOM 3183 C C . VAL A 1 395 ? -33.276 3.588 22.470 1.00 71.25 395 VAL A C 1
ATOM 3185 O O . VAL A 1 395 ? -34.105 3.976 21.651 1.00 71.25 395 VAL A O 1
ATOM 3188 N N . THR A 1 396 ? -33.539 3.585 23.778 1.00 70.19 396 THR A N 1
ATOM 3189 C CA . THR A 1 396 ? -34.809 4.071 24.348 1.00 70.19 396 THR A CA 1
ATOM 3190 C C . THR A 1 396 ? -34.839 5.579 24.598 1.00 70.19 396 THR A C 1
ATOM 3192 O O . THR A 1 396 ? -35.875 6.100 25.007 1.00 70.19 396 THR A O 1
ATOM 3195 N N . GLU A 1 397 ? -33.716 6.269 24.408 1.00 69.69 397 GLU A N 1
ATOM 3196 C CA . GLU A 1 397 ? -33.572 7.704 24.651 1.00 69.69 397 GLU A CA 1
ATOM 3197 C C . GLU A 1 397 ? -33.798 8.507 23.363 1.00 69.69 397 GLU A C 1
ATOM 3199 O O . GLU A 1 397 ? -33.737 7.977 22.251 1.00 69.69 397 GLU A O 1
ATOM 3204 N N . ASP A 1 398 ? -34.063 9.810 23.503 1.00 81.00 398 ASP A N 1
ATOM 3205 C CA . ASP A 1 398 ? -34.008 10.716 22.355 1.00 81.00 398 ASP A CA 1
ATOM 3206 C C . ASP A 1 398 ? -32.608 10.653 21.725 1.00 81.00 398 ASP A C 1
ATOM 3208 O O . ASP A 1 398 ? -31.605 10.585 22.436 1.00 81.00 398 ASP A O 1
ATOM 3212 N N . ILE A 1 399 ? -32.528 10.691 20.394 1.00 78.88 399 ILE A N 1
ATOM 3213 C CA . ILE A 1 399 ? -31.266 10.563 19.661 1.00 78.88 399 ILE A CA 1
ATOM 3214 C C . ILE A 1 399 ? -30.249 11.631 20.096 1.00 78.88 399 ILE A C 1
ATOM 3216 O O . ILE A 1 399 ? -29.054 11.350 20.123 1.00 78.88 399 ILE A O 1
ATOM 3220 N N . GLU A 1 400 ? -30.681 12.849 20.423 1.00 80.94 400 GLU A N 1
ATOM 3221 C CA . GLU A 1 400 ? -29.768 13.900 20.892 1.00 80.94 400 GLU A CA 1
ATOM 3222 C C . GLU A 1 400 ? -29.184 13.573 22.271 1.00 80.94 400 GLU A C 1
ATOM 3224 O O . GLU A 1 400 ? -27.981 13.718 22.485 1.00 80.94 400 GLU A O 1
ATOM 3229 N N . ILE A 1 401 ? -30.014 13.050 23.175 1.00 81.81 401 ILE A N 1
ATOM 3230 C CA . ILE A 1 401 ? -29.604 12.621 24.518 1.00 81.81 401 ILE A CA 1
ATOM 3231 C C . ILE A 1 401 ? -28.670 11.408 24.423 1.00 81.81 401 ILE A C 1
ATOM 3233 O O . ILE A 1 401 ? -27.612 11.391 25.051 1.00 81.81 401 ILE A O 1
ATOM 3237 N N . ALA A 1 402 ? -29.008 10.448 23.562 1.00 82.19 402 ALA A N 1
ATOM 3238 C CA . ALA A 1 402 ? -28.187 9.279 23.281 1.00 82.19 402 ALA A CA 1
ATOM 3239 C C . ALA A 1 402 ? -26.774 9.670 22.816 1.00 82.19 402 ALA A C 1
ATOM 3241 O O . ALA A 1 402 ? -25.788 9.096 23.275 1.00 82.19 402 ALA A O 1
ATOM 3242 N N . MET A 1 403 ? -26.655 10.674 21.939 1.00 84.31 403 MET A N 1
ATOM 3243 C CA . MET A 1 403 ? -25.352 11.160 21.470 1.00 84.31 403 MET A CA 1
ATOM 3244 C C . MET A 1 403 ? -24.539 11.828 22.584 1.00 84.31 403 MET A C 1
ATOM 3246 O O . MET A 1 403 ? -23.336 11.594 22.659 1.00 84.31 403 MET A O 1
ATOM 3250 N N . ILE A 1 404 ? -25.177 12.601 23.471 1.00 84.81 404 ILE A N 1
ATOM 3251 C CA . ILE A 1 404 ? -24.510 13.205 24.638 1.00 84.81 404 ILE A CA 1
ATOM 3252 C C . ILE A 1 404 ? -23.965 12.115 25.570 1.00 84.81 404 ILE A C 1
ATOM 3254 O O . ILE A 1 404 ? -22.825 12.201 26.022 1.00 84.81 404 ILE A O 1
ATOM 3258 N N . ASN A 1 405 ? -24.751 11.064 25.812 1.00 84.88 405 ASN A N 1
ATOM 3259 C CA . ASN A 1 405 ? -24.365 9.953 26.682 1.00 84.88 405 ASN A CA 1
ATOM 3260 C C . ASN A 1 405 ? -23.236 9.087 26.093 1.00 84.88 405 ASN A C 1
ATOM 3262 O O . ASN A 1 405 ? -22.476 8.475 26.840 1.00 84.88 405 ASN A O 1
ATOM 3266 N N . LEU A 1 406 ? -23.097 9.043 24.764 1.00 88.12 406 LEU A N 1
ATOM 3267 C CA . LEU A 1 406 ? -22.020 8.321 24.078 1.00 88.12 406 LEU A CA 1
ATOM 3268 C C . LEU A 1 406 ? -20.747 9.160 23.863 1.00 88.12 406 LEU A C 1
ATOM 3270 O O . LEU A 1 406 ? -19.699 8.604 23.535 1.00 88.12 406 LEU A O 1
ATOM 3274 N N . GLU A 1 407 ? -20.794 10.476 24.063 1.00 88.56 407 GLU A N 1
ATOM 3275 C CA . GLU A 1 407 ? -19.652 11.373 23.842 1.00 88.56 407 GLU A CA 1
ATOM 3276 C C . GLU A 1 407 ? -18.379 10.989 24.633 1.00 88.56 407 GLU A C 1
ATOM 3278 O O . GLU A 1 407 ? -17.281 11.033 24.057 1.00 88.56 407 GLU A O 1
ATOM 3283 N N . PRO A 1 408 ? -18.465 10.539 25.905 1.00 89.69 408 PRO A N 1
ATOM 3284 C CA . PRO A 1 408 ? -17.289 10.073 26.638 1.00 89.69 408 PRO A CA 1
ATOM 3285 C C . PRO A 1 408 ? -16.633 8.865 25.955 1.00 89.69 408 PRO A C 1
ATOM 3287 O O . PRO A 1 408 ? -15.413 8.845 25.767 1.00 89.69 408 PRO A O 1
ATOM 3290 N N . LEU A 1 409 ? -17.443 7.912 25.476 1.00 91.25 409 LEU A N 1
ATOM 3291 C CA . LEU A 1 409 ? -16.971 6.714 24.781 1.00 91.25 409 LEU A CA 1
ATOM 3292 C C . LEU A 1 409 ? -16.180 7.101 23.526 1.00 91.25 409 LEU A C 1
ATOM 3294 O O . LEU A 1 409 ? -15.076 6.595 23.311 1.00 91.25 409 LEU A O 1
ATOM 3298 N N . PHE A 1 410 ? -16.705 8.033 22.726 1.00 90.75 410 PHE A N 1
ATOM 3299 C CA . PHE A 1 410 ? -16.025 8.519 21.522 1.00 90.75 410 PHE A CA 1
ATOM 3300 C C . PHE A 1 410 ? -14.700 9.201 21.866 1.00 90.75 410 PHE A C 1
ATOM 3302 O O . PHE A 1 410 ? -13.670 8.886 21.270 1.00 90.75 410 PHE A O 1
ATOM 3309 N N . THR A 1 411 ? -14.702 10.061 22.886 1.00 89.75 411 THR A N 1
ATOM 3310 C CA . THR A 1 411 ? -13.511 10.790 23.344 1.00 89.75 411 THR A CA 1
ATOM 3311 C C . THR A 1 411 ? -12.391 9.842 23.778 1.00 89.75 411 THR A C 1
ATOM 3313 O O . THR A 1 411 ? -11.212 10.123 23.558 1.00 89.75 411 THR A O 1
ATOM 3316 N N . HIS A 1 412 ? -12.728 8.699 24.383 1.00 90.19 412 HIS A N 1
ATOM 3317 C CA . HIS A 1 412 ? -11.748 7.675 24.739 1.00 90.19 412 HIS A CA 1
ATOM 3318 C C . HIS A 1 412 ? -11.225 6.915 23.521 1.00 90.19 412 HIS A C 1
ATOM 3320 O O . HIS A 1 412 ? -10.009 6.790 23.366 1.00 90.19 412 HIS A O 1
ATOM 3326 N N . PHE A 1 413 ? -12.115 6.451 22.643 1.00 92.19 413 PHE A N 1
ATOM 3327 C CA . PHE A 1 413 ? -11.728 5.651 21.483 1.00 92.19 413 PHE A CA 1
ATOM 3328 C C . PHE A 1 413 ? -10.938 6.433 20.435 1.00 92.19 413 PHE A C 1
ATOM 3330 O O . PHE A 1 413 ? -10.121 5.843 19.744 1.00 92.19 413 PHE A O 1
ATOM 3337 N N . VAL A 1 414 ? -11.120 7.749 20.324 1.00 91.75 414 VAL A N 1
ATOM 3338 C CA . VAL A 1 414 ? -10.361 8.578 19.372 1.00 91.75 414 VAL A CA 1
ATOM 3339 C C . VAL A 1 414 ? -8.899 8.791 19.815 1.00 91.75 414 VAL A C 1
ATOM 3341 O O . VAL A 1 414 ? -8.058 9.192 19.010 1.00 91.75 414 VAL A O 1
ATOM 3344 N N . LYS A 1 415 ? -8.532 8.458 21.062 1.00 91.38 415 LYS A N 1
ATOM 3345 C CA . LYS A 1 415 ? -7.142 8.577 21.541 1.00 91.38 415 LYS A CA 1
ATOM 3346 C C . LYS A 1 415 ? -6.190 7.635 20.777 1.00 91.38 415 LYS A C 1
ATOM 3348 O O . LYS A 1 415 ? -6.581 6.511 20.460 1.00 91.38 415 LYS A O 1
ATOM 3353 N N . PRO A 1 416 ? -4.911 8.014 20.563 1.00 91.38 416 PRO A N 1
ATOM 3354 C CA . PRO A 1 416 ? -3.968 7.250 19.728 1.00 91.38 416 PRO A CA 1
ATOM 3355 C C . PRO A 1 416 ? -3.793 5.765 20.096 1.00 91.38 416 PRO A C 1
ATOM 3357 O O . PRO A 1 416 ? -3.611 4.921 19.225 1.00 91.38 416 PRO A O 1
ATOM 3360 N N . HIS A 1 417 ? -3.904 5.423 21.381 1.00 90.94 417 HIS A N 1
ATOM 3361 C CA . HIS A 1 417 ? -3.740 4.058 21.895 1.00 90.94 417 HIS A CA 1
ATOM 3362 C C . HIS A 1 417 ? -5.005 3.179 21.799 1.00 90.94 417 HIS A C 1
ATOM 3364 O O . HIS A 1 417 ? -4.955 2.016 22.199 1.00 90.94 417 HIS A O 1
ATOM 3370 N N . MET A 1 418 ? -6.131 3.710 21.301 1.00 92.88 418 MET A N 1
ATOM 3371 C CA . MET A 1 418 ? -7.385 2.966 21.077 1.00 92.88 418 MET A CA 1
ATOM 3372 C C . MET A 1 418 ? -7.965 3.157 19.673 1.00 92.88 418 MET A C 1
ATOM 3374 O O . MET A 1 418 ? -8.734 2.315 19.212 1.00 92.88 418 MET A O 1
ATOM 3378 N N . SER A 1 419 ? -7.599 4.233 18.974 1.00 94.06 419 SER A N 1
ATOM 3379 C CA . SER A 1 419 ? -8.246 4.645 17.724 1.00 94.06 419 SER A CA 1
ATOM 3380 C C . SER A 1 419 ? -8.138 3.629 16.598 1.00 94.06 419 SER A C 1
ATOM 3382 O O . SER A 1 419 ? -9.043 3.538 15.775 1.00 94.06 419 SER A O 1
ATOM 3384 N N . TYR A 1 420 ? -7.107 2.786 16.601 1.00 94.19 420 TYR A N 1
ATOM 3385 C CA . TYR A 1 420 ? -6.987 1.672 15.664 1.00 94.19 420 TYR A CA 1
ATOM 3386 C C . TYR A 1 420 ? -8.120 0.647 15.780 1.00 94.19 420 TYR A C 1
ATOM 3388 O O . TYR A 1 420 ? -8.430 -0.006 14.790 1.00 94.19 420 TYR A O 1
ATOM 3396 N N . ALA A 1 421 ? -8.771 0.514 16.938 1.00 94.06 421 ALA A N 1
ATOM 3397 C CA . ALA A 1 421 ? -9.878 -0.418 17.135 1.00 94.06 421 ALA A CA 1
ATOM 3398 C C . ALA A 1 421 ? -11.197 0.075 16.505 1.00 94.06 421 ALA A C 1
ATOM 3400 O O . ALA A 1 421 ? -12.126 -0.710 16.301 1.00 94.06 421 ALA A O 1
ATOM 3401 N N . LEU A 1 422 ? -11.266 1.357 16.118 1.00 94.81 422 LEU A N 1
ATOM 3402 C CA . LEU A 1 422 ? -12.430 1.935 15.443 1.00 94.81 422 LEU A CA 1
ATOM 3403 C C . LEU A 1 422 ? -12.662 1.356 14.042 1.00 94.81 422 LEU A C 1
ATOM 3405 O O . LEU A 1 422 ? -13.775 1.462 13.540 1.00 94.81 422 LEU A O 1
ATOM 3409 N N . ILE A 1 423 ? -11.674 0.710 13.412 1.00 91.38 423 ILE A N 1
ATOM 3410 C CA . ILE A 1 423 ? -11.849 0.113 12.079 1.00 91.38 423 ILE A CA 1
ATOM 3411 C C . ILE A 1 423 ? -12.983 -0.920 12.058 1.00 91.38 423 ILE A C 1
ATOM 3413 O O . ILE A 1 423 ? -13.873 -0.831 11.214 1.00 91.38 423 ILE A O 1
ATOM 3417 N N . GLY A 1 424 ? -13.014 -1.833 13.035 1.00 87.88 424 GLY A N 1
ATOM 3418 C CA . GLY A 1 424 ? -14.088 -2.820 13.158 1.00 87.88 424 GLY A CA 1
ATOM 3419 C C . GLY A 1 424 ? -15.431 -2.174 13.503 1.00 87.88 424 GLY A C 1
ATOM 3420 O O . GLY A 1 424 ? -16.471 -2.595 13.000 1.00 87.88 424 GLY A O 1
ATOM 3421 N N . VAL A 1 425 ? -15.420 -1.123 14.329 1.00 92.31 425 VAL A N 1
ATOM 3422 C CA . VAL A 1 425 ? -16.629 -0.363 14.691 1.00 92.31 425 VAL A CA 1
ATOM 3423 C C . VAL A 1 425 ? -17.230 0.292 13.453 1.00 92.31 425 VAL A C 1
ATOM 3425 O O . VAL A 1 425 ? -18.414 0.124 13.176 1.00 92.31 425 VAL A O 1
ATOM 3428 N N . CYS A 1 426 ? -16.417 0.998 12.670 1.00 91.38 426 CYS A N 1
ATOM 3429 C CA . CYS A 1 426 ? -16.858 1.646 11.445 1.00 91.38 426 CYS A CA 1
ATOM 3430 C C . CYS A 1 426 ? -17.361 0.636 10.414 1.00 91.38 426 CYS A C 1
ATOM 3432 O O . CYS A 1 426 ? -18.386 0.895 9.789 1.00 91.38 426 CYS A O 1
ATOM 3434 N N . GLN A 1 427 ? -16.697 -0.515 10.263 1.00 85.44 427 GLN A N 1
ATOM 3435 C CA . GLN A 1 427 ? -17.180 -1.600 9.404 1.00 85.44 427 GLN A CA 1
ATOM 3436 C C . GLN A 1 427 ? -18.557 -2.101 9.859 1.00 85.44 427 GLN A C 1
ATOM 3438 O O . GLN A 1 427 ? -19.477 -2.118 9.047 1.00 85.44 427 GLN A O 1
ATOM 3443 N N . SER A 1 428 ? -18.731 -2.394 11.153 1.00 86.00 428 SER A N 1
ATOM 3444 C CA . SER A 1 428 ? -20.018 -2.824 11.715 1.00 86.00 428 SER A CA 1
ATOM 3445 C C . SER A 1 428 ? -21.122 -1.784 11.513 1.00 86.00 428 SER A C 1
ATOM 3447 O O . SER A 1 428 ? -22.243 -2.147 11.169 1.00 86.00 428 SER A O 1
ATOM 3449 N N . LEU A 1 429 ? -20.829 -0.497 11.729 1.00 87.75 429 LEU A N 1
ATOM 3450 C CA . LEU A 1 429 ? -21.797 0.587 11.536 1.00 87.75 429 LEU A CA 1
ATOM 3451 C C . LEU A 1 429 ? -22.178 0.741 10.061 1.00 87.75 429 LEU A C 1
ATOM 3453 O O . LEU A 1 429 ? -23.353 0.934 9.756 1.00 87.75 429 LEU A O 1
ATOM 3457 N N . CYS A 1 430 ? -21.206 0.637 9.149 1.00 82.12 430 CYS A N 1
ATOM 3458 C CA . CYS A 1 430 ? -21.466 0.664 7.711 1.00 82.12 430 CYS A CA 1
ATOM 3459 C C . CYS A 1 430 ? -22.360 -0.506 7.292 1.00 82.12 430 CYS A C 1
ATOM 3461 O O . CYS A 1 430 ? -23.344 -0.301 6.586 1.00 82.12 430 CYS A O 1
ATOM 3463 N N . ASP A 1 431 ? -22.051 -1.715 7.759 1.00 79.19 431 ASP A N 1
ATOM 3464 C CA . ASP A 1 431 ? -22.813 -2.915 7.423 1.00 79.19 431 ASP A CA 1
ATOM 3465 C C . ASP A 1 431 ? -24.233 -2.861 8.025 1.00 79.19 431 ASP A C 1
ATOM 3467 O O . ASP A 1 431 ? -25.202 -3.232 7.363 1.00 79.19 431 ASP A O 1
ATOM 3471 N N . ASP A 1 432 ? -24.400 -2.312 9.233 1.00 80.31 432 ASP A N 1
ATOM 3472 C CA . ASP A 1 432 ? -25.722 -2.054 9.816 1.00 80.31 432 ASP A CA 1
ATOM 3473 C C . ASP A 1 432 ? -26.556 -1.097 8.947 1.00 80.31 432 ASP A C 1
ATOM 3475 O O . ASP A 1 432 ? -27.728 -1.375 8.692 1.00 80.31 432 ASP A O 1
ATOM 3479 N N . ILE A 1 433 ? -25.962 -0.003 8.453 1.00 78.25 433 ILE A N 1
ATOM 3480 C CA . ILE A 1 433 ? -26.650 0.977 7.593 1.00 78.25 433 ILE A CA 1
ATOM 3481 C C . ILE A 1 433 ? -27.019 0.363 6.234 1.00 78.25 433 ILE A C 1
ATOM 3483 O O . ILE A 1 433 ? -28.135 0.567 5.752 1.00 78.25 433 ILE A O 1
ATOM 3487 N N . LEU A 1 434 ? -26.096 -0.386 5.624 1.00 71.81 434 LEU A N 1
ATOM 3488 C CA . LEU A 1 434 ? -26.269 -0.975 4.294 1.00 71.81 434 LEU A CA 1
ATOM 3489 C C . LEU A 1 434 ? -27.262 -2.144 4.293 1.00 71.81 434 LEU A C 1
ATOM 3491 O O . LEU A 1 434 ? -28.085 -2.242 3.384 1.00 71.81 434 LEU A O 1
ATOM 3495 N N . PHE A 1 435 ? -27.207 -3.027 5.297 1.00 69.56 435 PHE A N 1
ATOM 3496 C CA . PHE A 1 435 ? -27.941 -4.299 5.274 1.00 69.56 435 PHE A CA 1
ATOM 3497 C C . PHE A 1 435 ? -29.152 -4.358 6.211 1.00 69.56 435 PHE A C 1
ATOM 3499 O O . PHE A 1 435 ? -30.111 -5.064 5.901 1.00 69.56 435 PHE A O 1
ATOM 3506 N N . LYS A 1 436 ? -29.148 -3.648 7.348 1.00 65.31 436 LYS A N 1
ATOM 3507 C CA . LYS A 1 436 ? -30.257 -3.692 8.328 1.00 65.31 436 LYS A CA 1
ATOM 3508 C C . LYS A 1 436 ? -31.240 -2.524 8.187 1.00 65.31 436 LYS A C 1
ATOM 3510 O O . LYS A 1 436 ? -32.206 -2.441 8.945 1.00 65.31 436 LYS A O 1
ATOM 3515 N N . GLY A 1 437 ? -31.037 -1.665 7.188 1.00 57.69 437 GLY A N 1
ATOM 3516 C CA . GLY A 1 437 ? -31.842 -0.473 6.932 1.00 57.69 437 GLY A CA 1
ATOM 3517 C C . GLY A 1 437 ? -31.323 0.761 7.673 1.00 57.69 437 GLY A C 1
ATOM 3518 O O . GLY A 1 437 ? -30.395 0.684 8.474 1.00 57.69 437 GLY A O 1
ATOM 3519 N N . LYS A 1 438 ? -31.929 1.925 7.390 1.00 59.16 438 LYS A N 1
ATOM 3520 C CA . LYS A 1 438 ? -31.516 3.254 7.881 1.00 59.16 438 LYS A CA 1
ATOM 3521 C C . LYS A 1 438 ? -31.625 3.375 9.411 1.00 59.16 438 LYS A C 1
ATOM 3523 O O . LYS A 1 438 ? -32.531 4.031 9.922 1.00 59.16 438 LYS A O 1
ATOM 3528 N N . SER A 1 439 ? -30.701 2.778 10.158 1.00 63.19 439 SER A N 1
ATOM 3529 C CA . SER A 1 439 ? -30.497 3.095 11.570 1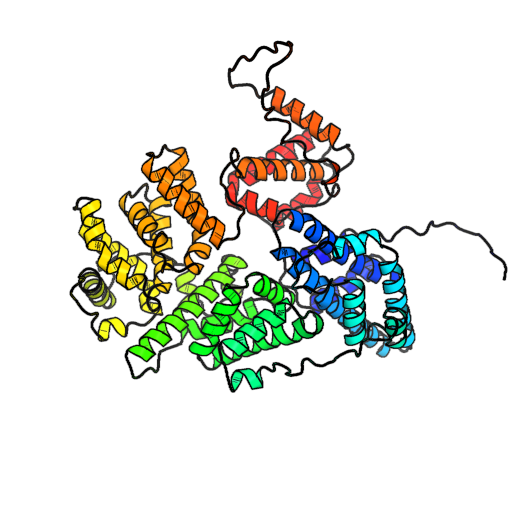.00 63.19 439 SER A CA 1
ATOM 3530 C C . SER A 1 439 ? -30.010 4.543 11.657 1.00 63.19 439 SER A C 1
ATOM 3532 O O . SER A 1 439 ? -28.836 4.839 11.420 1.00 63.19 439 SER A O 1
ATOM 3534 N N . SER A 1 440 ? -30.929 5.465 11.961 1.00 72.06 440 SER A N 1
ATOM 3535 C CA . SER A 1 440 ? -30.628 6.896 12.107 1.00 72.06 440 SER A CA 1
ATOM 3536 C C . SER A 1 440 ? -29.532 7.141 13.146 1.00 72.06 440 SER A C 1
ATOM 3538 O O . SER A 1 440 ? -28.743 8.074 12.994 1.00 72.06 440 SER A O 1
ATOM 3540 N N . ILE A 1 441 ? -29.453 6.289 14.174 1.00 79.88 441 ILE A N 1
ATOM 3541 C CA . ILE A 1 441 ? -28.431 6.376 15.215 1.00 79.88 441 ILE A CA 1
ATOM 3542 C C . ILE A 1 441 ? -27.069 5.884 14.715 1.00 79.88 441 ILE A C 1
ATOM 3544 O O . ILE A 1 441 ? -26.087 6.593 14.906 1.00 79.88 441 ILE A O 1
ATOM 3548 N N . SER A 1 442 ? -26.995 4.762 13.985 1.00 83.56 442 SER A N 1
ATOM 3549 C CA . SER A 1 442 ? -25.722 4.256 13.437 1.00 83.56 442 SER A CA 1
ATOM 3550 C C . SER A 1 442 ? -25.085 5.266 12.480 1.00 83.56 442 SER A C 1
ATOM 3552 O O . SER A 1 442 ? -23.880 5.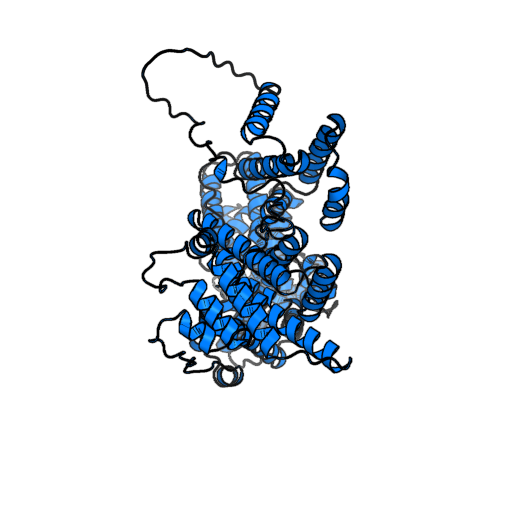501 12.547 1.00 83.56 442 SER A O 1
ATOM 3554 N N . PHE A 1 443 ? -25.897 5.926 11.646 1.00 81.50 443 PHE A N 1
ATOM 3555 C CA . PHE A 1 443 ? -25.428 6.991 10.757 1.00 81.50 443 PHE A CA 1
ATOM 3556 C C . PHE A 1 443 ? -24.922 8.221 11.526 1.00 81.50 443 PHE A C 1
ATOM 3558 O O . PHE A 1 443 ? -23.849 8.740 11.220 1.00 81.50 443 PHE A O 1
ATOM 3565 N N . LYS A 1 444 ? -25.644 8.676 12.562 1.00 83.69 444 LYS A N 1
ATOM 3566 C CA . LYS A 1 444 ? -25.195 9.807 13.393 1.00 83.69 444 LYS A CA 1
ATOM 3567 C C . LYS A 1 444 ? -23.910 9.499 14.163 1.00 83.69 444 LYS A C 1
ATOM 3569 O O . LYS A 1 444 ? -23.039 10.362 14.223 1.00 83.69 444 LYS A O 1
ATOM 3574 N N . VAL A 1 445 ? -23.767 8.288 14.702 1.00 88.12 445 VAL A N 1
ATOM 3575 C CA . VAL A 1 445 ? -22.539 7.838 15.380 1.00 88.12 445 VAL A CA 1
ATOM 3576 C C . VAL A 1 445 ? -21.368 7.809 14.404 1.00 88.12 445 VAL A C 1
ATOM 3578 O O . VAL A 1 445 ? -20.305 8.349 14.703 1.00 88.12 445 VAL A O 1
ATOM 3581 N N . LEU A 1 446 ? -21.572 7.241 13.213 1.00 88.25 446 LEU A N 1
ATOM 3582 C CA . LEU A 1 446 ? -20.550 7.184 12.172 1.00 88.25 446 LEU A CA 1
ATOM 3583 C C . LEU A 1 446 ? -20.087 8.590 11.759 1.00 88.25 446 LEU A C 1
ATOM 3585 O O . LEU A 1 446 ? -18.886 8.854 11.736 1.00 88.25 446 LEU A O 1
ATOM 3589 N N . ASN A 1 447 ? -21.021 9.517 11.524 1.00 86.06 447 ASN A N 1
ATOM 3590 C CA . ASN A 1 447 ? -20.694 10.908 11.201 1.00 86.06 447 ASN A CA 1
ATOM 3591 C C . ASN A 1 447 ? -19.963 11.608 12.350 1.00 86.06 447 ASN A C 1
ATOM 3593 O O . ASN A 1 447 ? -18.957 12.273 12.111 1.00 86.06 447 ASN A O 1
ATOM 3597 N N . ARG A 1 448 ? -20.428 11.441 13.596 1.00 87.88 448 ARG A N 1
ATOM 3598 C CA . ARG A 1 448 ? -19.792 12.035 14.781 1.00 87.88 448 ARG A CA 1
ATOM 3599 C C . ARG A 1 448 ? -18.332 11.608 14.901 1.00 87.88 448 ARG A C 1
ATOM 3601 O O . ARG A 1 448 ? -17.490 12.472 15.125 1.00 87.88 448 ARG A O 1
ATOM 3608 N N . LEU A 1 449 ? -18.050 10.314 14.720 1.00 89.44 449 LEU A N 1
ATOM 3609 C CA . LEU A 1 449 ? -16.697 9.756 14.761 1.00 89.44 449 LEU A CA 1
ATOM 3610 C C . LEU A 1 449 ? -15.831 10.279 13.611 1.00 89.44 449 LEU A C 1
ATOM 3612 O O . LEU A 1 449 ? -14.718 10.729 13.847 1.00 89.44 449 LEU A O 1
ATOM 3616 N N . ILE A 1 450 ? -16.327 10.252 12.371 1.00 87.62 450 ILE A N 1
ATOM 3617 C CA . ILE A 1 450 ? -15.538 10.657 11.196 1.00 87.62 450 ILE A CA 1
ATOM 3618 C C . ILE A 1 450 ? -15.229 12.154 11.210 1.00 87.62 450 ILE A C 1
ATOM 3620 O O . ILE A 1 450 ? -14.188 12.562 10.694 1.00 87.62 450 ILE A O 1
ATOM 3624 N N . LEU A 1 451 ? -16.109 12.988 11.767 1.00 87.06 451 LEU A N 1
ATOM 3625 C CA . LEU A 1 451 ? -15.902 14.435 11.833 1.00 87.06 451 LEU A CA 1
ATOM 3626 C C . LEU A 1 451 ? -14.840 14.848 12.856 1.00 87.06 451 LEU A C 1
ATOM 3628 O O . LEU A 1 451 ? -14.287 15.936 12.713 1.00 87.06 451 LEU A O 1
ATOM 3632 N N . GLU A 1 452 ? -14.489 13.985 13.813 1.00 88.25 452 GLU A N 1
ATOM 3633 C CA . GLU A 1 452 ? -13.403 14.256 14.756 1.00 88.25 452 GLU A CA 1
ATOM 3634 C C . GLU A 1 452 ? -12.068 14.500 14.042 1.00 88.25 452 GLU A C 1
ATOM 3636 O O . GLU A 1 452 ? -11.675 13.771 13.122 1.00 88.25 452 GLU A O 1
ATOM 3641 N N . GLU A 1 453 ? -11.345 15.539 14.466 1.00 84.44 453 GLU A N 1
ATOM 3642 C CA . GLU A 1 453 ? -10.041 15.884 13.886 1.00 84.44 453 GLU A CA 1
ATOM 3643 C C . GLU A 1 453 ? -8.993 14.810 14.183 1.00 84.44 453 GLU A C 1
ATOM 3645 O O . GLU A 1 453 ? -8.173 14.490 13.325 1.00 84.44 453 GLU A O 1
ATOM 3650 N N . ALA A 1 454 ? -9.064 14.208 15.371 1.00 87.25 454 ALA A N 1
ATOM 3651 C CA . ALA A 1 454 ? -8.168 13.140 15.801 1.00 87.25 454 ALA A CA 1
ATOM 3652 C C . ALA A 1 454 ? -8.550 11.750 15.246 1.00 87.25 454 ALA A C 1
ATOM 3654 O O . ALA A 1 454 ? -7.857 10.769 15.522 1.00 87.25 454 ALA A O 1
ATOM 3655 N N . PHE A 1 455 ? -9.625 11.639 14.452 1.00 89.50 455 PHE A N 1
ATOM 3656 C CA . PHE A 1 455 ? -10.008 10.371 13.833 1.00 89.50 455 PHE A CA 1
ATOM 3657 C C . PHE A 1 455 ? -8.941 9.897 12.823 1.00 89.50 455 PHE A C 1
ATOM 3659 O O . PHE A 1 455 ? -8.523 10.684 11.967 1.00 89.50 455 PHE A O 1
ATOM 3666 N N . PRO A 1 456 ? -8.510 8.619 12.849 1.00 89.31 456 PRO A N 1
ATOM 3667 C CA . PRO A 1 456 ? -7.426 8.152 11.987 1.00 89.31 456 PRO A CA 1
ATOM 3668 C C . PRO A 1 456 ? -7.754 8.218 10.489 1.00 89.31 456 PRO A C 1
ATOM 3670 O O . PRO A 1 456 ? -8.660 7.544 9.993 1.00 89.31 456 PRO A O 1
ATOM 3673 N N . ASN A 1 457 ? -6.933 8.947 9.728 1.00 88.00 457 ASN A N 1
ATOM 3674 C CA . ASN A 1 457 ? -7.053 9.024 8.267 1.00 88.00 457 ASN A CA 1
ATOM 3675 C C . ASN A 1 457 ? -6.886 7.656 7.582 1.00 88.00 457 ASN A C 1
ATOM 3677 O O . ASN A 1 457 ? -7.497 7.417 6.543 1.00 88.00 457 ASN A O 1
ATOM 3681 N N . SER A 1 458 ? -6.080 6.753 8.150 1.00 86.00 458 SER A N 1
ATOM 3682 C CA . SER A 1 458 ? -5.908 5.381 7.651 1.00 86.00 458 SER A CA 1
ATOM 3683 C C . SER A 1 458 ? -7.218 4.593 7.671 1.00 86.00 458 SER A C 1
ATOM 3685 O O . SER A 1 458 ? -7.514 3.887 6.713 1.00 86.00 458 SER A O 1
ATOM 3687 N N . ILE A 1 459 ? -8.052 4.777 8.699 1.00 90.31 459 ILE A N 1
ATOM 3688 C CA . ILE A 1 459 ? -9.373 4.144 8.768 1.00 90.31 459 ILE A CA 1
ATOM 3689 C C . ILE A 1 459 ? -10.291 4.727 7.697 1.00 90.31 459 ILE A C 1
ATOM 3691 O O . ILE A 1 459 ? -10.941 3.960 6.998 1.00 90.31 459 ILE A O 1
ATOM 3695 N N . ILE A 1 460 ? -10.294 6.054 7.501 1.00 85.62 460 ILE A N 1
ATOM 3696 C CA . ILE A 1 460 ? -11.081 6.701 6.433 1.00 85.62 460 ILE A CA 1
ATOM 3697 C C . ILE A 1 460 ? -10.700 6.147 5.055 1.00 85.62 460 ILE A C 1
ATOM 3699 O O . ILE A 1 460 ? -11.590 5.895 4.250 1.00 85.62 460 ILE A O 1
ATOM 3703 N N . LYS A 1 461 ? -9.405 5.916 4.788 1.00 81.44 461 LYS A N 1
ATOM 3704 C CA . LYS A 1 461 ? -8.953 5.286 3.535 1.00 81.44 461 LYS A CA 1
ATOM 3705 C C . LYS A 1 461 ? -9.545 3.882 3.363 1.00 81.44 461 LYS A C 1
ATOM 3707 O O . LYS A 1 461 ? -10.054 3.587 2.291 1.00 81.44 461 LYS A O 1
ATOM 3712 N N . LEU A 1 462 ? -9.536 3.069 4.422 1.00 81.19 462 LEU A N 1
ATOM 3713 C CA . LEU A 1 462 ? -10.034 1.687 4.411 1.00 81.19 462 LEU A CA 1
ATOM 3714 C C . LEU A 1 462 ? -11.559 1.575 4.250 1.00 81.19 462 LEU A C 1
ATOM 3716 O O . LEU A 1 462 ? -12.050 0.657 3.603 1.00 81.19 462 LEU A O 1
ATOM 3720 N N . ILE A 1 463 ? -12.332 2.483 4.852 1.00 80.19 463 ILE A N 1
ATOM 3721 C CA . ILE A 1 463 ? -13.807 2.443 4.786 1.00 80.19 463 ILE A CA 1
ATOM 3722 C C . ILE A 1 463 ? -14.389 3.397 3.738 1.00 80.19 463 ILE A C 1
ATOM 3724 O O . ILE A 1 463 ? -15.606 3.429 3.561 1.00 80.19 463 ILE A O 1
ATOM 3728 N N . GLY A 1 464 ? -13.551 4.179 3.051 1.00 73.06 464 GLY A N 1
ATOM 3729 C CA . GLY A 1 464 ? -13.963 5.280 2.179 1.00 73.06 464 GLY A CA 1
ATOM 3730 C C . GLY A 1 464 ? -15.008 4.859 1.153 1.00 73.06 464 GLY A C 1
ATOM 3731 O O . GLY A 1 464 ? -16.084 5.444 1.104 1.00 73.06 464 GLY A O 1
ATOM 3732 N N . ASN A 1 465 ? -14.760 3.774 0.420 1.00 69.25 465 ASN A N 1
ATOM 3733 C CA . ASN A 1 465 ? -15.690 3.271 -0.597 1.00 69.25 465 ASN A CA 1
ATOM 3734 C C . ASN A 1 465 ? -17.055 2.861 -0.012 1.00 69.25 465 ASN A C 1
ATOM 3736 O O . ASN A 1 465 ? -18.099 3.162 -0.598 1.00 69.25 465 ASN A O 1
ATOM 3740 N N . LYS A 1 466 ? -17.068 2.237 1.178 1.00 72.31 466 LYS A N 1
ATOM 3741 C CA . LYS A 1 466 ? -18.315 1.913 1.891 1.00 72.31 466 LYS A CA 1
ATOM 3742 C C . LYS A 1 466 ? -19.065 3.186 2.293 1.00 72.31 466 LYS A C 1
ATOM 3744 O O . LYS A 1 466 ? -20.278 3.249 2.116 1.00 72.31 466 LYS A O 1
ATOM 3749 N N . LEU A 1 467 ? -18.358 4.209 2.781 1.00 74.69 467 LEU A N 1
ATOM 3750 C CA . LEU A 1 467 ? -18.961 5.496 3.144 1.00 74.69 467 LEU A CA 1
ATOM 3751 C C . LEU A 1 467 ? -19.603 6.191 1.943 1.00 74.69 467 LEU A C 1
ATOM 3753 O O . LEU A 1 467 ? -20.717 6.690 2.059 1.00 74.69 467 LEU A O 1
ATOM 3757 N N . LEU A 1 468 ? -18.932 6.196 0.790 1.00 70.38 468 LEU A N 1
ATOM 3758 C CA . LEU A 1 468 ? -19.483 6.784 -0.435 1.00 70.38 468 LEU A CA 1
ATOM 3759 C C . LEU A 1 468 ? -20.751 6.075 -0.880 1.00 70.38 468 LEU A C 1
ATOM 3761 O O . LEU A 1 468 ? -21.757 6.737 -1.111 1.00 70.38 468 LEU A O 1
ATOM 3765 N N . SER A 1 469 ? -20.730 4.742 -0.870 1.00 68.50 469 SER A N 1
ATOM 3766 C CA . SER A 1 469 ? -21.905 3.928 -1.187 1.00 68.50 469 SER A CA 1
ATOM 3767 C C . SER A 1 469 ? -23.086 4.255 -0.262 1.00 68.50 469 SER A C 1
ATOM 3769 O O . SER A 1 469 ? -24.221 4.377 -0.713 1.00 68.50 469 SER A O 1
ATOM 3771 N N . ILE A 1 470 ? -22.825 4.440 1.038 1.00 71.94 470 ILE A N 1
ATOM 3772 C CA . ILE A 1 470 ? -23.848 4.833 2.018 1.00 71.94 470 ILE A CA 1
ATOM 3773 C C . ILE A 1 470 ? -24.433 6.209 1.686 1.00 71.94 470 ILE A C 1
ATOM 3775 O O . ILE A 1 470 ? -25.653 6.373 1.718 1.00 71.94 470 ILE A O 1
ATOM 3779 N N . PHE A 1 471 ? -23.590 7.196 1.378 1.00 70.06 471 PHE A N 1
ATOM 3780 C CA . PHE A 1 471 ? -24.062 8.539 1.049 1.00 70.06 471 PHE A CA 1
ATOM 3781 C C . PHE A 1 471 ? -24.864 8.568 -0.255 1.00 70.06 471 PHE A C 1
ATOM 3783 O O . PHE A 1 471 ? -25.897 9.229 -0.312 1.00 70.06 471 PHE A O 1
ATOM 3790 N N . ASP A 1 472 ? -24.460 7.794 -1.262 1.00 67.38 472 ASP A N 1
ATOM 3791 C CA . ASP A 1 472 ? -25.182 7.704 -2.532 1.00 67.38 472 ASP A CA 1
ATOM 3792 C C . ASP A 1 472 ? -26.601 7.143 -2.308 1.00 67.38 472 ASP A C 1
ATOM 3794 O O . ASP A 1 472 ? -27.583 7.782 -2.693 1.00 67.38 472 ASP A O 1
ATOM 3798 N N . ILE A 1 473 ? -26.736 6.059 -1.530 1.00 65.38 473 ILE A N 1
ATOM 3799 C CA . ILE A 1 473 ? -28.039 5.486 -1.134 1.00 65.38 473 ILE A CA 1
ATOM 3800 C C . ILE A 1 473 ? -28.905 6.497 -0.365 1.00 65.38 473 ILE A C 1
ATOM 3802 O O . ILE A 1 473 ? -30.135 6.499 -0.480 1.00 65.38 473 ILE A O 1
ATOM 3806 N N . ILE A 1 474 ? -28.303 7.341 0.474 1.00 65.75 474 ILE A N 1
ATOM 3807 C CA . ILE A 1 474 ? -29.044 8.346 1.247 1.00 65.75 474 ILE A CA 1
ATOM 3808 C C . ILE A 1 474 ? -29.523 9.484 0.337 1.00 65.75 474 ILE A C 1
ATOM 3810 O O . ILE A 1 474 ? -30.675 9.904 0.475 1.00 65.75 474 ILE A O 1
ATOM 3814 N N . SER A 1 475 ? -28.688 9.922 -0.608 1.00 61.97 475 SER A N 1
ATOM 3815 C CA . SER A 1 475 ? -28.985 11.008 -1.549 1.00 61.97 475 SER A CA 1
ATOM 3816 C C . SER A 1 475 ? -30.129 10.671 -2.514 1.00 61.97 475 SER A C 1
ATOM 3818 O O . SER A 1 475 ? -31.037 11.482 -2.696 1.00 61.97 475 SER A O 1
ATOM 3820 N N . GLU A 1 476 ? -30.176 9.439 -3.036 1.00 58.47 476 GLU A N 1
ATOM 3821 C CA . GLU A 1 476 ? -31.241 8.962 -3.935 1.00 58.47 476 GLU A CA 1
ATOM 3822 C C . GLU A 1 476 ? -32.624 8.932 -3.267 1.00 58.47 476 GLU A C 1
ATOM 3824 O O . GLU A 1 476 ? -33.656 8.979 -3.933 1.00 58.47 476 GLU A O 1
ATOM 3829 N N . ASN A 1 477 ? -32.659 8.877 -1.935 1.00 54.75 477 ASN A N 1
ATOM 3830 C CA . ASN A 1 477 ? -33.884 8.720 -1.161 1.00 54.75 477 ASN A CA 1
ATOM 3831 C C . ASN A 1 477 ? -34.399 10.025 -0.522 1.00 54.75 477 ASN A C 1
ATOM 3833 O O . ASN A 1 477 ? -35.309 9.959 0.308 1.00 54.75 477 ASN A O 1
ATOM 3837 N N . GLY A 1 478 ? -33.838 11.181 -0.896 1.00 51.03 478 GLY A N 1
ATOM 3838 C CA . GLY A 1 478 ? -34.222 12.506 -0.403 1.00 51.03 478 GLY A CA 1
ATOM 3839 C C . GLY A 1 478 ? -33.710 12.791 1.013 1.00 51.03 478 GLY A C 1
ATOM 3840 O O . GLY A 1 478 ? -34.240 12.277 2.000 1.00 51.03 478 GLY A O 1
ATOM 3841 N N . SER A 1 479 ? -32.686 13.636 1.127 1.00 51.53 479 SER A N 1
ATOM 3842 C CA . SER A 1 479 ? -32.137 14.109 2.402 1.00 51.53 479 SER A CA 1
ATOM 3843 C C . SER A 1 479 ? -32.709 15.482 2.802 1.00 51.53 479 SER A C 1
ATOM 3845 O O . SER A 1 479 ? -33.201 16.252 1.979 1.00 51.53 479 SER A O 1
ATOM 3847 N N . LEU A 1 480 ? -32.692 15.779 4.108 1.00 44.19 480 LEU A N 1
ATOM 3848 C CA . LEU A 1 480 ? -32.956 17.118 4.654 1.00 44.19 480 LEU A CA 1
ATOM 3849 C C . LEU A 1 480 ? -31.715 18.019 4.449 1.00 44.19 480 LEU A C 1
ATOM 3851 O O . LEU A 1 480 ? -30.600 17.505 4.544 1.00 44.19 480 LEU A O 1
ATOM 3855 N N . PRO A 1 481 ? -31.860 19.351 4.295 1.00 45.72 481 PRO A N 1
ATOM 3856 C CA . PRO A 1 481 ? -30.752 20.263 3.960 1.00 45.72 481 PRO A CA 1
ATOM 3857 C C . PRO A 1 481 ? -29.534 20.201 4.905 1.00 45.72 481 PRO A C 1
ATOM 3859 O O . PRO A 1 481 ? -28.395 20.302 4.468 1.00 45.72 481 PRO A O 1
ATOM 3862 N N . SER A 1 482 ? -29.741 19.975 6.208 1.00 50.16 482 SER A N 1
ATOM 3863 C CA . SER A 1 482 ? -28.645 19.877 7.192 1.00 50.16 482 SER A CA 1
ATOM 3864 C C . SER A 1 482 ? -27.811 18.592 7.077 1.00 50.16 482 SER A C 1
ATOM 3866 O O . SER A 1 482 ? -26.653 18.550 7.505 1.00 50.16 482 SER A O 1
ATOM 3868 N N . ILE A 1 483 ? -28.390 17.533 6.504 1.00 56.72 483 ILE A N 1
ATOM 3869 C CA . ILE A 1 483 ? -27.692 16.276 6.213 1.00 56.72 483 ILE A CA 1
ATOM 3870 C C . ILE A 1 483 ? -26.784 16.474 4.996 1.00 56.72 483 ILE A C 1
ATOM 3872 O O . ILE A 1 483 ? -25.662 15.980 5.002 1.00 56.72 483 ILE A O 1
ATOM 3876 N N . GLU A 1 484 ? -27.231 17.262 4.018 1.00 60.00 484 GLU A N 1
ATOM 3877 C CA . GLU A 1 484 ? -26.499 17.578 2.787 1.00 60.00 484 GLU A CA 1
ATOM 3878 C C . GLU A 1 484 ? -25.210 18.375 3.072 1.00 60.00 484 GLU A C 1
ATOM 3880 O O . GLU A 1 484 ? -24.143 18.052 2.549 1.00 60.00 484 GLU A O 1
ATOM 3885 N N . ASP A 1 485 ? -25.254 19.347 3.991 1.00 63.41 485 ASP A N 1
ATOM 3886 C CA . ASP A 1 485 ? -24.062 20.092 4.429 1.00 63.41 485 ASP A CA 1
ATOM 3887 C C . ASP A 1 485 ? -23.029 19.190 5.128 1.00 63.41 485 ASP A C 1
ATOM 3889 O O . ASP A 1 485 ? -21.824 19.273 4.868 1.00 63.41 485 ASP A O 1
ATOM 3893 N N . THR A 1 486 ? -23.498 18.288 5.994 1.00 68.81 486 THR A N 1
ATOM 3894 C CA . THR A 1 486 ? -22.636 17.354 6.737 1.00 68.81 486 THR A CA 1
ATOM 3895 C C . THR A 1 486 ? -22.021 16.306 5.807 1.00 68.81 486 THR A C 1
ATOM 3897 O O . THR A 1 486 ? -20.824 16.020 5.885 1.00 68.81 486 THR A O 1
ATOM 3900 N N . GLU A 1 487 ? -22.819 15.770 4.885 1.00 69.81 487 GLU A N 1
ATOM 3901 C CA . GLU A 1 487 ? -22.380 14.861 3.829 1.00 69.81 487 GLU A CA 1
ATOM 3902 C C . GLU A 1 487 ? -21.298 15.511 2.962 1.00 69.81 487 GLU A C 1
ATOM 3904 O O . GLU A 1 487 ? -20.244 14.916 2.734 1.00 69.81 487 GLU A O 1
ATOM 3909 N N . ASN A 1 488 ? -21.501 16.764 2.551 1.00 72.62 488 ASN A N 1
ATOM 3910 C CA . ASN A 1 488 ? -20.519 17.510 1.775 1.00 72.62 488 ASN A CA 1
ATOM 3911 C C . ASN A 1 488 ? -19.192 17.666 2.527 1.00 72.62 488 ASN A C 1
ATOM 3913 O O . ASN A 1 488 ? -18.123 17.485 1.937 1.00 72.62 488 ASN A O 1
ATOM 3917 N N . ILE A 1 489 ? -19.214 17.970 3.827 1.00 78.00 489 ILE A N 1
ATOM 3918 C CA . ILE A 1 489 ? -17.995 18.057 4.649 1.00 78.00 489 ILE A CA 1
ATOM 3919 C C . ILE A 1 489 ? -17.252 16.715 4.659 1.00 78.00 489 ILE A C 1
ATOM 3921 O O . ILE A 1 489 ? -16.041 16.687 4.416 1.00 78.00 489 ILE A O 1
ATOM 3925 N N . ILE A 1 490 ? -17.962 15.604 4.875 1.00 73.75 490 ILE A N 1
ATOM 3926 C CA . ILE A 1 490 ? -17.351 14.271 4.923 1.00 73.75 490 ILE A CA 1
ATOM 3927 C C . ILE A 1 490 ? -16.822 13.862 3.546 1.00 73.75 490 ILE A C 1
ATOM 3929 O O . ILE A 1 490 ? -15.676 13.428 3.454 1.00 73.75 490 ILE A O 1
ATOM 3933 N N . ARG A 1 491 ? -17.578 14.071 2.463 1.00 73.44 491 ARG A N 1
ATOM 3934 C CA . ARG A 1 491 ? -17.120 13.807 1.089 1.00 73.44 491 ARG A CA 1
ATOM 3935 C C . ARG A 1 491 ? -15.849 14.589 0.757 1.00 73.44 491 ARG A C 1
ATOM 3937 O O . ARG A 1 491 ? -14.920 14.022 0.192 1.00 73.44 491 ARG A O 1
ATOM 3944 N N . ASN A 1 492 ? -15.749 15.853 1.175 1.00 73.81 492 ASN A N 1
ATOM 3945 C CA . ASN A 1 492 ? -14.521 16.639 1.012 1.00 73.81 492 ASN A CA 1
ATOM 3946 C C . ASN A 1 492 ? -13.359 16.095 1.862 1.00 73.81 492 ASN A C 1
ATOM 3948 O O . ASN A 1 492 ? -12.224 16.062 1.386 1.00 73.8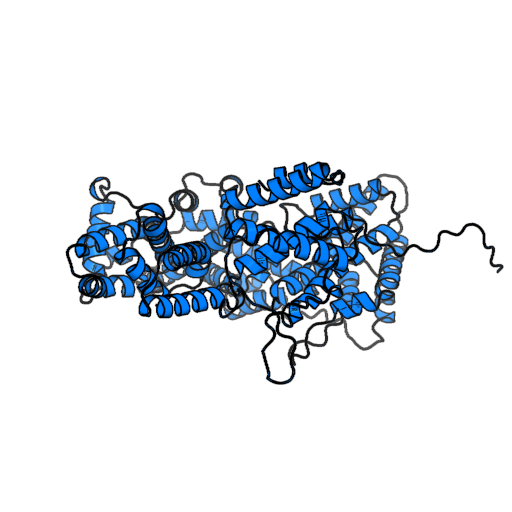1 492 ASN A O 1
ATOM 3952 N N . LYS A 1 493 ? -13.624 15.652 3.101 1.00 77.69 493 LYS A N 1
ATOM 3953 C CA . LYS A 1 493 ? -12.614 15.010 3.961 1.00 77.69 493 LYS A CA 1
ATOM 3954 C C . LYS A 1 493 ? -12.101 13.715 3.317 1.00 77.69 493 LYS A C 1
ATOM 3956 O O . LYS A 1 493 ? -10.889 13.544 3.211 1.00 77.69 493 LYS A O 1
ATOM 3961 N N . ILE A 1 494 ? -12.998 12.864 2.812 1.00 72.31 494 ILE A N 1
ATOM 3962 C CA . ILE A 1 494 ? -12.665 11.628 2.087 1.00 72.31 494 ILE A CA 1
ATOM 3963 C C . ILE A 1 494 ? -11.855 11.948 0.828 1.00 72.31 494 ILE A C 1
ATOM 3965 O O . ILE A 1 494 ? -10.766 11.406 0.668 1.00 72.31 494 ILE A O 1
ATOM 3969 N N . ALA A 1 495 ? -12.321 12.864 -0.026 1.00 67.12 495 ALA A N 1
ATOM 3970 C CA . ALA A 1 495 ? -11.629 13.239 -1.261 1.00 67.12 495 ALA A CA 1
ATOM 3971 C C . ALA A 1 495 ? -10.205 13.757 -0.990 1.00 67.12 495 ALA A C 1
ATOM 3973 O O . ALA A 1 495 ? -9.253 13.323 -1.641 1.00 67.12 495 ALA A O 1
ATOM 3974 N N . LYS A 1 496 ? -10.033 14.606 0.035 1.00 71.69 496 LYS A N 1
ATOM 3975 C CA . LYS A 1 496 ? -8.717 15.101 0.468 1.00 71.69 496 LYS A CA 1
ATOM 3976 C C . LYS A 1 496 ? -7.797 13.969 0.936 1.00 71.69 496 LYS A C 1
ATOM 3978 O O . LYS A 1 496 ? -6.615 13.975 0.610 1.00 71.69 496 LYS A O 1
ATOM 3983 N N . ILE A 1 497 ? -8.324 13.011 1.698 1.00 69.19 497 ILE A N 1
ATOM 3984 C CA . ILE A 1 497 ? -7.547 11.906 2.283 1.00 69.19 497 ILE A CA 1
ATOM 3985 C C . ILE A 1 497 ? -7.207 10.827 1.247 1.00 69.19 497 ILE A C 1
ATOM 3987 O O . ILE A 1 497 ? -6.098 10.292 1.259 1.00 69.19 497 ILE A O 1
ATOM 3991 N N . MET A 1 498 ? -8.144 10.505 0.358 1.00 61.84 498 MET A N 1
ATOM 3992 C CA . MET A 1 498 ? -7.963 9.526 -0.716 1.00 61.84 498 MET A CA 1
ATOM 3993 C C . MET A 1 498 ? -7.243 10.121 -1.937 1.00 61.84 498 MET A C 1
ATOM 3995 O O . MET A 1 498 ? -6.921 9.384 -2.862 1.00 61.84 498 MET A O 1
ATOM 3999 N N . MET A 1 499 ? -6.974 11.434 -1.945 1.00 53.25 499 MET A N 1
ATOM 4000 C CA . MET A 1 499 ? -6.427 12.171 -3.093 1.00 53.25 499 MET A CA 1
ATOM 4001 C C . MET A 1 499 ? -7.250 11.978 -4.379 1.00 53.25 499 MET A C 1
ATOM 4003 O O . MET A 1 499 ? -6.714 11.951 -5.486 1.00 53.25 499 MET A O 1
ATOM 4007 N N . VAL A 1 500 ? -8.570 11.854 -4.230 1.00 43.41 500 VAL A N 1
ATOM 4008 C CA . VAL A 1 500 ? -9.516 11.762 -5.347 1.00 43.41 500 VAL A CA 1
ATOM 4009 C C . VAL A 1 500 ? -9.923 13.191 -5.736 1.00 43.41 500 VAL A C 1
ATOM 4011 O O . VAL A 1 500 ? -10.159 14.008 -4.842 1.00 43.41 500 VAL A O 1
ATOM 4014 N N . PRO A 1 501 ? -9.996 13.547 -7.035 1.00 39.25 501 PRO A N 1
ATOM 4015 C CA . PRO A 1 501 ? -10.373 14.897 -7.454 1.00 39.25 501 PRO A CA 1
ATOM 4016 C C . PRO A 1 501 ? -11.708 15.342 -6.836 1.00 39.25 501 PRO A C 1
ATOM 4018 O O . PRO A 1 501 ? -12.669 14.575 -6.817 1.00 39.25 501 PRO A O 1
ATOM 4021 N N . ASN A 1 502 ? -11.752 16.593 -6.351 1.00 36.88 502 ASN A N 1
ATOM 4022 C CA . ASN A 1 502 ? -12.906 17.214 -5.689 1.00 36.88 502 ASN A CA 1
ATOM 4023 C C . ASN A 1 502 ? -14.216 16.947 -6.453 1.00 36.88 502 ASN A C 1
ATOM 4025 O O . ASN A 1 502 ? -14.422 17.484 -7.542 1.00 36.88 502 ASN A O 1
ATOM 4029 N N . TRP A 1 503 ? -15.139 16.194 -5.849 1.00 43.25 503 TRP A N 1
ATOM 4030 C CA . TRP A 1 503 ? -16.436 15.802 -6.431 1.00 43.25 503 TRP A CA 1
ATOM 4031 C C . TRP A 1 503 ? -17.462 16.942 -6.552 1.00 43.25 503 TRP A C 1
ATOM 4033 O O . TRP A 1 503 ? -18.660 16.699 -6.637 1.00 43.25 503 TRP A O 1
ATOM 4043 N N . ARG A 1 504 ? -17.020 18.202 -6.516 1.00 35.56 504 ARG A N 1
ATOM 4044 C CA . ARG A 1 504 ? -17.873 19.308 -6.079 1.00 35.56 504 ARG A CA 1
ATOM 4045 C C . ARG A 1 504 ? -18.900 19.839 -7.076 1.00 35.56 504 ARG A C 1
ATOM 4047 O O . ARG A 1 504 ? -19.767 20.531 -6.579 1.00 35.56 504 ARG A O 1
ATOM 4054 N N . ASN A 1 505 ? -18.844 19.632 -8.401 1.00 32.38 505 ASN A N 1
ATOM 4055 C CA . ASN A 1 505 ? -19.691 20.480 -9.276 1.00 32.38 505 ASN A CA 1
ATOM 4056 C C . ASN A 1 505 ? -19.984 20.033 -10.725 1.00 32.38 505 ASN A C 1
ATOM 4058 O O . ASN A 1 505 ? -20.195 20.875 -11.592 1.00 32.38 505 ASN A O 1
ATOM 4062 N N . THR A 1 506 ? -20.075 18.744 -11.041 1.00 30.12 506 THR A N 1
ATOM 4063 C CA . THR A 1 506 ? -20.642 18.340 -12.347 1.00 30.12 506 THR A CA 1
ATOM 4064 C C . THR A 1 506 ? -21.688 17.266 -12.143 1.00 30.12 506 THR A C 1
ATOM 4066 O O . THR A 1 506 ? -21.458 16.378 -11.323 1.00 30.12 506 THR A O 1
ATOM 4069 N N . LYS A 1 507 ? -22.798 17.327 -12.899 1.00 33.53 507 LYS A N 1
ATOM 4070 C CA . LYS A 1 507 ? -23.732 16.201 -13.065 1.00 33.53 507 LYS A CA 1
ATOM 4071 C C . LYS A 1 507 ? -22.933 14.890 -13.068 1.00 33.53 507 LYS A C 1
ATOM 4073 O O . LYS A 1 507 ? -21.979 14.760 -13.834 1.00 33.53 507 LYS A O 1
ATOM 4078 N N . HIS A 1 508 ? -23.252 14.063 -12.077 1.00 36.78 508 HIS A N 1
ATOM 4079 C CA . HIS A 1 508 ? -22.682 12.775 -11.692 1.00 36.78 508 HIS A CA 1
ATOM 4080 C C . HIS A 1 508 ? -21.282 12.419 -12.269 1.00 36.78 508 HIS A C 1
ATOM 4082 O O . HIS A 1 508 ? -21.152 12.039 -13.434 1.00 36.78 508 HIS A O 1
ATOM 4088 N N . PRO A 1 509 ? -20.202 12.411 -11.459 1.00 40.31 509 PRO A N 1
ATOM 4089 C CA . PRO A 1 509 ? -18.889 11.895 -11.865 1.00 40.31 509 PRO A CA 1
ATOM 4090 C C . PRO A 1 509 ? -18.933 10.445 -12.363 1.00 40.31 509 PRO A C 1
ATOM 4092 O O . PRO A 1 509 ? -18.153 10.093 -13.249 1.00 40.31 509 PRO A O 1
ATOM 4095 N N . ALA A 1 510 ? -19.872 9.626 -11.861 1.00 36.97 510 ALA A N 1
ATOM 4096 C CA . ALA A 1 510 ? -20.081 8.287 -12.403 1.00 36.97 510 ALA A CA 1
ATOM 4097 C C . ALA A 1 510 ? -20.622 8.326 -13.835 1.00 36.97 510 ALA A C 1
ATOM 4099 O O . ALA A 1 510 ? -20.163 7.514 -14.614 1.00 36.97 510 ALA A O 1
ATOM 4100 N N . GLU A 1 511 ? -21.468 9.289 -14.240 1.00 39.59 511 GLU A N 1
ATOM 4101 C CA . GLU A 1 511 ? -21.881 9.445 -15.650 1.00 39.59 511 GLU A CA 1
ATOM 4102 C C . GLU A 1 511 ? -20.703 9.854 -16.542 1.00 39.59 511 GLU A C 1
ATOM 4104 O O . GLU A 1 511 ? -20.592 9.382 -17.670 1.00 39.59 511 GLU A O 1
ATOM 4109 N N . LYS A 1 512 ? -19.778 10.688 -16.044 1.00 43.62 512 LYS A N 1
ATOM 4110 C CA . LYS A 1 512 ? -18.586 11.122 -16.797 1.00 43.62 512 LYS A CA 1
ATOM 4111 C C . LYS A 1 512 ? -17.532 10.013 -16.925 1.00 43.62 512 LYS A C 1
ATOM 4113 O O . LYS A 1 512 ? -16.943 9.850 -17.997 1.00 43.62 512 LYS A O 1
ATOM 4118 N N . LEU A 1 513 ? -17.302 9.239 -15.860 1.00 44.47 513 LEU A N 1
ATOM 4119 C CA . LEU A 1 513 ? -16.457 8.035 -15.872 1.00 44.47 513 LEU A CA 1
ATOM 4120 C C . LEU A 1 513 ? -17.087 6.937 -16.735 1.00 44.47 513 LEU A C 1
ATOM 4122 O O . LEU A 1 513 ? -16.415 6.386 -17.602 1.00 44.47 513 LEU A O 1
ATOM 4126 N N . TYR A 1 514 ? -18.392 6.715 -16.583 1.00 50.53 514 TYR A N 1
ATOM 4127 C CA . TYR A 1 514 ? -19.208 5.835 -17.417 1.00 50.53 514 TYR A CA 1
ATOM 4128 C C . TYR A 1 514 ? -19.137 6.225 -18.895 1.00 50.53 514 TYR A C 1
ATOM 4130 O O . TYR A 1 514 ? -18.928 5.369 -19.751 1.00 50.53 514 TYR A O 1
ATOM 4138 N N . TYR A 1 515 ? -19.234 7.517 -19.214 1.00 52.16 515 TYR A N 1
ATOM 4139 C CA . TYR A 1 515 ? -19.127 8.032 -20.578 1.00 52.16 515 TYR A CA 1
ATOM 4140 C C . TYR A 1 515 ? -17.742 7.764 -21.172 1.00 52.16 515 TYR A C 1
ATOM 4142 O O . TYR A 1 515 ? -17.632 7.262 -22.292 1.00 52.16 515 TYR A O 1
ATOM 4150 N N . ARG A 1 516 ? -16.672 8.039 -20.412 1.00 50.31 516 ARG A N 1
ATOM 4151 C CA . ARG A 1 516 ? -15.296 7.737 -20.835 1.00 50.31 516 ARG A CA 1
ATOM 4152 C C . ARG A 1 516 ? -15.084 6.238 -21.041 1.00 50.31 516 ARG A C 1
ATOM 4154 O O . ARG A 1 516 ? -14.530 5.849 -22.067 1.00 50.31 516 ARG A O 1
ATOM 4161 N N . PHE A 1 517 ? -15.574 5.410 -20.122 1.00 55.59 517 PHE A N 1
ATOM 4162 C CA . PHE A 1 517 ? -15.503 3.955 -20.211 1.00 55.59 517 PHE A CA 1
ATOM 4163 C C . PHE A 1 517 ? -16.249 3.430 -21.438 1.00 55.59 517 PHE A C 1
ATOM 4165 O O . PHE A 1 517 ? -15.680 2.684 -22.228 1.00 55.59 517 PHE A O 1
ATOM 4172 N N . LYS A 1 518 ? -17.492 3.871 -21.657 1.00 56.22 518 LYS A N 1
ATOM 4173 C CA . LYS A 1 518 ? -18.321 3.460 -22.797 1.00 56.22 518 LYS A CA 1
ATOM 4174 C C . LYS A 1 518 ? -17.684 3.861 -24.126 1.00 56.22 518 LYS A C 1
ATOM 4176 O O . LYS A 1 518 ? -17.663 3.062 -25.059 1.00 56.22 518 LYS A O 1
ATOM 4181 N N . MET A 1 519 ? -17.113 5.062 -24.208 1.00 54.41 519 MET A N 1
ATOM 4182 C CA . MET A 1 519 ? -16.393 5.533 -25.396 1.00 54.41 519 MET A CA 1
ATOM 4183 C C . MET A 1 519 ? -15.120 4.719 -25.665 1.00 54.41 519 MET A C 1
ATOM 4185 O O . MET A 1 519 ? -14.863 4.353 -26.811 1.00 54.41 519 MET A O 1
ATOM 4189 N N . MET A 1 520 ? -14.357 4.389 -24.618 1.00 56.81 520 MET A N 1
ATOM 4190 C CA . MET A 1 520 ? -13.156 3.554 -24.712 1.00 56.81 520 MET A CA 1
ATOM 4191 C C . MET A 1 520 ? -13.523 2.131 -25.139 1.00 56.81 520 MET A C 1
ATOM 4193 O O . MET A 1 520 ? -12.944 1.570 -26.062 1.00 56.81 520 MET A O 1
ATOM 4197 N N . PHE A 1 521 ? -14.540 1.550 -24.513 1.00 56.47 521 PHE A N 1
ATOM 4198 C CA . PHE A 1 521 ? -14.987 0.198 -24.807 1.00 56.47 521 PHE A CA 1
ATOM 4199 C C . PHE A 1 521 ? -15.522 0.077 -26.243 1.00 56.47 521 PHE A C 1
ATOM 4201 O O . PHE A 1 521 ? -15.157 -0.849 -26.971 1.00 56.47 521 PHE A O 1
ATOM 4208 N N . LYS A 1 522 ? -16.297 1.067 -26.711 1.00 56.78 522 LYS A N 1
ATOM 4209 C CA . LYS A 1 522 ? -16.751 1.152 -28.107 1.00 56.78 522 LYS A CA 1
ATOM 4210 C C . LYS A 1 522 ? -15.579 1.313 -29.083 1.00 56.78 522 LYS A C 1
ATOM 4212 O O . LYS A 1 522 ? -15.536 0.607 -30.090 1.00 56.78 522 LYS A O 1
ATOM 4217 N N . SER A 1 523 ? -14.608 2.189 -28.814 1.00 53.19 523 SER A N 1
ATOM 4218 C CA . SER A 1 523 ? -13.463 2.389 -29.721 1.00 53.19 523 SER A CA 1
ATOM 4219 C C . SER A 1 523 ? -12.618 1.115 -29.894 1.00 53.19 523 SER A C 1
ATOM 4221 O O . SER A 1 523 ? -12.146 0.836 -31.003 1.00 53.19 523 SER A O 1
ATOM 4223 N N . ILE A 1 524 ? -12.515 0.301 -28.836 1.00 53.72 524 ILE A N 1
ATOM 4224 C CA . ILE A 1 524 ? -11.862 -1.015 -28.833 1.00 53.72 524 ILE A CA 1
ATOM 4225 C C . ILE A 1 524 ? -12.676 -2.046 -29.635 1.00 53.72 524 ILE A C 1
ATOM 4227 O O . ILE A 1 524 ? -12.115 -2.735 -30.493 1.00 53.72 524 ILE A O 1
ATOM 4231 N N . ILE A 1 525 ? -13.992 -2.142 -29.400 1.00 54.00 525 ILE A N 1
ATOM 4232 C CA . ILE A 1 525 ? -14.881 -3.110 -30.072 1.00 54.00 525 ILE A CA 1
ATOM 4233 C C . ILE A 1 525 ? -14.962 -2.860 -31.580 1.00 54.00 525 ILE A C 1
ATOM 4235 O O . ILE A 1 525 ? -14.832 -3.799 -32.368 1.00 54.00 525 ILE A O 1
ATOM 4239 N N . TYR A 1 526 ? -15.143 -1.603 -31.991 1.00 54.62 526 TYR A N 1
ATOM 4240 C CA . TYR A 1 526 ? -15.274 -1.227 -33.403 1.00 54.62 526 TYR A CA 1
ATOM 4241 C C . TYR A 1 526 ? -13.914 -1.025 -34.096 1.00 54.62 526 TYR A C 1
ATOM 4243 O O . TYR A 1 526 ? -13.856 -0.770 -35.300 1.00 54.62 526 TYR A O 1
ATOM 4251 N N . GLY A 1 527 ? -12.813 -1.193 -33.353 1.00 49.06 527 GLY A N 1
ATOM 4252 C CA . GLY A 1 527 ? -11.463 -1.367 -33.869 1.00 49.06 527 GLY A CA 1
ATOM 4253 C C . GLY A 1 527 ? -10.982 -0.227 -34.753 1.00 49.06 527 GLY A C 1
ATOM 4254 O O . GLY A 1 527 ? -10.686 -0.475 -35.914 1.00 49.06 527 GLY A O 1
ATOM 4255 N N . GLY A 1 528 ? -10.881 0.994 -34.221 1.00 46.25 528 GLY A N 1
ATOM 4256 C CA . GLY A 1 528 ? -10.031 2.077 -34.748 1.00 46.25 528 GLY A CA 1
ATOM 4257 C C . GLY A 1 528 ? -10.155 2.540 -36.197 1.00 46.25 528 GLY A C 1
ATOM 4258 O O . GLY A 1 528 ? -9.436 3.450 -36.595 1.00 46.25 528 GLY A O 1
ATOM 4259 N N . ARG A 1 529 ? -11.014 1.933 -37.016 1.00 39.03 529 ARG A N 1
ATOM 4260 C CA . ARG A 1 529 ? -11.118 2.225 -38.453 1.00 39.03 529 ARG A CA 1
ATOM 4261 C C . ARG A 1 529 ? -11.966 3.454 -38.749 1.00 39.03 529 ARG A C 1
ATOM 4263 O O . ARG A 1 529 ? -12.097 3.840 -39.908 1.00 39.03 529 ARG A O 1
ATOM 4270 N N . HIS A 1 530 ? -12.516 4.086 -37.721 1.00 42.28 530 HIS A N 1
ATOM 4271 C CA . HIS A 1 530 ? -13.365 5.252 -37.865 1.00 42.28 530 HIS A CA 1
ATOM 4272 C C . HIS A 1 530 ? -12.727 6.467 -37.204 1.00 42.28 530 HIS A C 1
ATOM 4274 O O . HIS A 1 530 ? -12.245 6.400 -36.075 1.00 42.28 530 HIS A O 1
ATOM 4280 N N . LYS A 1 531 ? -12.724 7.583 -37.945 1.00 38.94 531 LYS A N 1
ATOM 4281 C CA . LYS A 1 531 ? -12.327 8.893 -37.426 1.00 38.94 531 LYS A CA 1
ATOM 4282 C C . LYS A 1 531 ? -13.133 9.180 -36.147 1.00 38.94 531 LYS A C 1
ATOM 4284 O O . LYS A 1 531 ? -14.323 8.859 -36.135 1.00 38.94 531 LYS A O 1
ATOM 4289 N N . PRO A 1 532 ? -12.546 9.821 -35.120 1.00 39.81 532 PRO A N 1
ATOM 4290 C CA . PRO A 1 532 ? -13.248 10.207 -33.889 1.00 39.81 532 PRO A CA 1
ATOM 4291 C C . PRO A 1 532 ? -14.596 10.910 -34.136 1.00 39.81 532 PRO A C 1
ATOM 4293 O O . PRO A 1 532 ? -15.542 10.724 -33.377 1.00 39.81 532 PRO A O 1
ATOM 4296 N N . SER A 1 533 ? -14.714 11.633 -35.256 1.00 41.22 533 SER A N 1
ATOM 4297 C CA . SER A 1 533 ? -15.944 12.285 -35.718 1.00 41.22 533 SER A CA 1
ATOM 4298 C C . SER A 1 533 ? -17.106 11.323 -35.999 1.00 41.22 533 SER A C 1
ATOM 4300 O O . SER A 1 533 ? -18.244 11.661 -35.710 1.00 41.22 533 SER A O 1
ATOM 4302 N N . LEU A 1 534 ? -16.847 10.114 -36.507 1.00 39.16 534 LEU A N 1
ATOM 4303 C CA . LEU A 1 534 ? -17.898 9.138 -36.819 1.00 39.16 534 LEU A CA 1
ATOM 4304 C C . LEU A 1 534 ? -18.401 8.423 -35.552 1.00 39.16 534 LEU A C 1
ATOM 4306 O O . LEU A 1 534 ? -19.575 8.092 -35.458 1.00 39.16 534 LEU A O 1
ATOM 4310 N N . ILE A 1 535 ? -17.529 8.202 -34.559 1.00 43.12 535 ILE A N 1
ATOM 4311 C CA . ILE A 1 535 ? -17.931 7.672 -33.241 1.00 43.12 535 ILE A CA 1
ATOM 4312 C C . ILE A 1 535 ? -18.815 8.701 -32.526 1.00 43.12 535 ILE A C 1
ATOM 4314 O O . ILE A 1 535 ? -19.829 8.332 -31.941 1.00 43.12 535 ILE A O 1
ATOM 4318 N N . TYR A 1 536 ? -18.471 9.986 -32.643 1.00 42.16 536 TYR A N 1
ATOM 4319 C CA . TYR A 1 536 ? -19.276 11.098 -32.145 1.00 42.16 536 TYR A CA 1
ATOM 4320 C C . TYR A 1 536 ? -20.640 11.205 -32.861 1.00 42.16 536 TYR A C 1
ATOM 4322 O O . TYR A 1 536 ? -21.664 11.355 -32.201 1.00 42.16 536 TYR A O 1
ATOM 4330 N N . GLU A 1 537 ? -20.692 11.028 -34.187 1.00 41.88 537 GLU A N 1
ATOM 4331 C CA . GLU A 1 537 ? -21.945 10.998 -34.967 1.00 41.88 537 GLU A CA 1
ATOM 4332 C C . GLU A 1 537 ? -22.833 9.783 -34.646 1.00 41.88 537 GLU A C 1
ATOM 4334 O O . GLU A 1 537 ? -24.043 9.936 -34.477 1.00 41.88 537 GLU A O 1
ATOM 4339 N N . ILE A 1 538 ? -22.252 8.586 -34.496 1.00 45.16 538 ILE A N 1
ATOM 4340 C CA . ILE A 1 538 ? -22.982 7.386 -34.049 1.00 45.16 538 ILE A CA 1
ATOM 4341 C C . ILE A 1 538 ? -23.587 7.633 -32.659 1.00 45.16 538 ILE A C 1
ATOM 4343 O O . ILE A 1 538 ? -24.739 7.279 -32.414 1.00 45.16 538 ILE A O 1
ATOM 4347 N N . PHE A 1 539 ? -22.848 8.298 -31.770 1.00 42.66 539 PHE A N 1
ATOM 4348 C CA . PHE A 1 539 ? -23.293 8.608 -30.414 1.00 42.66 539 PHE A CA 1
ATOM 4349 C C . PHE A 1 539 ? -24.425 9.647 -30.373 1.00 42.66 539 PHE A C 1
ATOM 4351 O O . PHE A 1 539 ? -25.402 9.465 -29.647 1.00 42.66 539 PHE A O 1
ATOM 4358 N N . LEU A 1 540 ? -24.342 10.701 -31.192 1.00 44.38 540 LEU A N 1
ATOM 4359 C CA . LEU A 1 540 ? -25.441 11.654 -31.370 1.00 44.38 540 LEU A CA 1
ATOM 4360 C C . LEU A 1 540 ? -26.690 10.958 -31.931 1.00 44.38 540 LEU A C 1
ATOM 4362 O O . LEU A 1 540 ? -27.793 11.237 -31.476 1.00 44.38 540 LEU A O 1
ATOM 4366 N N . SER A 1 541 ? -26.532 10.003 -32.853 1.00 42.78 541 SER A N 1
ATOM 4367 C CA . SER A 1 541 ? -27.668 9.275 -33.432 1.00 42.78 541 SER A CA 1
ATOM 4368 C C . SER A 1 541 ? -28.361 8.310 -32.456 1.00 42.78 541 SER A C 1
ATOM 4370 O O . SER A 1 541 ? -29.578 8.163 -32.523 1.00 42.78 541 SER A O 1
ATOM 4372 N N . GLU A 1 542 ? -27.628 7.692 -31.520 1.00 42.62 542 GLU A N 1
ATOM 4373 C CA . GLU A 1 542 ? -28.201 6.778 -30.513 1.00 42.62 542 GLU A CA 1
ATOM 4374 C C . GLU A 1 542 ? -28.912 7.534 -29.371 1.00 42.62 542 GLU A C 1
ATOM 4376 O O . GLU A 1 542 ? -29.914 7.045 -28.854 1.00 42.62 542 GLU A O 1
ATOM 4381 N N . ASN A 1 543 ? -28.474 8.753 -29.030 1.00 40.47 543 ASN A N 1
ATOM 4382 C CA . ASN A 1 543 ? -29.145 9.599 -28.030 1.00 40.47 543 ASN A CA 1
ATOM 4383 C C . ASN A 1 543 ? -30.300 10.443 -28.592 1.00 40.47 543 ASN A C 1
ATOM 4385 O O . ASN A 1 543 ? -31.113 10.939 -27.819 1.00 40.47 543 ASN A O 1
ATOM 4389 N N . TYR A 1 544 ? -30.424 10.578 -29.916 1.00 34.62 544 TYR A N 1
ATOM 4390 C CA . TYR A 1 544 ? -31.599 11.201 -30.540 1.00 34.62 544 TYR A CA 1
ATOM 4391 C C . TYR A 1 544 ? -32.844 10.293 -30.536 1.00 34.62 544 TYR A C 1
ATOM 4393 O O . TYR A 1 544 ? -33.948 10.783 -30.761 1.00 34.62 544 TYR A O 1
ATOM 4401 N N . PHE A 1 545 ? -32.690 8.989 -30.268 1.00 29.25 545 PHE A N 1
ATOM 4402 C CA . PHE A 1 545 ? -33.788 8.012 -30.325 1.00 29.25 545 PHE A CA 1
ATOM 4403 C C . PHE A 1 545 ? -34.338 7.552 -28.966 1.00 29.25 545 PHE A C 1
ATOM 4405 O O . PHE A 1 545 ? -35.351 6.862 -28.953 1.00 29.25 545 PHE A O 1
ATOM 4412 N N . ASN A 1 546 ? -33.749 7.978 -27.843 1.00 29.55 546 ASN A N 1
ATOM 4413 C CA . ASN A 1 546 ? -34.259 7.699 -26.490 1.00 29.55 546 ASN A CA 1
ATOM 4414 C C . ASN A 1 546 ? -34.815 8.959 -25.798 1.00 29.55 546 ASN A C 1
ATOM 4416 O O . ASN A 1 546 ? -34.660 9.146 -24.592 1.00 29.55 546 ASN A O 1
ATOM 4420 N N . ASN A 1 547 ? -35.493 9.823 -26.559 1.00 29.14 547 ASN A N 1
ATOM 4421 C CA . ASN A 1 547 ? -36.358 10.857 -25.992 1.00 29.14 547 ASN A CA 1
ATOM 4422 C C . ASN A 1 547 ? -37.702 10.239 -25.588 1.00 29.14 547 ASN A C 1
ATOM 4424 O O . ASN A 1 547 ? -38.692 10.379 -26.296 1.00 29.14 547 ASN A O 1
ATOM 4428 N N . ASP A 1 548 ? -37.718 9.591 -24.425 1.00 27.14 548 ASP A N 1
ATOM 4429 C CA . ASP A 1 548 ? -38.934 9.360 -23.633 1.00 27.14 548 ASP A CA 1
ATOM 4430 C C . ASP A 1 548 ? -38.893 10.205 -22.344 1.00 27.14 548 ASP A C 1
ATOM 4432 O O . ASP A 1 548 ? -39.288 9.791 -21.257 1.00 27.14 548 ASP A O 1
ATOM 4436 N N . ILE A 1 549 ? -38.394 11.439 -22.466 1.00 27.36 549 ILE A N 1
ATOM 4437 C CA . ILE A 1 549 ? -38.630 12.502 -21.489 1.00 27.36 549 ILE A CA 1
ATOM 4438 C C . ILE A 1 549 ? -39.167 13.700 -22.269 1.00 27.36 549 ILE A C 1
ATOM 4440 O O . ILE A 1 549 ? -38.436 14.400 -22.967 1.00 27.36 549 ILE A O 1
ATOM 4444 N N . ASN A 1 550 ? -40.481 13.892 -22.168 1.00 26.86 550 ASN A N 1
ATOM 4445 C CA . ASN A 1 550 ? -41.193 15.073 -22.639 1.00 26.86 550 ASN A CA 1
ATOM 4446 C C . ASN A 1 550 ? -40.548 16.345 -22.077 1.00 26.86 550 ASN A C 1
ATOM 4448 O O . ASN A 1 550 ? -40.792 16.698 -20.927 1.00 26.86 550 ASN A O 1
ATOM 4452 N N . THR A 1 551 ? -39.807 17.069 -22.907 1.00 25.72 551 THR A N 1
ATOM 4453 C CA . THR A 1 551 ? -39.639 18.518 -22.761 1.00 25.72 551 THR A CA 1
ATOM 4454 C C . THR A 1 551 ? -39.449 19.111 -24.150 1.00 25.72 551 THR A C 1
ATOM 4456 O O . THR A 1 551 ? -38.408 18.936 -24.779 1.00 25.72 551 THR A O 1
ATOM 4459 N N . GLU A 1 552 ? -40.493 19.780 -24.636 1.00 26.78 552 GLU A N 1
ATOM 4460 C CA . GLU A 1 552 ? -40.436 20.699 -25.769 1.00 26.78 552 GLU A CA 1
ATOM 4461 C C . GLU A 1 552 ? -39.396 21.790 -25.479 1.00 26.78 552 GLU A C 1
ATOM 4463 O O . GLU A 1 552 ? -39.519 22.512 -24.494 1.00 26.78 552 GLU A O 1
ATOM 4468 N N . TYR A 1 553 ? -38.402 21.949 -26.350 1.00 25.80 553 TYR A N 1
ATOM 4469 C CA . TYR A 1 553 ? -37.721 23.231 -26.518 1.00 25.80 553 TYR A CA 1
ATOM 4470 C C . TYR A 1 553 ? -37.548 23.495 -28.012 1.00 25.80 553 TYR A C 1
ATOM 4472 O O . TYR A 1 553 ? -36.710 22.899 -28.690 1.00 25.80 553 TYR A O 1
ATOM 4480 N N . GLU A 1 554 ? -38.409 24.375 -28.521 1.00 25.12 554 GLU A N 1
ATOM 4481 C CA . GLU A 1 554 ? -38.348 24.934 -29.865 1.00 25.12 554 GLU A CA 1
ATOM 4482 C C . GLU A 1 554 ? -37.039 25.710 -30.068 1.00 25.12 554 GLU A C 1
ATOM 4484 O O . GLU A 1 554 ? -36.670 26.592 -29.290 1.00 25.12 554 GLU A O 1
ATOM 4489 N N . TYR A 1 555 ? -36.352 25.406 -31.167 1.00 23.72 555 TYR A N 1
ATOM 4490 C CA . TYR A 1 555 ? -35.268 26.220 -31.700 1.00 23.72 555 TYR A CA 1
ATOM 4491 C C . TYR A 1 555 ? -35.839 27.544 -32.230 1.00 23.72 555 TYR A C 1
ATOM 4493 O O . TYR A 1 555 ? -36.436 27.575 -33.306 1.00 23.72 555 TYR A O 1
ATOM 4501 N N . ILE A 1 556 ? -35.599 28.653 -31.526 1.00 25.50 556 ILE A N 1
ATOM 4502 C CA . ILE A 1 556 ? -35.712 29.997 -32.106 1.00 25.50 556 ILE A CA 1
ATOM 4503 C C . ILE A 1 556 ? -34.306 30.525 -32.380 1.00 25.50 556 ILE A C 1
ATOM 4505 O O . ILE A 1 556 ? -33.543 30.885 -31.487 1.00 25.50 556 ILE A O 1
ATOM 4509 N N . THR A 1 557 ? -33.976 30.583 -33.665 1.00 35.94 557 THR A N 1
ATOM 4510 C CA . THR A 1 557 ? -32.872 31.362 -34.221 1.00 35.94 557 THR A CA 1
ATOM 4511 C C . THR A 1 557 ? -33.151 32.857 -34.037 1.00 35.94 557 THR A C 1
ATOM 4513 O O . THR A 1 557 ? -34.097 33.373 -34.630 1.00 35.94 557 THR A O 1
ATOM 4516 N N . GLY A 1 558 ? -32.330 33.577 -33.266 1.00 24.38 558 GLY A N 1
ATOM 4517 C CA . GLY A 1 558 ? -32.453 35.035 -33.163 1.00 24.38 558 GLY A CA 1
ATOM 4518 C C . GLY A 1 558 ? -31.489 35.694 -32.175 1.00 24.38 558 GLY A C 1
ATOM 4519 O O . GLY A 1 558 ? -31.656 35.574 -30.972 1.00 24.38 558 GLY A O 1
ATOM 4520 N N . ASN A 1 559 ? -30.496 36.394 -32.727 1.00 29.23 559 ASN A N 1
ATOM 4521 C CA . ASN A 1 559 ? -29.590 37.389 -32.136 1.00 29.23 559 ASN A CA 1
ATOM 4522 C C . ASN A 1 559 ? -29.745 37.786 -30.650 1.00 29.23 559 ASN A C 1
ATOM 4524 O O . ASN A 1 559 ? -30.717 38.428 -30.263 1.00 29.23 559 ASN A O 1
ATOM 4528 N N . GLY A 1 560 ? -28.623 37.663 -29.927 1.00 33.62 560 GLY A N 1
ATOM 4529 C CA . GLY A 1 560 ? -28.131 38.732 -29.051 1.00 33.62 560 GLY A CA 1
ATOM 4530 C C . GLY A 1 560 ? -28.552 38.681 -27.584 1.00 33.62 560 GLY A C 1
ATOM 4531 O O . GLY A 1 560 ? -29.217 39.590 -27.104 1.00 33.62 560 GLY A O 1
ATOM 4532 N N . GLY A 1 561 ? -28.074 37.682 -26.847 1.00 24.67 561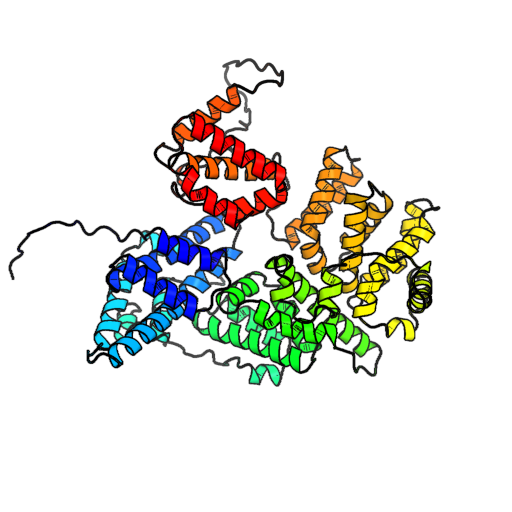 GLY A N 1
ATOM 4533 C CA . GLY A 1 561 ? -28.079 37.672 -25.384 1.00 24.67 561 GLY A CA 1
ATOM 4534 C C . GLY A 1 561 ? -27.312 36.456 -24.880 1.00 24.67 561 GLY A C 1
ATOM 4535 O O . GLY A 1 561 ? -27.589 35.348 -25.321 1.00 24.67 561 GLY A O 1
ATOM 4536 N N . ALA A 1 562 ? -26.304 36.666 -24.032 1.00 36.16 562 ALA A N 1
ATOM 4537 C CA . ALA A 1 562 ? -25.378 35.636 -23.570 1.00 36.16 562 ALA A CA 1
ATOM 4538 C C . ALA A 1 562 ? -26.108 34.453 -22.902 1.00 36.16 562 ALA A C 1
ATOM 4540 O O . ALA A 1 562 ? -26.522 34.540 -21.749 1.00 36.16 562 ALA A O 1
ATOM 4541 N N . ALA A 1 563 ? -26.240 33.345 -23.633 1.00 26.25 563 ALA A N 1
ATOM 4542 C CA . ALA A 1 563 ? -26.566 32.038 -23.089 1.00 26.25 563 ALA A CA 1
ATOM 4543 C C . ALA A 1 563 ? -25.255 31.252 -22.967 1.00 26.25 563 ALA A C 1
ATOM 4545 O O . ALA A 1 563 ? -24.568 31.021 -23.961 1.00 26.25 563 ALA A O 1
ATOM 4546 N N . ASN A 1 564 ? -24.891 30.883 -21.739 1.00 31.97 564 ASN A N 1
ATOM 4547 C CA . ASN A 1 564 ? -23.794 29.960 -21.474 1.00 31.97 564 ASN A CA 1
ATOM 4548 C C . ASN A 1 564 ? -24.151 28.603 -22.093 1.00 31.97 564 ASN A C 1
ATOM 4550 O O . ASN A 1 564 ? -24.969 27.858 -21.551 1.00 31.97 564 ASN A O 1
ATOM 4554 N N . ASN A 1 565 ? -23.565 28.304 -23.251 1.00 29.64 565 ASN A N 1
ATOM 4555 C CA . ASN A 1 565 ? -23.730 27.030 -23.932 1.00 29.64 565 ASN A CA 1
ATOM 4556 C C . ASN A 1 565 ? -23.098 25.914 -23.091 1.00 29.64 565 ASN A C 1
ATOM 4558 O O . ASN A 1 565 ? -21.881 25.757 -23.049 1.00 29.64 565 ASN A O 1
ATOM 4562 N N . LEU A 1 566 ? -23.950 25.088 -22.483 1.00 28.97 566 LEU A N 1
ATOM 4563 C CA . LEU A 1 566 ? -23.613 23.881 -21.714 1.00 28.97 566 LEU A CA 1
ATOM 4564 C C . LEU A 1 566 ? -22.852 22.797 -22.517 1.00 28.97 566 LEU A C 1
ATOM 4566 O O . LEU A 1 566 ? -22.525 21.748 -21.971 1.00 28.97 566 LEU A O 1
ATOM 4570 N N . PHE A 1 567 ? -22.600 23.028 -23.809 1.00 30.78 567 PHE A N 1
ATOM 4571 C CA . PHE A 1 567 ? -21.934 22.104 -24.730 1.00 30.78 567 PHE A CA 1
ATOM 4572 C C . PHE A 1 567 ? -20.522 22.542 -25.138 1.00 30.78 567 PHE A C 1
ATOM 4574 O O . PHE A 1 567 ? -19.760 21.702 -25.614 1.00 30.78 567 PHE A O 1
ATOM 4581 N N . ASP A 1 568 ? -20.130 23.799 -24.900 1.00 30.03 568 ASP A N 1
ATOM 4582 C CA . ASP A 1 568 ? -18.768 24.256 -25.219 1.00 30.03 568 ASP A CA 1
ATOM 4583 C C . ASP A 1 568 ? -17.723 23.671 -24.244 1.00 30.03 568 ASP A C 1
ATOM 4585 O O . ASP A 1 568 ? -16.558 23.508 -24.598 1.00 30.03 568 ASP A O 1
ATOM 4589 N N . GLU A 1 569 ? -18.146 23.228 -23.054 1.00 32.22 569 GLU A N 1
ATOM 4590 C CA . GLU A 1 569 ? -17.292 22.536 -22.071 1.00 32.22 569 GLU A CA 1
ATOM 4591 C C . GLU A 1 569 ? -17.071 21.036 -22.390 1.00 32.22 569 GLU A C 1
ATOM 4593 O O . GLU A 1 569 ? -16.262 20.365 -21.745 1.00 32.22 569 GLU A O 1
ATOM 4598 N N . PHE A 1 570 ? -17.764 20.499 -23.407 1.00 30.89 570 PHE A N 1
ATOM 4599 C CA . PHE A 1 570 ? -17.678 19.098 -23.852 1.00 30.89 570 PHE A CA 1
ATOM 4600 C C . PHE A 1 570 ? -16.804 18.888 -25.097 1.00 30.89 570 PHE A C 1
ATOM 4602 O O . PHE A 1 570 ? -16.747 17.770 -25.622 1.00 30.89 570 PHE A O 1
ATOM 4609 N N . ILE A 1 571 ? -16.071 19.912 -25.552 1.00 31.34 571 ILE A N 1
ATOM 4610 C CA . ILE A 1 571 ? -15.054 19.766 -26.602 1.00 31.34 571 ILE A CA 1
ATOM 4611 C C . ILE A 1 571 ? -13.843 19.030 -26.008 1.00 31.34 571 ILE A C 1
ATOM 4613 O O . ILE A 1 571 ? -12.813 19.604 -25.662 1.00 31.34 571 ILE A O 1
ATOM 4617 N N . ILE A 1 572 ? -13.968 17.710 -25.875 1.00 35.41 572 ILE A N 1
ATOM 4618 C CA . ILE A 1 572 ? -12.820 16.821 -25.724 1.00 35.41 572 ILE A CA 1
ATOM 4619 C C . ILE A 1 572 ? -12.039 16.946 -27.029 1.00 35.41 572 ILE A C 1
ATOM 4621 O O . ILE A 1 572 ? -12.517 16.510 -28.075 1.00 35.41 572 ILE A O 1
ATOM 4625 N N . ASN A 1 573 ? -10.861 17.571 -26.971 1.00 32.22 573 ASN A N 1
ATOM 4626 C CA . ASN A 1 573 ? -9.973 17.693 -28.119 1.00 32.22 573 ASN A CA 1
ATOM 4627 C C . ASN A 1 573 ? -9.697 16.273 -28.661 1.00 32.22 573 ASN A C 1
ATOM 4629 O O . ASN A 1 573 ? -9.101 15.474 -27.942 1.00 32.22 573 ASN A O 1
ATOM 4633 N N . PRO A 1 574 ? -10.136 15.900 -29.879 1.00 34.28 574 PRO A N 1
ATOM 4634 C CA . PRO A 1 574 ? -10.022 14.525 -30.383 1.00 34.28 574 PRO A CA 1
ATOM 4635 C C . PRO A 1 574 ? -8.574 14.030 -30.520 1.00 34.28 574 PRO A C 1
ATOM 4637 O O . PRO A 1 574 ? -8.346 12.849 -30.762 1.00 34.28 574 PRO A O 1
ATOM 4640 N N . SER A 1 575 ? -7.601 14.933 -30.378 1.00 33.16 575 SER A N 1
ATOM 4641 C CA . SER A 1 575 ? -6.166 14.666 -30.306 1.00 33.16 575 SER A CA 1
ATOM 4642 C C . SER A 1 575 ? -5.690 14.097 -28.963 1.00 33.16 575 SER A C 1
ATOM 4644 O O . SER A 1 575 ? -4.586 13.567 -28.925 1.00 33.16 575 SER A O 1
ATOM 4646 N N . SER A 1 576 ? -6.489 14.154 -27.888 1.00 35.94 576 SER A N 1
ATOM 4647 C CA . SER A 1 576 ? -6.158 13.537 -26.587 1.00 35.94 576 SER A CA 1
ATOM 4648 C C . SER A 1 576 ? -6.565 12.062 -26.484 1.00 35.94 576 SER A C 1
ATOM 4650 O O . SER A 1 576 ? -6.302 11.403 -25.480 1.00 35.94 576 SER A O 1
ATOM 4652 N N . TRP A 1 577 ? -7.209 11.518 -27.523 1.00 36.28 577 TRP A N 1
ATOM 4653 C CA . TRP A 1 577 ? -7.567 10.105 -27.601 1.00 36.28 577 TRP A CA 1
ATOM 4654 C C . TRP A 1 577 ? -6.414 9.285 -28.191 1.00 36.28 577 TRP A C 1
ATOM 4656 O O . TRP A 1 577 ? -6.237 9.187 -29.408 1.00 36.28 577 TRP A O 1
ATOM 4666 N N . LEU A 1 578 ? -5.634 8.682 -27.293 1.00 39.41 578 LEU A N 1
ATOM 4667 C CA . LEU A 1 578 ? -4.517 7.782 -27.576 1.00 39.41 578 LEU A CA 1
ATOM 4668 C C . LEU A 1 578 ? -5.010 6.414 -28.074 1.00 39.41 578 LEU A C 1
ATOM 4670 O O . LEU A 1 578 ? -5.266 5.501 -27.299 1.00 39.41 578 LEU A O 1
ATOM 4674 N N . GLY A 1 579 ? -5.099 6.273 -29.396 1.00 39.78 579 GLY A N 1
ATOM 4675 C CA . GLY A 1 579 ? -4.973 4.995 -30.102 1.00 39.78 579 GLY A CA 1
ATOM 4676 C C . GLY A 1 579 ? -6.133 3.978 -29.979 1.00 39.78 579 GLY A C 1
ATOM 4677 O O . GLY A 1 579 ? -6.790 3.840 -28.954 1.00 39.78 579 GLY A O 1
ATOM 4678 N N . PRO A 1 580 ? -6.385 3.167 -31.022 1.00 38.31 580 PRO A N 1
ATOM 4679 C CA . PRO A 1 580 ? -7.536 2.255 -31.083 1.00 38.31 580 PRO A CA 1
ATOM 4680 C C . PRO A 1 580 ? -7.406 0.937 -30.292 1.00 38.31 580 PRO A C 1
ATOM 4682 O O . PRO A 1 580 ? -8.089 -0.042 -30.604 1.00 38.31 580 PRO A O 1
ATOM 4685 N N . HIS A 1 581 ? -6.504 0.883 -29.310 1.00 44.00 581 HIS A N 1
ATOM 4686 C CA . HIS A 1 581 ? -6.081 -0.354 -28.640 1.00 44.00 581 HIS A CA 1
ATOM 4687 C C . HIS A 1 581 ? -5.825 -0.221 -27.131 1.00 44.00 581 HIS A C 1
ATOM 4689 O O . HIS A 1 581 ? -5.462 -1.213 -26.501 1.00 44.00 581 HIS A O 1
ATOM 4695 N N . HIS A 1 582 ? -5.994 0.968 -26.551 1.00 45.41 582 HIS A N 1
ATOM 4696 C CA . HIS A 1 582 ? -5.702 1.208 -25.141 1.00 45.41 582 HIS A CA 1
ATOM 4697 C C . HIS A 1 582 ? -6.910 0.857 -24.262 1.00 45.41 582 HIS A C 1
ATOM 4699 O O . HIS A 1 582 ? -7.983 1.437 -24.426 1.00 45.41 582 HIS A O 1
ATOM 4705 N N . LEU A 1 583 ? -6.728 -0.092 -23.339 1.00 47.44 583 LEU A N 1
ATOM 4706 C CA . LEU A 1 583 ? -7.671 -0.372 -22.257 1.00 47.44 583 LEU A CA 1
ATOM 4707 C C . LEU A 1 583 ? -7.151 0.311 -20.989 1.00 47.44 583 LEU A C 1
ATOM 4709 O O . LEU A 1 583 ? -6.171 -0.144 -20.405 1.00 47.44 583 LEU A O 1
ATOM 4713 N N . ASP A 1 584 ? -7.813 1.382 -20.566 1.00 48.94 584 ASP A N 1
ATOM 4714 C CA . ASP A 1 584 ? -7.572 2.027 -19.277 1.00 48.94 584 ASP A CA 1
ATOM 4715 C C . ASP A 1 584 ? -8.155 1.134 -18.166 1.00 48.94 584 ASP A C 1
ATOM 4717 O O . ASP A 1 584 ? -9.361 1.124 -17.896 1.00 48.94 584 ASP A O 1
ATOM 4721 N N . ILE A 1 585 ? -7.286 0.305 -17.581 1.00 50.88 585 ILE A N 1
ATOM 4722 C CA . ILE A 1 585 ? -7.632 -0.692 -16.557 1.00 50.88 585 ILE A CA 1
ATOM 4723 C C . ILE A 1 585 ? -8.118 -0.014 -15.272 1.00 50.88 585 ILE A C 1
ATOM 4725 O O . ILE A 1 585 ? -8.981 -0.553 -14.581 1.00 50.88 585 ILE A O 1
ATOM 4729 N N . GLU A 1 586 ? -7.605 1.173 -14.954 1.00 45.75 586 GLU A N 1
ATOM 4730 C CA . GLU A 1 586 ? -8.019 1.926 -13.773 1.00 45.75 586 GLU A CA 1
ATOM 4731 C C . GLU A 1 586 ? -9.427 2.495 -13.975 1.00 45.75 586 GLU A C 1
ATOM 4733 O O . GLU A 1 586 ? -10.280 2.368 -13.101 1.00 45.75 586 GLU A O 1
ATOM 4738 N N . LEU A 1 587 ? -9.724 3.038 -15.159 1.00 49.56 587 LEU A N 1
ATOM 4739 C CA . LEU A 1 587 ? -11.076 3.453 -15.535 1.00 49.56 587 LEU A CA 1
ATOM 4740 C C . LEU A 1 587 ? -12.057 2.271 -15.549 1.00 49.56 587 LEU A C 1
ATOM 4742 O O . LEU A 1 587 ? -13.186 2.413 -15.080 1.00 49.56 587 LEU A O 1
ATOM 4746 N N . PHE A 1 588 ? -11.630 1.111 -16.059 1.00 54.50 588 PHE A N 1
ATOM 4747 C CA . PHE A 1 588 ? -12.404 -0.135 -16.047 1.00 54.50 588 PHE A CA 1
ATOM 4748 C C . PHE A 1 588 ? -12.731 -0.572 -14.613 1.00 54.50 588 PHE A C 1
ATOM 4750 O O . PHE A 1 588 ? -13.892 -0.832 -14.299 1.00 54.50 588 PHE A O 1
ATOM 4757 N N . ARG A 1 589 ? -11.724 -0.597 -13.733 1.00 52.00 589 ARG A N 1
ATOM 4758 C CA . ARG A 1 589 ? -11.860 -0.973 -12.321 1.00 52.00 589 ARG A CA 1
ATOM 4759 C C . ARG A 1 589 ? -12.745 0.002 -11.555 1.00 52.00 589 ARG A C 1
ATOM 4761 O O . ARG A 1 589 ? -13.704 -0.430 -10.932 1.00 52.00 589 ARG A O 1
ATOM 4768 N N . ASN A 1 590 ? -12.502 1.303 -11.695 1.00 47.91 590 ASN A N 1
ATOM 4769 C CA . ASN A 1 590 ? -13.324 2.341 -11.075 1.00 47.91 590 ASN A CA 1
ATOM 4770 C C . ASN A 1 590 ? -14.790 2.230 -11.526 1.00 47.91 590 ASN A C 1
ATOM 4772 O O . ASN A 1 590 ? -15.699 2.373 -10.718 1.00 47.91 590 ASN A O 1
ATOM 4776 N N . CYS A 1 591 ? -15.054 1.930 -12.804 1.00 52.12 591 CYS A N 1
ATOM 4777 C CA . CYS A 1 591 ? -16.425 1.737 -13.284 1.00 52.12 591 CYS A CA 1
ATOM 4778 C C . CYS A 1 591 ? -17.076 0.453 -12.750 1.00 52.12 591 CYS A C 1
ATOM 4780 O O . CYS A 1 591 ? -18.280 0.467 -12.494 1.00 52.12 591 CYS A O 1
ATOM 4782 N N . LEU A 1 592 ? -16.313 -0.631 -12.588 1.00 50.75 592 LEU A N 1
ATOM 4783 C CA . LEU A 1 592 ? -16.783 -1.874 -11.974 1.00 50.75 592 LEU A CA 1
ATOM 4784 C C . LEU A 1 592 ? -17.104 -1.680 -10.484 1.00 50.75 592 LEU A C 1
ATOM 4786 O O . LEU A 1 592 ? -18.143 -2.141 -10.018 1.00 50.75 592 LEU A O 1
ATOM 4790 N N . GLU A 1 593 ? -16.234 -0.984 -9.755 1.00 49.56 593 GLU A N 1
ATOM 4791 C CA . GLU A 1 593 ? -16.389 -0.702 -8.325 1.00 49.56 593 GLU A CA 1
ATOM 4792 C C . GLU A 1 593 ? -17.557 0.251 -8.052 1.00 49.56 593 GLU A C 1
ATOM 4794 O O . GLU A 1 593 ? -18.346 -0.004 -7.148 1.00 49.56 593 GLU A O 1
ATOM 4799 N N . ILE A 1 594 ? -17.714 1.306 -8.862 1.00 47.66 594 ILE A N 1
ATOM 4800 C CA . ILE A 1 594 ? -18.772 2.311 -8.678 1.00 47.66 594 ILE A CA 1
ATOM 4801 C C . ILE A 1 594 ? -20.153 1.771 -9.078 1.00 47.66 594 ILE A C 1
ATOM 4803 O O . ILE A 1 594 ? -21.131 2.019 -8.383 1.00 47.66 594 ILE A O 1
ATOM 4807 N N . ASN A 1 595 ? -20.264 1.044 -10.197 1.00 47.53 595 ASN A N 1
ATOM 4808 C CA . ASN A 1 595 ? -21.572 0.611 -10.720 1.00 47.53 595 ASN A CA 1
ATOM 4809 C C . ASN A 1 595 ? -21.975 -0.804 -10.270 1.00 47.53 595 ASN A C 1
ATOM 4811 O O . ASN A 1 595 ? -23.100 -1.246 -10.527 1.00 47.53 595 ASN A O 1
ATOM 4815 N N . GLY A 1 596 ? -21.054 -1.525 -9.627 1.00 42.28 596 GLY A N 1
ATOM 4816 C CA . GLY A 1 596 ? -21.209 -2.918 -9.241 1.00 42.28 596 GLY A CA 1
ATOM 4817 C C . GLY A 1 596 ? -21.106 -3.904 -10.420 1.00 42.28 596 GLY A C 1
ATOM 4818 O O . GLY A 1 596 ? -21.365 -3.563 -11.580 1.00 42.28 596 GLY A O 1
ATOM 4819 N N . PRO A 1 597 ? -20.774 -5.180 -10.142 1.00 43.22 597 PRO A N 1
ATOM 4820 C CA . PRO A 1 597 ? -20.483 -6.182 -11.170 1.00 43.22 597 PRO A CA 1
ATOM 4821 C C . PRO A 1 597 ? -21.667 -6.505 -12.085 1.00 43.22 597 PRO A C 1
ATOM 4823 O O . PRO A 1 597 ? -21.471 -6.766 -13.267 1.00 43.22 597 PRO A O 1
ATOM 4826 N N . ARG A 1 598 ? -22.903 -6.455 -11.576 1.00 41.44 598 ARG A N 1
ATOM 4827 C CA . ARG A 1 598 ? -24.103 -6.791 -12.357 1.00 41.44 598 ARG A CA 1
ATOM 4828 C C . ARG A 1 598 ? -24.374 -5.766 -13.459 1.00 41.44 598 ARG A C 1
ATOM 4830 O O . ARG A 1 598 ? -24.410 -6.126 -14.629 1.00 41.44 598 ARG A O 1
ATOM 4837 N N . THR A 1 599 ? -24.476 -4.494 -13.080 1.00 47.00 599 THR A N 1
ATOM 4838 C CA . THR A 1 599 ? -24.679 -3.374 -14.006 1.00 47.00 599 THR A CA 1
ATOM 4839 C C . THR A 1 599 ? -23.552 -3.314 -15.033 1.00 47.00 599 THR A C 1
ATOM 4841 O O . THR A 1 599 ? -23.791 -3.118 -16.219 1.00 47.00 599 THR A O 1
ATOM 4844 N N . PHE A 1 600 ? -22.315 -3.553 -14.591 1.00 53.16 600 PHE A N 1
ATOM 4845 C CA . PHE A 1 600 ? -21.134 -3.560 -15.448 1.00 53.16 600 PHE A CA 1
ATOM 4846 C C . PHE A 1 600 ? -21.139 -4.682 -16.500 1.00 53.16 600 PHE A C 1
ATOM 4848 O O . PHE A 1 600 ? -20.830 -4.440 -17.669 1.00 53.16 600 PHE A O 1
ATOM 4855 N N . VAL A 1 601 ? -21.520 -5.903 -16.115 1.00 52.28 601 VAL A N 1
ATOM 4856 C CA . VAL A 1 601 ? -21.628 -7.041 -17.040 1.00 52.28 601 VAL A CA 1
ATOM 4857 C C . VAL A 1 601 ? -22.764 -6.833 -18.039 1.00 52.28 601 VAL A C 1
ATOM 4859 O O . VAL A 1 601 ? -22.553 -7.060 -19.230 1.00 52.28 601 VAL A O 1
ATOM 4862 N N . ASP A 1 602 ? -23.924 -6.346 -17.595 1.00 51.84 602 ASP A N 1
ATOM 4863 C CA . ASP A 1 602 ? -25.064 -6.069 -18.478 1.00 51.84 602 ASP A CA 1
ATOM 4864 C C . ASP A 1 602 ? -24.684 -5.049 -19.572 1.00 51.84 602 ASP A C 1
ATOM 4866 O O . ASP A 1 602 ? -24.960 -5.265 -20.755 1.00 51.84 602 ASP A O 1
ATOM 4870 N N . LEU A 1 603 ? -23.925 -4.009 -19.207 1.00 58.56 603 LEU A N 1
ATOM 4871 C CA . LEU A 1 603 ? -23.405 -2.992 -20.131 1.00 58.56 603 LEU A CA 1
ATOM 4872 C C . LEU A 1 603 ? -22.445 -3.557 -21.186 1.00 58.56 603 LEU A C 1
ATOM 4874 O O . LEU A 1 603 ? -22.526 -3.216 -22.368 1.00 58.56 603 LEU A O 1
ATOM 4878 N N . ILE A 1 604 ? -21.514 -4.413 -20.765 1.00 59.53 604 ILE A N 1
ATOM 4879 C CA . ILE A 1 604 ? -20.541 -5.042 -21.665 1.00 59.53 604 ILE A CA 1
ATOM 4880 C C . ILE A 1 604 ? -21.243 -6.007 -22.622 1.00 59.53 604 ILE A C 1
ATOM 4882 O O . ILE A 1 604 ? -20.943 -6.033 -23.818 1.00 59.53 604 ILE A O 1
ATOM 4886 N N . VAL A 1 605 ? -22.182 -6.796 -22.103 1.00 59.25 605 VAL A N 1
ATOM 4887 C CA . VAL A 1 605 ? -22.921 -7.799 -22.869 1.00 59.25 605 VAL A CA 1
ATOM 4888 C C . VAL A 1 605 ? -23.811 -7.136 -23.918 1.00 59.25 605 VAL A C 1
ATOM 4890 O O . VAL A 1 605 ? -23.784 -7.569 -25.071 1.00 59.25 605 VAL A O 1
ATOM 4893 N N . GLU A 1 606 ? -24.535 -6.065 -23.581 1.00 60.94 606 GLU A N 1
ATOM 4894 C CA . GLU A 1 606 ? -25.347 -5.322 -24.554 1.00 60.94 606 GLU A CA 1
ATOM 4895 C C . GLU A 1 606 ? -24.514 -4.776 -25.718 1.00 60.94 606 GLU A C 1
ATOM 4897 O O . GLU A 1 606 ? -24.881 -4.952 -26.885 1.00 60.94 606 GLU A O 1
ATOM 4902 N N . GLU A 1 607 ? -23.362 -4.168 -25.430 1.00 59.91 607 GLU A N 1
ATOM 4903 C CA . GLU A 1 607 ? -22.527 -3.547 -26.458 1.00 59.91 607 GLU A CA 1
ATOM 4904 C C . GLU A 1 607 ? -21.847 -4.595 -27.357 1.00 59.91 607 GLU A C 1
ATOM 4906 O O . GLU A 1 607 ? -21.809 -4.451 -28.582 1.00 59.91 607 GLU A O 1
ATOM 4911 N N . VAL A 1 608 ? -21.383 -5.709 -26.777 1.00 56.44 608 VAL A N 1
ATOM 4912 C CA . VAL A 1 608 ? -20.810 -6.837 -27.531 1.00 56.44 608 VAL A CA 1
ATOM 4913 C C . VAL A 1 608 ? -21.867 -7.510 -28.413 1.00 56.44 608 VAL A C 1
ATOM 4915 O O . VAL A 1 608 ? -21.589 -7.837 -29.572 1.00 56.44 608 VAL A O 1
ATOM 4918 N N . LEU A 1 609 ? -23.093 -7.691 -27.911 1.00 55.56 609 LEU A N 1
ATOM 4919 C CA . LEU A 1 609 ? -24.206 -8.246 -28.686 1.00 55.56 609 LEU A CA 1
ATOM 4920 C C . LEU A 1 609 ? -24.644 -7.298 -29.813 1.00 55.56 609 LEU A C 1
ATOM 4922 O O . LEU A 1 609 ? -24.925 -7.759 -30.923 1.00 55.56 609 LEU A O 1
ATOM 4926 N N . SER A 1 610 ? -24.664 -5.986 -29.564 1.00 58.84 610 SER A N 1
ATOM 4927 C CA . SER A 1 610 ? -24.951 -4.954 -30.570 1.00 58.84 610 SER A CA 1
ATOM 4928 C C . SER A 1 610 ? -23.909 -4.954 -31.697 1.00 58.84 610 SER A C 1
ATOM 4930 O O . SER A 1 610 ? -24.261 -5.008 -32.881 1.00 58.84 610 SER A O 1
ATOM 4932 N N . ALA A 1 611 ? -22.619 -5.015 -31.354 1.00 54.03 611 ALA A N 1
ATOM 4933 C CA . ALA A 1 611 ? -21.529 -5.095 -32.325 1.00 54.03 611 ALA A CA 1
ATOM 4934 C C . ALA A 1 611 ? -21.526 -6.413 -33.122 1.00 54.03 611 ALA A C 1
ATOM 4936 O O . ALA A 1 611 ? -21.240 -6.419 -34.325 1.00 54.03 611 ALA A O 1
ATOM 4937 N N . GLY A 1 612 ? -21.899 -7.524 -32.475 1.00 49.91 612 GLY A N 1
ATOM 4938 C CA . GLY A 1 612 ? -22.097 -8.823 -33.117 1.00 49.91 612 GLY A CA 1
ATOM 4939 C C . GLY A 1 612 ? -23.224 -8.804 -34.153 1.00 49.91 612 GLY A C 1
ATOM 4940 O O . GLY A 1 612 ? -23.037 -9.287 -35.269 1.00 49.91 612 GLY A O 1
ATOM 4941 N N . LYS A 1 613 ? -24.363 -8.169 -33.836 1.00 55.44 613 LYS A N 1
ATOM 4942 C CA . LYS A 1 613 ? -25.499 -8.000 -34.765 1.00 55.44 613 LYS A CA 1
ATOM 4943 C C . LYS A 1 613 ? -25.153 -7.144 -35.987 1.00 55.44 613 LYS A C 1
ATOM 4945 O O . LYS A 1 613 ? -25.686 -7.390 -37.064 1.00 55.44 613 LYS A O 1
ATOM 4950 N N . LYS A 1 614 ? -24.248 -6.171 -35.843 1.00 52.22 614 LYS A N 1
ATOM 4951 C CA . LYS A 1 614 ? -23.794 -5.292 -36.937 1.00 52.22 614 LYS A CA 1
ATOM 4952 C C . LYS A 1 614 ? -22.677 -5.909 -37.805 1.00 52.22 614 LYS A C 1
ATOM 4954 O O . LYS A 1 614 ? -22.148 -5.230 -38.679 1.00 52.22 614 LYS A O 1
ATOM 4959 N N . GLY A 1 615 ? -22.295 -7.174 -37.584 1.00 45.12 615 GLY A N 1
ATOM 4960 C CA . GLY A 1 615 ? -21.275 -7.875 -38.383 1.00 45.12 615 GLY A CA 1
ATOM 4961 C C . GLY A 1 615 ? -19.834 -7.390 -38.162 1.00 45.12 615 GLY A C 1
ATOM 4962 O O . GLY A 1 615 ? -18.937 -7.757 -38.917 1.00 45.12 615 GLY A O 1
ATOM 4963 N N . MET A 1 616 ? -19.593 -6.580 -37.125 1.00 49.12 616 MET A N 1
ATOM 4964 C CA . MET A 1 616 ? -18.301 -5.934 -36.841 1.00 49.12 616 MET A CA 1
ATOM 4965 C C . MET A 1 616 ? -17.477 -6.662 -35.757 1.00 49.12 616 MET A C 1
ATOM 4967 O O . MET A 1 616 ? -16.395 -6.222 -35.380 1.00 49.12 616 MET A O 1
ATOM 4971 N N . GLY A 1 617 ? -17.956 -7.812 -35.272 1.00 46.81 617 GLY A N 1
ATOM 4972 C CA . GLY A 1 617 ? -17.436 -8.541 -34.107 1.00 46.81 617 GLY A CA 1
ATOM 4973 C C . GLY A 1 617 ? -16.163 -9.377 -34.308 1.00 46.81 617 GLY A C 1
ATOM 4974 O O . GLY A 1 617 ? -16.036 -10.425 -33.682 1.00 46.81 617 GLY A O 1
ATOM 4975 N N . ILE A 1 618 ? -15.206 -8.960 -35.144 1.00 43.91 618 ILE A N 1
ATOM 4976 C CA . ILE A 1 618 ? -13.987 -9.761 -35.407 1.00 43.91 618 ILE A CA 1
ATOM 4977 C C . ILE A 1 618 ? -13.042 -9.791 -34.183 1.00 43.91 618 ILE A C 1
ATOM 4979 O O . ILE A 1 618 ? -12.260 -10.725 -34.032 1.00 43.91 618 ILE A O 1
ATOM 4983 N N . ARG A 1 619 ? -13.131 -8.817 -33.261 1.00 46.53 619 ARG A N 1
ATOM 4984 C CA . ARG A 1 619 ? -12.272 -8.745 -32.056 1.00 46.53 619 ARG A CA 1
ATOM 4985 C C . ARG A 1 619 ? -12.953 -9.111 -30.735 1.00 46.53 619 ARG A C 1
ATOM 4987 O O . ARG A 1 619 ? -12.248 -9.343 -29.759 1.00 46.53 619 ARG A O 1
ATOM 4994 N N . ALA A 1 620 ? -14.279 -9.256 -30.699 1.00 41.12 620 ALA A N 1
ATOM 4995 C CA . ALA A 1 620 ? -15.008 -9.622 -29.478 1.00 41.12 620 ALA A CA 1
ATOM 4996 C C . ALA A 1 620 ? -14.612 -11.014 -28.932 1.00 41.12 620 ALA A C 1
ATOM 4998 O O . ALA A 1 620 ? -14.611 -11.235 -27.723 1.00 41.12 620 ALA A O 1
ATOM 4999 N N . GLY A 1 621 ? -14.209 -11.940 -29.813 1.00 37.81 621 GLY A N 1
ATOM 5000 C CA . GLY A 1 621 ? -13.769 -13.288 -29.431 1.00 37.81 621 GLY A CA 1
ATOM 5001 C C . GLY A 1 621 ? -12.444 -13.335 -28.660 1.00 37.81 621 GLY A C 1
ATOM 5002 O O . GLY A 1 621 ? -12.317 -14.134 -27.738 1.00 37.81 621 GLY A O 1
ATOM 5003 N N . ASN A 1 622 ? -11.491 -12.447 -28.967 1.00 38.91 622 ASN A N 1
ATOM 5004 C CA . ASN A 1 622 ? -10.176 -12.429 -28.308 1.00 38.91 622 ASN A CA 1
ATOM 5005 C C . ASN A 1 622 ? -10.231 -11.834 -26.890 1.00 38.91 622 ASN A C 1
ATOM 5007 O O . ASN A 1 622 ? -9.407 -12.178 -26.050 1.00 38.91 622 ASN A O 1
ATOM 5011 N N . TYR A 1 623 ? -11.224 -10.987 -26.598 1.00 47.50 623 TYR A N 1
ATOM 5012 C CA . TYR A 1 623 ? -11.385 -10.342 -25.288 1.00 47.50 623 TYR A CA 1
ATOM 5013 C C . TYR A 1 623 ? -12.362 -11.063 -24.352 1.00 47.50 623 TYR A C 1
ATOM 5015 O O . TYR A 1 623 ? -12.401 -10.754 -23.164 1.00 47.50 623 TYR A O 1
ATOM 5023 N N . LYS A 1 624 ? -13.073 -12.090 -24.838 1.00 35.66 624 LYS A N 1
ATOM 5024 C CA . LYS A 1 624 ? -13.793 -13.044 -23.978 1.00 35.66 624 LYS A CA 1
ATOM 5025 C C . LYS A 1 624 ? -12.835 -13.766 -23.013 1.00 35.66 624 LYS A C 1
ATOM 5027 O O . LYS A 1 624 ? -13.241 -14.108 -21.912 1.00 35.66 624 LYS A O 1
ATOM 5032 N N . ILE A 1 625 ? -11.569 -13.922 -23.420 1.00 34.88 625 ILE A N 1
ATOM 5033 C CA . ILE A 1 625 ? -10.467 -14.456 -22.603 1.00 34.88 625 ILE A CA 1
ATOM 5034 C C . ILE A 1 625 ? -9.981 -13.422 -21.570 1.00 34.88 625 ILE A C 1
ATOM 5036 O O . ILE A 1 625 ? -9.646 -13.795 -20.453 1.00 34.88 625 ILE A O 1
ATOM 5040 N N . LEU A 1 626 ? -9.984 -12.123 -21.906 1.00 36.94 626 LEU A N 1
ATOM 5041 C CA . LEU A 1 626 ? -9.653 -11.052 -20.954 1.00 36.94 626 LEU A CA 1
ATOM 5042 C C . LEU A 1 626 ? -10.736 -10.928 -19.873 1.00 36.94 626 LEU A C 1
ATOM 5044 O O . LEU A 1 626 ? -10.423 -10.917 -18.693 1.00 36.94 626 LEU A O 1
ATOM 5048 N N . LEU A 1 627 ? -12.015 -10.902 -20.261 1.00 36.69 627 LEU A N 1
ATOM 5049 C CA . LEU A 1 627 ? -13.132 -10.832 -19.311 1.00 36.69 627 LEU A CA 1
ATOM 5050 C C . LEU A 1 627 ? -13.214 -12.064 -18.400 1.00 36.69 627 LEU A C 1
ATOM 5052 O O . LEU A 1 627 ? -13.548 -11.909 -17.235 1.00 36.69 627 LEU A O 1
ATOM 5056 N N . SER A 1 628 ? -12.837 -13.258 -18.876 1.00 34.09 628 SER A N 1
ATOM 5057 C CA . SER A 1 628 ? -12.751 -14.456 -18.023 1.00 34.09 628 SER A CA 1
ATOM 5058 C C . SER A 1 628 ? -11.544 -14.484 -17.078 1.00 34.09 628 SER A C 1
ATOM 5060 O O . SER A 1 628 ? -11.437 -15.405 -16.281 1.00 34.09 628 SER A O 1
ATOM 5062 N N . TYR A 1 629 ? -10.597 -13.551 -17.221 1.00 32.56 629 TYR A N 1
ATOM 5063 C CA . TYR A 1 629 ? -9.439 -13.414 -16.328 1.00 32.56 629 TYR A CA 1
ATOM 5064 C C . TYR A 1 629 ? -9.657 -12.353 -15.235 1.00 32.56 629 TYR A C 1
ATOM 5066 O O . TYR A 1 629 ? -8.918 -12.345 -14.254 1.00 32.56 629 TYR A O 1
ATOM 5074 N N . TYR A 1 630 ? -10.638 -11.457 -15.410 1.00 36.25 630 TYR A N 1
ATOM 5075 C CA . TYR A 1 630 ? -10.919 -10.333 -14.504 1.00 36.25 630 TYR A CA 1
ATOM 5076 C C . TYR A 1 630 ? -12.292 -10.412 -13.807 1.00 36.25 630 TYR A C 1
ATOM 5078 O O . TYR A 1 630 ? -12.492 -9.705 -12.818 1.00 36.25 630 TYR A O 1
ATOM 5086 N N . CYS A 1 631 ? -13.217 -11.242 -14.304 1.00 30.56 631 CYS A N 1
ATOM 5087 C CA . CYS A 1 631 ? -14.421 -11.697 -13.597 1.00 30.56 631 CYS A CA 1
ATOM 5088 C C . CYS A 1 631 ? -14.179 -13.101 -13.047 1.00 30.56 631 CYS A C 1
ATOM 5090 O O . CYS A 1 631 ? -14.653 -13.361 -11.920 1.00 30.56 631 CYS A O 1
#

InterPro domains:
  IPR014801 Mediator complex, subunit Med5, fungi [PTHR35784] (10-475)

Sequence (631 aa):
MKYNQSNGVINSPAIPSISIMFFAYNLVQTRPVMTDDMAVEYLEKLQHIQVSCDHEFYVELWMSALTGLAEECDKTSTGRVQHTLLWKSFVLVKLPSLIEKLELKKSNKFKNGNLLYSEENKYDCHECVINQLFGFKGLINACNQLVEDDIFQAADITVDILRVCLNRKLVRKEFVNRFLELEYEIDGGDTVGLTAGNILDDPSRQIIDHLVSTATTSFLHQESRVETIFKLMSEWSTKLEVAPLATLCRSLMDVPTLLDIIHLYRHPSEFISSLERLCNTWVSKADSKESLLHDYENFGTIFLFLISVIDRYEFHKNIKDVLHDDEGFCYKWLIQSGSTYDIDSLDQEKSIITRLVSTLSDASQEIPEDLIRISPRSLIELSPTIFKEALKKVVTEDIEIAMINLEPLFTHFVKPHMSYALIGVCQSLCDDILFKGKSSISFKVLNRLILEEAFPNSIIKLIGNKLLSIFDIISENGSLPSIEDTENIIRNKIAKIMMVPNWRNTKHPAEKLYYRFKMMFKSIIYGGRHKPSLIYEIFLSENYFNNDINTEYEYITGNGGAANNLFDEFIINPSSWLGPHHLDIELFRNCLEINGPRTFVDLIVEEVLSAGKKGMGIRAGNYKILLSYYC

Organism: Rhizophagus irregularis (strain DAOM 181602 / DAOM 197198 / MUCL 43194) (NCBI:txid747089)

Foldseek 3Di:
DDDDDDDDDDPDPLQQDPVLLVLLCCLQPVLPPAALVRSLVVLVVVCVVVVDDPLSSLLSNLVSLLQQLLLVLVCVVVPPPLSNLSSLLCNLAVSLVSVLVNVVVVCVVVVVPPDDPDLVVQQVSLLSSLVVNVVPVVSQVSSQNDDPDPPDDSDRVNLSNLLSCVVSVSHDPVSSCVVPPDDDDPPPPPVDPPALVVCVVPLDLVSLLCLLVCLSVPSNCVLVSLVSLLVNLLVCLVVLPLVSNLSNLVSCLVRVSNVSSNSSHDPPLVSLQSLQSSLQDDDDPDPDLVSLLVSLLSSLSSLLSSLLSCQVSVCVVVVCVRYPCCPGLSNVCSVCQLPADDLVVDDPCNVLLVLLLVQQLDLPHDDDPVNSNPDSSCLLVCVSHSVVVLCVVCVPDDLVVSCVSCVSNLVVCLDSSRLSSCLSNLVNLLCCCVPVHHPVNSVVVNLVNLPDPSRDLSSCLVCVLSLVVSVVVVVVVDDDPVVVVSSLVSLVVSCVSNVPPRPDDDDDPLVVLVVVQLLLLLLQQLQPPDQPVVSVVVVVVVVVPPPPDDDDDDDDDDDDDDDPPPCVVVCPPSVSDPDSHDDPVVSLVVNCSVVPVVSSVVSSVVSLVVCVVVVSRPPVVVCVVVVVVVD

Secondary structure (DSSP, 8-state):
--------------PPPHHHHHHHHIIIII--S--HHHHHHHHHHHHHHHT--HHHHHHHHHHHHHHHHHHHHHHHTTT--HHHHHHHHIIIIIHHHHHHHHHHHHHHHHHTTT----HHHHHHHHHHHHHHHHH-HHHHHHHT-----TTS----HHHHHHHHHHHTTSS-HHHHHHHTTS--------SS---HHHHHH---HHHHHHHHHHHHH-TTTHHHHHHHHHHHHHHHHHHT-HHHHHHHHHHHHH-HHHHHHHHHHS-THHHHHHHHHHHHH-----SSHHHHHHHHHHHHHHHHHHHHHHHHTTGGGGHHHH---TTSHHHHHHHSTT----GGG-SHHHHHHHHHHHHHT-TTPPPPHHHHTS-HHHHHHHHHHHHHHHHHHHTTS-HHHHHHHHHHHHHHHTSTTTGGGHHHHHHHHHHHHHHS---HHHHHHHHHHHH-TTS-HHHHHHHHHHHHHHHHHHHHT---HHHHHHHHHHHHHHHHHHT-----SSS-HHHHHHHHHHHHHHHHHTTT-S-HHHHHHHHHHHHTS---S----------------TTGGG---GGG---TT---HHHHHHHHHHHHHHHHHHHHHHHHHHHHHTT--TTHHHHHHHHHHH-

pLDDT: mean 71.0, std 20.85, range [22.59, 97.44]

Radius of gyration: 29.07 Å; chains: 1; bounding box: 75×62×90 Å